Protein AF-0000000087385583 (afdb_homodimer)

Structure (mmCIF, N/CA/C/O backbone):
data_AF-0000000087385583-model_v1
#
loop_
_entity.id
_entity.type
_entity.pdbx_description
1 polymer 'Transmembrane protein 150C'
#
loop_
_atom_site.group_PDB
_atom_site.id
_atom_site.type_symbol
_atom_site.label_atom_id
_atom_site.label_alt_id
_atom_site.label_comp_id
_atom_site.label_asym_id
_atom_site.label_entity_id
_atom_site.label_seq_id
_atom_site.pdbx_PDB_ins_code
_atom_site.Cartn_x
_atom_site.Cartn_y
_atom_site.Cartn_z
_atom_site.occupancy
_atom_site.B_iso_or_equiv
_atom_site.auth_seq_id
_atom_site.auth_comp_id
_atom_site.auth_asym_id
_atom_site.auth_atom_id
_atom_site.pdbx_PDB_model_num
ATOM 1 N N . MET A 1 1 ? -32.469 47.656 -10.531 1 28.8 1 MET A N 1
ATOM 2 C CA . MET A 1 1 ? -31.266 46.938 -10.938 1 28.8 1 MET A CA 1
ATOM 3 C C . MET A 1 1 ? -30.984 45.781 -9.984 1 28.8 1 MET A C 1
ATOM 5 O O . MET A 1 1 ? -30.766 45.969 -8.797 1 28.8 1 MET A O 1
ATOM 9 N N . GLN A 1 2 ? -31.703 44.594 -10.211 1 29.95 2 GLN A N 1
ATOM 10 C CA . GLN A 1 2 ? -31.734 43.344 -9.477 1 29.95 2 GLN A CA 1
ATOM 11 C C . GLN A 1 2 ? -30.328 42.781 -9.32 1 29.95 2 GLN A C 1
ATOM 13 O O . GLN A 1 2 ? -29.625 42.562 -10.312 1 29.95 2 GLN A O 1
ATOM 18 N N . GLY A 1 3 ? -29.484 43.188 -8.352 1 31.98 3 GLY A N 1
ATOM 19 C CA . GLY A 1 3 ? -28.188 42.594 -8.039 1 31.98 3 GLY A CA 1
ATOM 20 C C . GLY A 1 3 ? -28.188 41.094 -8.156 1 31.98 3 GLY A C 1
ATOM 21 O O . GLY A 1 3 ? -29.062 40.406 -7.625 1 31.98 3 GLY A O 1
ATOM 22 N N . VAL A 1 4 ? -27.797 40.531 -9.312 1 36.69 4 VAL A N 1
ATOM 23 C CA . VAL A 1 4 ? -27.516 39.125 -9.523 1 36.69 4 VAL A CA 1
ATOM 24 C C . VAL A 1 4 ? -26.812 38.531 -8.305 1 36.69 4 VAL A C 1
ATOM 26 O O . VAL A 1 4 ? -25.75 39.031 -7.91 1 36.69 4 VAL A O 1
ATOM 29 N N . ARG A 1 5 ? -27.547 37.969 -7.387 1 36.22 5 ARG A N 1
ATOM 30 C CA . ARG A 1 5 ? -27.031 37.156 -6.309 1 36.22 5 ARG A CA 1
ATOM 31 C C . ARG A 1 5 ? -25.984 36.156 -6.828 1 36.22 5 ARG A C 1
ATOM 33 O O . ARG A 1 5 ? -26.297 35.312 -7.652 1 36.22 5 ARG A O 1
ATOM 40 N N . ARG A 1 6 ? -24.781 36.625 -7.246 1 36.97 6 ARG A N 1
ATOM 41 C CA . ARG A 1 6 ? -23.734 35.625 -7.422 1 36.97 6 ARG A CA 1
ATOM 42 C C . ARG A 1 6 ? -23.859 34.5 -6.398 1 36.97 6 ARG A C 1
ATOM 44 O O . ARG A 1 6 ? -23.812 34.75 -5.191 1 36.97 6 ARG A O 1
ATOM 51 N N . GLY A 1 7 ? -24.609 33.562 -6.664 1 36.03 7 GLY A N 1
ATOM 52 C CA . GLY A 1 7 ? -24.734 32.375 -5.863 1 36.03 7 GLY A CA 1
ATOM 53 C C . GLY A 1 7 ? -23.453 31.969 -5.168 1 36.03 7 GLY A C 1
ATOM 54 O O . GLY A 1 7 ? -22.359 32.125 -5.734 1 36.03 7 GLY A O 1
ATOM 55 N N . GLU A 1 8 ? -23.297 32.156 -3.924 1 40.06 8 GLU A N 1
ATOM 56 C CA . GLU A 1 8 ? -22.328 31.609 -2.984 1 40.06 8 GLU A CA 1
ATOM 57 C C . GLU A 1 8 ? -21.922 30.188 -3.398 1 40.06 8 GLU A C 1
ATOM 59 O O . GLU A 1 8 ? -22.688 29.25 -3.244 1 40.06 8 GLU A O 1
ATOM 64 N N . MET A 1 9 ? -21.5 29.797 -4.527 1 42.53 9 MET A N 1
ATOM 65 C CA . MET A 1 9 ? -21.016 28.453 -4.848 1 42.53 9 MET A CA 1
ATOM 66 C C . MET A 1 9 ? -20.078 27.938 -3.762 1 42.53 9 MET A C 1
ATOM 68 O O . MET A 1 9 ? -19.094 28.594 -3.428 1 42.53 9 MET A O 1
ATOM 72 N N . SER A 1 10 ? -20.531 27.375 -2.648 1 52.66 10 SER A N 1
ATOM 73 C CA . SER A 1 10 ? -19.812 26.641 -1.608 1 52.66 10 SER A CA 1
ATOM 74 C C . SER A 1 10 ? -18.562 25.953 -2.172 1 52.66 10 SER A C 1
ATOM 76 O O . SER A 1 10 ? -18.656 25.188 -3.133 1 52.66 10 SER A O 1
ATOM 78 N N . SER A 1 11 ? -17.469 26.5 -2.287 1 62.75 11 SER A N 1
ATOM 79 C CA . SER A 1 11 ? -16.188 26.016 -2.814 1 62.75 11 SER A CA 1
ATOM 80 C C . SER A 1 11 ? -15.875 24.625 -2.275 1 62.75 11 SER A C 1
ATOM 82 O O . SER A 1 11 ? -15.75 24.438 -1.062 1 62.75 11 SER A O 1
ATOM 84 N N . CYS A 1 12 ? -16.297 23.531 -2.902 1 75.12 12 CYS A N 1
ATOM 85 C CA . CYS A 1 12 ? -15.992 22.125 -2.65 1 75.12 12 CYS A CA 1
ATOM 86 C C . CYS A 1 12 ? -14.484 21.875 -2.629 1 75.12 12 CYS A C 1
ATOM 88 O O . CYS A 1 12 ? -13.789 22.203 -3.59 1 75.12 12 CYS A O 1
ATOM 90 N N . SER A 1 13 ? -14.047 21.453 -1.395 1 88.31 13 SER A N 1
ATOM 91 C CA . SER A 1 13 ? -12.648 21.078 -1.239 1 88.31 13 SER A CA 1
ATOM 92 C C . SER A 1 13 ? -12.266 19.969 -2.213 1 88.31 13 SER A C 1
ATOM 94 O O . SER A 1 13 ? -13.055 19.062 -2.465 1 88.31 13 SER A O 1
ATOM 96 N N . SER A 1 14 ? -11.117 20.047 -2.861 1 91.38 14 SER A N 1
ATOM 97 C CA . SER A 1 14 ? -10.602 18.984 -3.73 1 91.38 14 SER A CA 1
ATOM 98 C C . SER A 1 14 ? -10.438 17.672 -2.973 1 91.38 14 SER A C 1
ATOM 100 O O . SER A 1 14 ? -10.352 16.609 -3.584 1 91.38 14 SER A O 1
ATOM 102 N N . TRP A 1 15 ? -10.43 17.734 -1.657 1 94.56 15 TRP A N 1
ATOM 103 C CA . TRP A 1 15 ? -10.289 16.547 -0.823 1 94.56 15 TRP A CA 1
ATOM 104 C C . TRP A 1 15 ? -11.508 15.641 -0.944 1 94.56 15 TRP A C 1
ATOM 106 O O . TRP A 1 15 ? -11.461 14.469 -0.575 1 94.56 15 TRP A O 1
ATOM 116 N N . ALA A 1 16 ? -12.609 16.188 -1.47 1 96 16 ALA A N 1
ATOM 117 C CA . ALA A 1 16 ? -13.828 15.406 -1.672 1 96 16 ALA A CA 1
ATOM 118 C C . ALA A 1 16 ? -13.617 14.328 -2.727 1 96 16 ALA A C 1
ATOM 120 O O . ALA A 1 16 ? -14.359 13.336 -2.768 1 96 16 ALA A O 1
ATOM 121 N N . ALA A 1 17 ? -12.656 14.508 -3.574 1 97.75 17 ALA A N 1
ATOM 122 C CA . ALA A 1 17 ? -12.406 13.555 -4.656 1 97.75 17 ALA A CA 1
ATOM 123 C C . ALA A 1 17 ? -11.727 12.297 -4.133 1 97.75 17 ALA A C 1
ATOM 125 O O . ALA A 1 17 ? -11.82 11.234 -4.746 1 97.75 17 ALA A O 1
ATOM 126 N N . MET A 1 18 ? -11.047 12.367 -3.021 1 97.81 18 MET A N 1
ATOM 127 C CA . MET A 1 18 ? -10.211 11.281 -2.529 1 97.81 18 MET A CA 1
ATOM 128 C C . MET A 1 18 ? -11.039 10.023 -2.277 1 97.81 18 MET A C 1
ATOM 130 O O . MET A 1 18 ? -10.734 8.961 -2.811 1 97.81 18 MET A O 1
ATOM 134 N N . PRO A 1 19 ? -12.18 10.109 -1.492 1 98.56 19 PRO A N 1
ATOM 135 C CA . PRO A 1 19 ? -12.961 8.891 -1.262 1 98.56 19 PRO A CA 1
ATOM 136 C C . PRO A 1 19 ? -13.547 8.312 -2.547 1 98.56 19 PRO A C 1
ATOM 138 O O . PRO A 1 19 ? -13.609 7.094 -2.713 1 98.56 19 PRO A O 1
ATOM 141 N N . ILE A 1 20 ? -13.906 9.18 -3.461 1 98.62 20 ILE A N 1
ATOM 142 C CA . ILE A 1 20 ? -14.547 8.75 -4.703 1 98.62 20 ILE A CA 1
ATOM 143 C C . ILE A 1 20 ? -13.523 8.07 -5.605 1 98.62 20 ILE A C 1
ATOM 145 O O . ILE A 1 20 ? -13.773 6.992 -6.145 1 98.62 20 ILE A O 1
ATOM 149 N N . LEU A 1 21 ? -12.391 8.695 -5.75 1 98.62 21 LEU A N 1
ATOM 150 C CA . LEU A 1 21 ? -11.336 8.125 -6.586 1 98.62 21 LEU A CA 1
ATOM 151 C C . LEU A 1 21 ? -10.82 6.82 -6 1 98.62 21 LEU A C 1
ATOM 153 O O . LEU A 1 21 ? -10.578 5.859 -6.734 1 98.62 21 LEU A O 1
ATOM 157 N N . TYR A 1 22 ? -10.68 6.855 -4.715 1 98.75 22 TYR A N 1
ATOM 158 C CA . TYR A 1 22 ? -10.242 5.648 -4.02 1 98.75 22 TYR A CA 1
ATOM 159 C C . TYR A 1 22 ? -11.219 4.504 -4.246 1 98.75 22 TYR A C 1
ATOM 161 O O . TYR A 1 22 ? -10.844 3.443 -4.746 1 98.75 22 TYR A O 1
ATOM 169 N N . SER A 1 23 ? -12.484 4.688 -3.91 1 98.88 23 SER A N 1
ATOM 170 C CA . SER A 1 23 ? -13.5 3.652 -4.039 1 98.88 23 SER A CA 1
ATOM 171 C C . SER A 1 23 ? -13.703 3.256 -5.5 1 98.88 23 SER A C 1
ATOM 173 O O . SER A 1 23 ? -13.781 2.066 -5.82 1 98.88 23 SER A O 1
ATOM 175 N N . GLY A 1 24 ? -13.766 4.27 -6.363 1 98.75 24 GLY A N 1
ATOM 176 C CA . GLY A 1 24 ? -13.961 3.992 -7.777 1 98.75 24 GLY A CA 1
ATOM 177 C C . GLY A 1 24 ? -12.844 3.158 -8.383 1 98.75 24 GLY A C 1
ATOM 178 O O . GLY A 1 24 ? -13.102 2.252 -9.18 1 98.75 24 GLY A O 1
ATOM 179 N N . SER A 1 25 ? -11.609 3.455 -8.008 1 98.88 25 SER A N 1
ATOM 180 C CA . SER A 1 25 ? -10.469 2.727 -8.555 1 98.88 25 SER A CA 1
ATOM 181 C C . SER A 1 25 ? -10.469 1.274 -8.094 1 98.88 25 SER A C 1
ATOM 183 O O . SER A 1 25 ? -10.18 0.366 -8.875 1 98.88 25 SER A O 1
ATOM 185 N N . VAL A 1 26 ? -10.781 1.057 -6.832 1 98.88 26 VAL A N 1
ATOM 186 C CA . VAL A 1 26 ? -10.781 -0.301 -6.297 1 98.88 26 VAL A CA 1
ATOM 187 C C . VAL A 1 26 ? -11.891 -1.117 -6.945 1 98.88 26 VAL A C 1
ATOM 189 O O . VAL A 1 26 ? -11.664 -2.242 -7.398 1 98.88 26 VAL A O 1
ATOM 192 N N . VAL A 1 27 ? -13.086 -0.523 -7.062 1 98.88 27 VAL A N 1
ATOM 193 C CA . VAL A 1 27 ? -14.227 -1.207 -7.66 1 98.88 27 VAL A CA 1
ATOM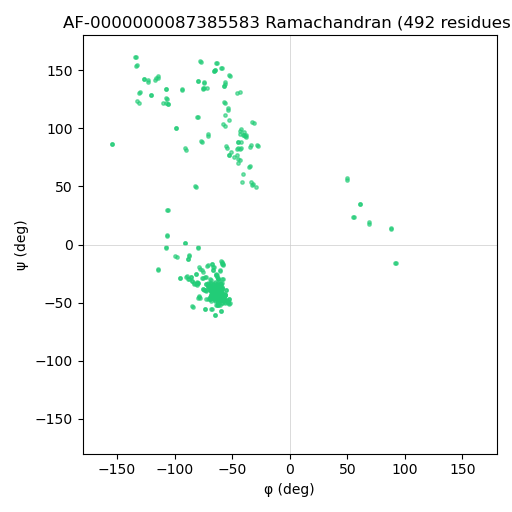 194 C C . VAL A 1 27 ? -13.93 -1.527 -9.125 1 98.88 27 VAL A C 1
ATOM 196 O O . VAL A 1 27 ? -14.156 -2.652 -9.578 1 98.88 27 VAL A O 1
ATOM 199 N N . THR A 1 28 ? -13.406 -0.573 -9.852 1 98.88 28 THR A N 1
ATOM 200 C CA . THR A 1 28 ? -13.047 -0.805 -11.25 1 98.88 28 THR A CA 1
ATOM 201 C C . THR A 1 28 ? -12 -1.911 -11.359 1 98.88 28 THR A C 1
ATOM 203 O O . THR A 1 28 ? -12.078 -2.766 -12.242 1 98.88 28 THR A O 1
ATOM 206 N N . GLY A 1 29 ? -11.047 -1.868 -10.484 1 98.88 29 GLY A N 1
ATOM 207 C CA . GLY A 1 29 ? -10.023 -2.902 -10.477 1 98.88 29 GLY A CA 1
ATOM 208 C C . GLY A 1 29 ? -10.578 -4.293 -10.227 1 98.88 29 GLY A C 1
ATOM 209 O O . GLY A 1 29 ? -10.164 -5.258 -10.859 1 98.88 29 GLY A O 1
ATOM 210 N N . LEU A 1 30 ? -11.508 -4.426 -9.297 1 98.81 30 LEU A N 1
ATOM 211 C CA . LEU A 1 30 ? -12.094 -5.723 -8.984 1 98.81 30 LEU A CA 1
ATOM 212 C C . LEU A 1 30 ? -12.867 -6.273 -10.18 1 98.81 30 LEU A C 1
ATOM 214 O O . LEU A 1 30 ? -12.797 -7.473 -10.469 1 98.81 30 LEU A O 1
ATOM 218 N N . TRP A 1 31 ? -13.539 -5.406 -10.859 1 98.69 31 TRP A N 1
ATOM 219 C CA . TRP A 1 31 ? -14.258 -5.855 -12.039 1 98.69 31 TRP A CA 1
ATOM 220 C C . TRP A 1 31 ? -13.289 -6.215 -13.164 1 98.69 31 TRP A C 1
ATOM 222 O O . TRP A 1 31 ? -13.547 -7.141 -13.938 1 98.69 31 TRP A O 1
ATOM 232 N N . LEU A 1 32 ? -12.195 -5.504 -13.297 1 98.75 32 LEU A N 1
ATOM 233 C CA . LEU A 1 32 ? -11.164 -5.887 -14.25 1 98.75 32 LEU A CA 1
ATOM 234 C C . LEU A 1 32 ? -10.656 -7.293 -13.969 1 98.75 32 LEU A C 1
ATOM 236 O O . LEU A 1 32 ? -10.445 -8.078 -14.891 1 98.75 32 LEU A O 1
ATOM 240 N N . VAL A 1 33 ? -10.422 -7.594 -12.727 1 98.69 33 VAL A N 1
ATOM 241 C CA . VAL A 1 33 ? -9.984 -8.93 -12.328 1 98.69 33 VAL A CA 1
ATOM 242 C C . VAL A 1 33 ? -11.016 -9.969 -12.766 1 98.69 33 VAL A C 1
ATOM 244 O O . VAL A 1 33 ? -10.656 -11.016 -13.305 1 98.69 33 VAL A O 1
ATOM 247 N N . TYR A 1 34 ? -12.297 -9.703 -12.547 1 98.25 34 TYR A N 1
ATOM 248 C CA . TYR A 1 34 ? -13.383 -10.594 -12.938 1 98.25 34 TYR A CA 1
ATOM 249 C C . TYR A 1 34 ? -13.352 -10.867 -14.438 1 98.25 34 TYR A C 1
ATOM 251 O O . TYR A 1 34 ? -13.367 -12.023 -14.859 1 98.25 34 TYR A O 1
ATOM 259 N N . PHE A 1 35 ? -13.234 -9.836 -15.234 1 98.12 35 PHE A N 1
ATOM 260 C CA . PHE A 1 35 ? -13.273 -9.992 -16.688 1 98.12 35 PHE A CA 1
ATOM 261 C C . PHE A 1 35 ? -12.031 -10.711 -17.188 1 98.12 35 PHE A C 1
ATOM 263 O O . PHE A 1 35 ? -12.102 -11.516 -18.125 1 98.12 35 PHE A O 1
ATOM 270 N N . MET A 1 36 ? -10.898 -10.43 -16.562 1 97.56 36 MET A N 1
ATOM 271 C CA . MET A 1 36 ? -9.68 -11.141 -16.938 1 97.56 36 MET A CA 1
ATOM 272 C C . MET A 1 36 ? -9.812 -12.633 -16.656 1 97.56 36 MET A C 1
ATOM 274 O O . MET A 1 36 ? -9.406 -13.461 -17.469 1 97.56 36 MET A O 1
ATOM 278 N N . ALA A 1 37 ? -10.375 -12.938 -15.539 1 97.06 37 ALA A N 1
ATOM 279 C CA . ALA A 1 37 ? -10.539 -14.336 -15.148 1 97.06 37 ALA A CA 1
ATOM 280 C C . ALA A 1 37 ? -11.516 -15.055 -16.078 1 97.06 37 ALA A C 1
ATOM 282 O O . ALA A 1 37 ? -11.344 -16.234 -16.391 1 97.06 37 ALA A O 1
ATOM 283 N N . ILE A 1 38 ? -12.539 -14.391 -16.578 1 95.81 38 ILE A N 1
ATOM 284 C CA . ILE A 1 38 ? -13.5 -14.961 -17.531 1 95.81 38 ILE A CA 1
ATOM 285 C C . ILE A 1 38 ? -12.82 -15.195 -18.875 1 95.81 38 ILE A C 1
ATOM 287 O O . ILE A 1 38 ? -12.992 -16.25 -19.484 1 95.81 38 ILE A O 1
ATOM 291 N N . ILE A 1 39 ? -12.07 -14.148 -19.344 1 95.94 39 ILE A N 1
ATOM 292 C CA . ILE A 1 39 ? -11.383 -14.242 -20.625 1 95.94 39 ILE A CA 1
ATOM 293 C C . ILE A 1 39 ? -10.406 -15.422 -20.609 1 95.94 39 ILE A C 1
ATOM 295 O O . ILE A 1 39 ? -10.289 -16.156 -21.594 1 95.94 39 ILE A O 1
ATOM 299 N N . ASP A 1 40 ? -9.805 -15.703 -19.406 1 94.69 40 ASP A N 1
ATOM 300 C CA . ASP A 1 40 ? -8.836 -16.781 -19.266 1 94.69 40 ASP A CA 1
ATOM 301 C C . ASP A 1 40 ? -9.531 -18.094 -18.875 1 94.69 40 ASP A C 1
ATOM 303 O O . ASP A 1 40 ? -8.867 -19.078 -18.562 1 94.69 40 ASP A O 1
ATOM 307 N N . GLU A 1 41 ? -10.906 -18.047 -18.75 1 93.25 41 GLU A N 1
ATOM 308 C CA . GLU A 1 41 ? -11.75 -19.203 -18.484 1 93.25 41 GLU A CA 1
ATOM 309 C C . GLU A 1 41 ? -11.391 -19.859 -17.141 1 93.25 41 GLU A C 1
ATOM 311 O O . GLU A 1 41 ? -11.367 -21.078 -17.031 1 93.25 41 GLU A O 1
ATOM 316 N N . GLN A 1 42 ? -11.016 -18.984 -16.234 1 92.75 42 GLN A N 1
ATOM 317 C CA . GLN A 1 42 ? -10.672 -19.484 -14.898 1 92.75 42 GLN A CA 1
ATOM 318 C C . GLN A 1 42 ? -11.914 -19.609 -14.023 1 92.75 42 GLN A C 1
ATOM 320 O O . GLN A 1 42 ? -11.945 -20.406 -13.086 1 92.75 42 GLN A O 1
ATOM 325 N N . ILE A 1 43 ? -12.883 -18.781 -14.328 1 95 43 ILE A N 1
ATOM 326 C CA . ILE A 1 43 ? -14.141 -18.812 -13.578 1 95 43 ILE A CA 1
ATOM 327 C C . ILE A 1 43 ? -15.32 -18.781 -14.547 1 95 43 ILE A C 1
ATOM 329 O O . ILE A 1 43 ? -15.164 -18.422 -15.711 1 95 43 ILE A O 1
ATOM 333 N N . ALA A 1 44 ? -16.5 -19.203 -14.031 1 93.19 44 ALA A N 1
ATOM 334 C CA . ALA A 1 44 ? -17.734 -19.109 -14.805 1 93.19 44 ALA A CA 1
ATOM 335 C C . ALA A 1 44 ? -18.297 -17.688 -14.773 1 93.19 44 ALA A C 1
ATOM 337 O O . ALA A 1 44 ? -18.203 -17 -13.758 1 93.19 44 ALA A O 1
ATOM 338 N N . PRO A 1 45 ? -18.812 -17.25 -15.898 1 92.06 45 PRO A N 1
ATOM 339 C CA . PRO A 1 45 ? -19.469 -15.953 -15.875 1 92.06 45 PRO A CA 1
ATOM 340 C C . PRO A 1 45 ? -20.703 -15.938 -14.969 1 92.06 45 PRO A C 1
ATOM 342 O O . PRO A 1 45 ? -21.312 -16.984 -14.734 1 92.06 45 PRO A O 1
ATOM 345 N N . PHE A 1 46 ? -21.016 -14.766 -14.539 1 89.5 46 PHE A N 1
ATOM 346 C CA . PHE A 1 46 ? -22.234 -14.609 -13.758 1 89.5 46 PHE A CA 1
ATOM 347 C C . PHE A 1 46 ? -23.438 -15.125 -14.531 1 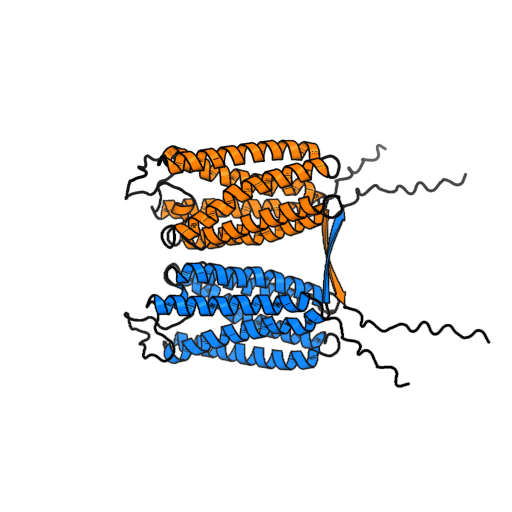89.5 46 PHE A C 1
ATOM 349 O O . PHE A 1 46 ? -23.547 -14.922 -15.742 1 89.5 46 PHE A O 1
ATOM 356 N N . GLY A 1 47 ? -24.391 -15.82 -13.914 1 82.12 47 GLY A N 1
ATOM 357 C CA . GLY A 1 47 ? -25.625 -16.266 -14.547 1 82.12 47 GLY A CA 1
ATOM 358 C C . GLY A 1 47 ? -25.5 -17.656 -15.156 1 82.12 47 GLY A C 1
ATOM 359 O O . GLY A 1 47 ? -26.516 -18.266 -15.531 1 82.12 47 GLY A O 1
ATOM 360 N N . SER A 1 48 ? -24.25 -18.094 -15.32 1 80.94 48 SER A N 1
ATOM 361 C CA . SER A 1 48 ? -24.062 -19.438 -15.867 1 80.94 48 SER A CA 1
ATOM 362 C C . SER A 1 48 ? -24.328 -20.5 -14.805 1 80.94 48 SER A C 1
ATOM 364 O O . SER A 1 48 ? -24.375 -20.203 -13.617 1 80.94 48 SER A O 1
ATOM 366 N N . THR A 1 49 ? -24.641 -21.688 -15.391 1 75 49 THR A N 1
ATOM 367 C CA . THR A 1 49 ? -24.828 -22.828 -14.5 1 75 49 THR A CA 1
ATOM 368 C C . THR A 1 49 ? -23.469 -23.406 -14.086 1 75 49 THR A C 1
ATOM 370 O O . THR A 1 49 ? -22.625 -23.672 -14.938 1 75 49 THR A O 1
ATOM 373 N N . TYR A 1 50 ? -23.156 -23.219 -12.906 1 73.94 50 TYR A N 1
ATOM 374 C CA . TYR A 1 50 ? -21.953 -23.844 -12.375 1 73.94 50 TYR A CA 1
ATOM 375 C C . TYR A 1 50 ? -22.266 -24.641 -11.109 1 73.94 50 TYR A C 1
ATOM 377 O O . TYR A 1 50 ? -23.25 -24.375 -10.43 1 73.94 50 TYR A O 1
ATOM 385 N N . SER A 1 51 ? -21.484 -25.797 -11.133 1 73.5 51 SER A N 1
ATOM 386 C CA . SER A 1 51 ? -21.547 -26.578 -9.898 1 73.5 51 SER A CA 1
ATOM 387 C C . SER A 1 51 ? -20.406 -26.203 -8.945 1 73.5 51 SER A C 1
ATOM 389 O O . SER A 1 51 ? -19.297 -25.953 -9.391 1 73.5 51 SER A O 1
ATOM 391 N N . CYS A 1 52 ? -20.75 -26.016 -7.727 1 72.19 52 CYS A N 1
ATOM 392 C CA . CYS A 1 52 ? -19.766 -25.656 -6.715 1 72.19 52 CYS A CA 1
ATOM 393 C C . CYS A 1 52 ? -18.672 -26.719 -6.617 1 72.19 52 CYS A C 1
ATOM 395 O O . CYS A 1 52 ? -17.578 -26.438 -6.117 1 72.19 52 CYS A O 1
ATOM 397 N N . GLN A 1 53 ? -19.031 -27.797 -7.199 1 66.75 53 GLN A N 1
ATOM 398 C CA . GLN A 1 53 ? -18.094 -28.922 -7.133 1 66.75 53 GLN A CA 1
ATOM 399 C C . GLN A 1 53 ? -17.422 -29.156 -8.484 1 66.75 53 GLN A C 1
ATOM 401 O O . GLN A 1 53 ? -16.484 -29.938 -8.586 1 66.75 53 GLN A O 1
ATOM 406 N N . SER A 1 54 ? -17.891 -28.312 -9.414 1 63.69 54 SER A N 1
ATOM 407 C CA . SER A 1 54 ? -17.391 -28.594 -10.758 1 63.69 54 SER A CA 1
ATOM 408 C C . SER A 1 54 ? -15.922 -28.219 -10.883 1 63.69 54 SER A C 1
ATOM 410 O O . SER A 1 54 ? -15.492 -27.203 -10.336 1 63.69 54 SER A O 1
ATOM 412 N N . GLU A 1 55 ? -15.188 -29.094 -11.477 1 62.94 55 GLU A N 1
ATOM 413 C CA . GLU A 1 55 ? -13.766 -28.891 -11.75 1 62.94 55 GLU A CA 1
ATOM 414 C C . GLU A 1 55 ? -13.555 -28 -12.969 1 62.94 55 GLU A C 1
ATOM 416 O O . GLU A 1 55 ? -12.516 -27.359 -13.094 1 62.94 55 GLU A O 1
ATOM 421 N N . SER A 1 56 ? -14.586 -27.875 -13.828 1 65.38 56 SER A N 1
ATOM 422 C CA . SER A 1 56 ? -14.375 -27.203 -15.109 1 65.38 56 SER A CA 1
ATOM 423 C C . SER A 1 56 ? -14.391 -25.688 -14.945 1 65.38 56 SER A C 1
ATOM 425 O O . SER A 1 56 ? -13.523 -25 -15.484 1 65.38 56 SER A O 1
ATOM 427 N N . PHE A 1 57 ? -15.312 -25.188 -14.242 1 78.75 57 PHE A N 1
ATOM 428 C CA . PHE A 1 57 ? -15.367 -23.75 -13.984 1 78.75 57 PHE A CA 1
ATOM 429 C C . PHE A 1 57 ? -15.594 -23.469 -12.508 1 78.75 57 PHE A C 1
ATOM 431 O O . PHE A 1 57 ? -16.516 -24.031 -11.898 1 78.75 57 PHE A O 1
ATOM 438 N N . GLN A 1 58 ? -14.727 -22.766 -12.039 1 89.25 58 GLN A N 1
ATOM 439 C CA . GLN A 1 58 ? -14.875 -22.375 -10.641 1 89.25 58 GLN A CA 1
ATOM 440 C C . GLN A 1 58 ? -15.945 -21.312 -10.469 1 89.25 58 GLN A C 1
ATOM 442 O O . GLN A 1 58 ? -16.172 -20.5 -11.367 1 89.25 58 GLN A O 1
ATOM 447 N N . PRO A 1 59 ? -16.719 -21.422 -9.438 1 93.44 59 PRO A N 1
ATOM 448 C CA . PRO A 1 59 ? -17.656 -20.328 -9.172 1 93.44 59 PRO A CA 1
ATOM 449 C C . PRO A 1 59 ? -16.969 -18.969 -9.125 1 93.44 59 PRO A C 1
ATOM 451 O O . PRO A 1 59 ? -15.844 -18.859 -8.648 1 93.44 59 PRO A O 1
ATOM 454 N N . PRO A 1 60 ? -17.625 -17.938 -9.57 1 95.81 60 PRO A N 1
ATOM 455 C CA . PRO A 1 60 ? -16.953 -16.641 -9.75 1 95.81 60 PRO A CA 1
ATOM 456 C C . PRO A 1 60 ? -16.859 -15.836 -8.453 1 95.81 60 PRO A C 1
ATOM 458 O O . PRO A 1 60 ? -17.188 -14.648 -8.43 1 95.81 60 PRO A O 1
ATOM 461 N N . TYR A 1 61 ? -16.375 -16.453 -7.391 1 96.75 61 TYR A N 1
ATOM 462 C CA . TYR A 1 61 ? -15.961 -15.719 -6.207 1 96.75 61 TYR A CA 1
ATOM 463 C C . TYR A 1 61 ? -14.859 -14.719 -6.543 1 96.75 61 TYR A C 1
ATOM 465 O O . TYR A 1 61 ? -14.078 -14.938 -7.469 1 96.75 61 TYR A O 1
ATOM 473 N N . ILE A 1 62 ? -14.812 -13.68 -5.801 1 97.94 62 ILE A N 1
ATOM 474 C CA . ILE A 1 62 ? -13.719 -12.727 -5.973 1 97.94 62 ILE A CA 1
ATOM 475 C C . ILE A 1 62 ? -12.383 -13.43 -5.77 1 97.94 62 ILE A C 1
ATOM 477 O O . ILE A 1 62 ? -11.438 -13.219 -6.527 1 97.94 62 ILE A O 1
ATOM 481 N N . SER A 1 63 ? -12.328 -14.297 -4.738 1 96.62 63 SER A N 1
ATOM 482 C CA . SER A 1 63 ? -11.117 -15.039 -4.43 1 96.62 63 SER A CA 1
ATOM 483 C C . SER A 1 63 ? -10.711 -15.945 -5.586 1 96.62 63 SER A C 1
ATOM 485 O O . SER A 1 63 ? -9.523 -16.125 -5.852 1 96.62 63 SER A O 1
ATOM 487 N N . MET A 1 64 ? -11.695 -16.531 -6.312 1 96.5 64 MET A N 1
ATOM 488 C CA . MET A 1 64 ? -11.406 -17.438 -7.434 1 96.5 64 MET A CA 1
ATOM 489 C C . MET A 1 64 ? -11.062 -16.641 -8.688 1 96.5 64 MET A C 1
ATOM 491 O O . MET A 1 64 ? -10.25 -17.078 -9.5 1 96.5 64 MET A O 1
ATOM 495 N N . ALA A 1 65 ? -11.68 -15.477 -8.805 1 97.38 65 ALA A N 1
ATOM 496 C CA . ALA A 1 65 ? -11.352 -14.609 -9.938 1 97.38 65 ALA A CA 1
ATOM 497 C C . ALA A 1 65 ? -9.875 -14.211 -9.914 1 97.38 65 ALA A C 1
ATOM 499 O O . ALA A 1 65 ? -9.25 -14.047 -10.961 1 97.38 65 ALA A O 1
ATOM 500 N N . GLY A 1 66 ? -9.336 -14.016 -8.742 1 97.62 66 GLY A N 1
ATOM 501 C CA . GLY A 1 66 ? -7.941 -13.617 -8.594 1 97.62 66 GLY A CA 1
ATOM 502 C C . GLY A 1 66 ? -7.047 -14.742 -8.102 1 97.62 66 GLY A C 1
ATOM 503 O O . GLY A 1 66 ? -6.055 -14.5 -7.414 1 97.62 66 GLY A O 1
ATOM 504 N N . ASN A 1 67 ? -7.379 -15.93 -8.422 1 96.75 67 ASN A N 1
ATOM 505 C CA . ASN A 1 67 ? -6.699 -17.094 -7.848 1 96.75 67 ASN A CA 1
ATOM 506 C C . ASN A 1 67 ? -5.426 -17.438 -8.617 1 96.75 67 ASN A C 1
ATOM 508 O O . ASN A 1 67 ? -4.461 -17.938 -8.039 1 96.75 67 ASN A O 1
ATOM 512 N N . TYR A 1 68 ? -5.387 -17.172 -9.945 1 95.69 68 TYR A N 1
ATOM 513 C CA . TYR A 1 68 ? -4.258 -17.531 -10.789 1 95.69 68 TYR A CA 1
ATOM 514 C C . TYR A 1 68 ? -3.855 -16.375 -11.688 1 95.69 68 TYR A C 1
ATOM 516 O O . TYR A 1 68 ? -4.688 -15.523 -12.031 1 95.69 68 TYR A O 1
ATOM 524 N N . PRO A 1 69 ? -2.625 -16.375 -12.055 1 95.94 69 PRO A N 1
ATOM 525 C CA . PRO A 1 69 ? -2.18 -15.32 -12.984 1 95.94 69 PRO A CA 1
ATOM 526 C C . PRO A 1 69 ? -2.836 -15.43 -14.359 1 95.94 69 PRO A C 1
ATOM 528 O O . PRO A 1 69 ? -3.205 -16.531 -14.781 1 95.94 69 PRO A O 1
ATOM 531 N N . PRO A 1 70 ? -2.994 -14.25 -14.938 1 96.06 70 PRO A N 1
ATOM 532 C CA . PRO A 1 70 ? -2.529 -12.906 -14.57 1 96.06 70 PRO A CA 1
ATOM 533 C C . PRO A 1 70 ? -3.51 -12.18 -13.656 1 96.06 70 PRO A C 1
ATOM 535 O O . PRO A 1 70 ? -3.17 -11.133 -13.086 1 96.06 70 PRO A O 1
ATOM 538 N N . ALA A 1 71 ? -4.73 -12.727 -13.539 1 98.06 71 ALA A N 1
ATOM 539 C CA . ALA A 1 71 ? -5.75 -12.047 -12.742 1 98.06 71 ALA A CA 1
ATOM 540 C C . ALA A 1 71 ? -5.293 -11.883 -11.297 1 98.06 71 ALA A C 1
ATOM 542 O O . ALA A 1 71 ? -5.609 -10.883 -10.648 1 98.06 71 ALA A O 1
ATOM 543 N N . SER A 1 72 ? -4.551 -12.844 -10.805 1 98.31 72 SER A N 1
ATOM 544 C CA . SER A 1 72 ? -4.09 -12.766 -9.422 1 98.31 72 SER A CA 1
ATOM 545 C C . SER A 1 72 ? -3.117 -11.602 -9.227 1 98.31 72 SER A C 1
ATOM 547 O O . SER A 1 72 ? -3.098 -10.969 -8.172 1 98.31 72 SER A O 1
ATOM 549 N N . CYS A 1 73 ? -2.266 -11.328 -10.234 1 98.38 73 CYS A N 1
ATOM 550 C CA . CYS A 1 73 ? -1.352 -10.188 -10.172 1 98.38 73 CYS A CA 1
ATOM 551 C C . CYS A 1 73 ? -2.119 -8.875 -10.07 1 98.38 73 CYS A C 1
ATOM 553 O O . CYS A 1 73 ? -1.767 -8.008 -9.266 1 98.38 73 CYS A O 1
ATOM 555 N N . ILE A 1 74 ? -3.133 -8.766 -10.852 1 98.44 74 ILE A N 1
ATOM 556 C CA . ILE A 1 74 ? -3.961 -7.562 -10.867 1 98.44 74 ILE A CA 1
ATOM 557 C C . ILE A 1 74 ? -4.73 -7.445 -9.555 1 98.44 74 ILE A C 1
ATOM 559 O O . ILE A 1 74 ? -4.844 -6.359 -8.984 1 98.44 74 ILE A O 1
ATOM 563 N N . LEU A 1 75 ? -5.301 -8.578 -9.102 1 98.81 75 LEU A N 1
ATOM 564 C CA . LEU A 1 75 ? -5.988 -8.539 -7.816 1 98.81 75 LEU A CA 1
ATOM 565 C C . LEU A 1 75 ? -5.047 -8.062 -6.715 1 98.81 75 LEU A C 1
ATOM 567 O O . LEU A 1 75 ? -5.445 -7.277 -5.848 1 98.81 75 LEU A O 1
ATOM 571 N N . GLY A 1 76 ? -3.801 -8.578 -6.707 1 98.69 76 GLY A N 1
ATOM 572 C CA . GLY A 1 76 ? -2.816 -8.086 -5.754 1 98.69 76 GLY A CA 1
ATOM 573 C C . GLY A 1 76 ? -2.641 -6.582 -5.797 1 98.69 76 GLY A C 1
ATOM 574 O O . GLY A 1 76 ? -2.674 -5.922 -4.758 1 98.69 76 GLY A O 1
ATOM 575 N N . GLN A 1 77 ? -2.475 -6.043 -7 1 98.75 77 GLN A N 1
ATOM 576 C CA . GLN A 1 77 ? -2.342 -4.598 -7.164 1 98.75 77 GLN A CA 1
ATOM 577 C C . GLN A 1 77 ? -3.555 -3.867 -6.598 1 98.75 77 GLN A C 1
ATOM 579 O O . GLN A 1 77 ? -3.408 -2.898 -5.848 1 98.75 77 GLN A O 1
ATOM 584 N N . VAL A 1 78 ? -4.719 -4.355 -6.934 1 98.81 78 VAL A N 1
ATOM 585 C CA . VAL A 1 78 ? -5.977 -3.688 -6.605 1 98.81 78 VAL A CA 1
ATOM 586 C C . VAL A 1 78 ? -6.219 -3.756 -5.098 1 98.81 78 VAL A C 1
ATOM 588 O O . VAL A 1 78 ? -6.578 -2.754 -4.477 1 98.81 78 VAL A O 1
ATOM 591 N N . MET A 1 79 ? -6.023 -4.898 -4.484 1 98.88 79 MET A N 1
ATOM 592 C CA . MET A 1 79 ? -6.324 -5.07 -3.064 1 98.88 79 MET A CA 1
ATOM 593 C C . MET A 1 79 ? -5.301 -4.344 -2.199 1 98.88 79 MET A C 1
ATOM 595 O O . MET A 1 79 ? -5.633 -3.861 -1.114 1 98.88 79 MET A O 1
ATOM 599 N N . ASN A 1 80 ? -4.059 -4.305 -2.66 1 98.94 80 ASN A N 1
ATOM 600 C CA . ASN A 1 80 ? -3.09 -3.498 -1.925 1 98.94 80 ASN A CA 1
ATOM 601 C C . ASN A 1 80 ? -3.393 -2.008 -2.047 1 98.94 80 ASN A C 1
ATOM 603 O O . ASN A 1 80 ? -3.184 -1.248 -1.099 1 98.94 80 ASN A O 1
ATOM 607 N N . LEU A 1 81 ? -3.861 -1.557 -3.24 1 98.75 81 LEU A N 1
ATOM 608 C CA . LEU A 1 81 ? -4.395 -0.202 -3.332 1 98.75 81 LEU A CA 1
ATOM 609 C C . LEU A 1 81 ? -5.539 0 -2.344 1 98.75 81 LEU A C 1
ATOM 611 O O . LEU A 1 81 ? -5.617 1.038 -1.682 1 98.75 81 LEU A O 1
ATOM 615 N N . ALA A 1 82 ? -6.426 -0.979 -2.277 1 98.88 82 ALA A N 1
ATOM 616 C CA . ALA A 1 82 ? -7.543 -0.91 -1.339 1 98.88 82 ALA A CA 1
ATOM 617 C C . ALA A 1 82 ? -7.047 -0.814 0.1 1 98.88 82 ALA A C 1
ATOM 619 O O . ALA A 1 82 ? -7.539 0 0.883 1 98.88 82 ALA A O 1
ATOM 620 N N . GLY A 1 83 ? -6.086 -1.675 0.464 1 98.88 83 GLY A N 1
ATOM 621 C CA . GLY A 1 83 ? -5.562 -1.675 1.819 1 98.88 83 GLY A CA 1
ATOM 622 C C . GLY A 1 83 ? -4.828 -0.395 2.176 1 98.88 83 GLY A C 1
ATOM 623 O O . GLY A 1 83 ? -5.246 0.337 3.074 1 98.88 83 GLY A O 1
ATOM 624 N N . TYR A 1 84 ? -3.777 -0.069 1.483 1 98.81 84 TYR A N 1
ATOM 625 C CA . TYR A 1 84 ? -2.938 1.073 1.827 1 98.81 84 TYR A CA 1
ATOM 626 C C . TYR A 1 84 ? -3.641 2.385 1.502 1 98.81 84 TYR A C 1
ATOM 628 O O . TYR A 1 84 ? -3.496 3.371 2.229 1 98.81 84 TYR A O 1
ATOM 636 N N . GLY A 1 85 ? -4.359 2.443 0.352 1 98.62 85 GLY A N 1
ATOM 637 C CA . GLY A 1 85 ? -5.188 3.607 0.082 1 98.62 85 GLY A CA 1
ATOM 638 C C . GLY A 1 85 ? -6.262 3.832 1.129 1 98.62 85 GLY A C 1
ATOM 639 O O . GLY A 1 85 ? -6.562 4.973 1.482 1 98.62 85 GLY A O 1
ATOM 640 N N . GLY A 1 86 ? -6.828 2.758 1.591 1 98.81 86 GLY A N 1
ATOM 641 C CA . GLY A 1 86 ? -7.797 2.848 2.674 1 98.81 86 GLY A CA 1
ATOM 642 C C . GLY A 1 86 ? -7.207 3.418 3.951 1 98.81 86 GLY A C 1
ATOM 643 O O . GLY A 1 86 ? -7.832 4.25 4.609 1 98.81 86 GLY A O 1
ATOM 644 N N . VAL A 1 87 ? -6.008 2.945 4.309 1 98.81 87 VAL A N 1
ATOM 645 C CA . VAL A 1 87 ? -5.359 3.459 5.512 1 98.81 87 VAL A CA 1
ATOM 646 C C . VAL A 1 87 ? -5.215 4.977 5.41 1 98.81 87 VAL A C 1
ATOM 648 O O . VAL A 1 87 ? -5.473 5.695 6.379 1 98.81 87 VAL A O 1
ATOM 651 N N . VAL A 1 88 ? -4.809 5.496 4.25 1 98.12 88 VAL A N 1
ATOM 652 C CA . VAL A 1 88 ? -4.676 6.938 4.051 1 98.12 88 VAL A CA 1
ATOM 653 C C . VAL A 1 88 ? -6.035 7.609 4.23 1 98.12 88 VAL A C 1
ATOM 655 O O . VAL A 1 88 ? -6.152 8.602 4.949 1 98.12 88 VAL A O 1
ATOM 658 N N . LEU A 1 89 ? -7.051 7.078 3.586 1 98.62 89 LEU A N 1
ATOM 659 C CA . LEU A 1 89 ? -8.398 7.621 3.691 1 98.62 89 LEU A CA 1
ATOM 660 C C . LEU A 1 89 ? -8.852 7.684 5.148 1 98.62 89 LEU A C 1
ATOM 662 O O . LEU A 1 89 ? -9.352 8.711 5.605 1 98.62 89 LEU A O 1
ATOM 666 N N . PHE A 1 90 ? -8.586 6.66 5.898 1 98.81 90 PHE A N 1
ATOM 667 C CA . PHE A 1 90 ? -9.117 6.566 7.25 1 98.81 90 PHE A CA 1
ATOM 668 C C . PHE A 1 90 ? -8.273 7.383 8.227 1 98.81 90 PHE A C 1
ATOM 670 O O . PHE A 1 90 ? -8.773 7.84 9.25 1 98.81 90 PHE A O 1
ATOM 677 N N . CYS A 1 91 ? -6.992 7.594 7.906 1 98 91 CYS A N 1
ATOM 678 C CA . CYS A 1 91 ? -6.207 8.547 8.68 1 98 91 CYS A CA 1
ATOM 679 C C . CYS A 1 91 ? -6.77 9.953 8.547 1 98 91 CYS A C 1
ATOM 681 O O . CYS A 1 91 ? -6.918 10.672 9.539 1 98 91 CYS A O 1
ATOM 683 N N . TYR A 1 92 ? -7.066 10.297 7.305 1 97.75 92 TYR A N 1
ATOM 684 C CA . TYR A 1 92 ? -7.645 11.625 7.102 1 97.75 92 TYR A CA 1
ATOM 685 C C . TYR A 1 92 ? -9 11.734 7.785 1 97.75 92 TYR A C 1
ATOM 687 O O . TYR A 1 92 ? -9.336 12.781 8.352 1 97.75 92 TYR A O 1
ATOM 695 N N . ARG A 1 93 ? -9.781 10.688 7.707 1 98.25 93 ARG A N 1
ATOM 696 C CA . ARG A 1 93 ? -11.055 10.672 8.422 1 98.25 93 ARG A CA 1
ATOM 697 C C . ARG A 1 93 ? -10.844 10.836 9.922 1 98.25 93 ARG A C 1
ATOM 699 O O . ARG A 1 93 ? -11.578 11.57 10.578 1 98.25 93 ARG A O 1
ATOM 706 N N . PHE A 1 94 ? -9.898 10.195 10.445 1 98.31 94 PHE A N 1
ATOM 707 C CA . PHE A 1 94 ? -9.555 10.305 11.859 1 98.31 94 PHE A CA 1
ATOM 708 C C . PHE A 1 94 ? -9.258 11.75 12.234 1 98.31 94 PHE A C 1
ATOM 710 O O . PHE A 1 94 ? -9.766 12.258 13.234 1 98.31 94 PHE A O 1
ATOM 717 N N . PHE A 1 95 ? -8.43 12.438 11.414 1 97.31 95 PHE A N 1
ATOM 718 C CA . PHE A 1 95 ? -8.047 13.82 11.688 1 97.31 95 PHE A CA 1
ATOM 719 C C . PHE A 1 95 ? -9.242 14.75 11.516 1 97.31 95 PHE A C 1
ATOM 721 O O . PHE A 1 95 ? -9.336 15.781 12.188 1 97.31 95 PHE A O 1
ATOM 728 N N . GLN A 1 96 ? -10.102 14.43 10.602 1 97 96 GLN A N 1
ATOM 729 C CA . GLN A 1 96 ? -11.312 15.219 10.406 1 97 96 GLN A CA 1
ATOM 730 C C . GLN A 1 96 ? -12.203 15.164 11.648 1 97 96 GLN A C 1
ATOM 732 O O . GLN A 1 96 ? -12.805 16.172 12.023 1 97 96 GLN A O 1
ATOM 737 N N . VAL A 1 97 ? -12.258 14.031 12.32 1 97.62 97 VAL A N 1
ATOM 738 C CA . VAL A 1 97 ? -13.18 13.758 13.422 1 97.62 97 VAL A CA 1
ATOM 739 C C . VAL A 1 97 ? -12.555 14.211 14.734 1 97.62 97 VAL A C 1
ATOM 741 O O . VAL A 1 97 ? -13.258 14.641 15.648 1 97.62 97 VAL A O 1
ATOM 744 N N . LYS A 1 98 ? -11.305 14.18 14.836 1 96.81 98 LYS A N 1
ATOM 745 C CA . LYS A 1 98 ? -10.555 14.375 16.078 1 96.81 98 LYS A CA 1
ATOM 746 C C . LYS A 1 98 ? -10.961 15.664 16.766 1 96.81 98 LYS A C 1
ATOM 748 O O . LYS A 1 98 ? -11.273 15.664 17.969 1 96.81 98 LYS A O 1
ATOM 753 N N . PRO A 1 99 ? -11.07 16.828 16.062 1 95 99 PRO A N 1
ATOM 754 C CA . PRO A 1 99 ? -11.43 18.062 16.766 1 95 99 PRO A CA 1
ATOM 755 C C . PRO A 1 99 ? -12.922 18.172 17.047 1 95 99 PRO A C 1
ATOM 757 O O . PRO A 1 99 ? -13.359 19.078 17.766 1 95 99 PRO A O 1
ATOM 760 N N . ARG A 1 100 ? -13.727 17.25 16.625 1 95 100 ARG A N 1
ATOM 761 C CA . ARG A 1 100 ? -15.18 17.406 16.672 1 95 100 ARG A CA 1
ATOM 762 C C . ARG A 1 100 ? -15.805 16.406 17.625 1 95 100 ARG A C 1
ATOM 764 O O . ARG A 1 100 ? -16.969 16.547 18.016 1 95 100 ARG A O 1
ATOM 771 N N . LEU A 1 101 ? -15.086 15.359 17.859 1 96.88 101 LEU A N 1
ATOM 772 C CA . LEU A 1 101 ? -15.625 14.289 18.688 1 96.88 101 LEU A CA 1
ATOM 773 C C . LEU A 1 101 ? -14.953 14.281 20.062 1 96.88 101 LEU A C 1
ATOM 775 O O . LEU A 1 101 ? -13.727 14.172 20.156 1 96.88 101 LEU A O 1
ATOM 779 N N . LYS A 1 102 ? -15.727 14.336 21.156 1 96.25 102 LYS A N 1
ATOM 780 C CA . LYS A 1 102 ? -15.219 14.359 22.531 1 96.25 102 LYS A CA 1
ATOM 781 C C . LYS A 1 102 ? -14.688 12.992 22.938 1 96.25 102 LYS A C 1
ATOM 783 O O . LYS A 1 102 ? -13.68 12.898 23.641 1 96.25 102 LYS A O 1
ATOM 788 N N . GLU A 1 103 ? -15.375 11.961 22.531 1 97.56 103 GLU A N 1
ATOM 789 C CA . GLU A 1 103 ? -14.977 10.594 22.875 1 97.56 103 GLU A CA 1
ATOM 790 C C . GLU A 1 103 ? -13.805 10.133 22.016 1 97.56 103 GLU A C 1
ATOM 792 O O . GLU A 1 103 ? -14.008 9.469 20.984 1 97.56 103 GLU A O 1
ATOM 797 N N . VAL A 1 104 ? -12.695 10.375 22.438 1 97.38 104 VAL A N 1
ATOM 798 C CA . VAL A 1 104 ? -11.477 10.055 21.703 1 97.38 104 VAL A CA 1
ATOM 799 C C . VAL A 1 104 ? -11.422 8.547 21.438 1 97.38 104 VAL A C 1
ATOM 801 O O . VAL A 1 104 ? -10.984 8.117 20.359 1 97.38 104 VAL A O 1
ATOM 804 N N . TRP A 1 105 ? -11.852 7.777 22.406 1 98.12 105 TRP A N 1
ATOM 805 C CA . TRP A 1 105 ? -11.773 6.328 22.281 1 98.12 105 TRP A CA 1
ATOM 806 C C . TRP A 1 105 ? -12.625 5.832 21.125 1 98.12 105 TRP A C 1
ATOM 808 O O . TRP A 1 105 ? -12.281 4.84 20.469 1 98.12 105 TRP A O 1
ATOM 818 N N . LEU A 1 106 ? -13.719 6.41 20.828 1 98.25 106 LEU A N 1
ATOM 819 C CA . LEU A 1 106 ? -14.578 6.031 19.719 1 98.25 106 LEU A CA 1
ATOM 820 C C . LEU A 1 106 ? -13.875 6.273 18.375 1 98.25 106 LEU A C 1
ATOM 822 O O . LEU A 1 106 ? -13.891 5.414 17.5 1 98.25 106 LEU A O 1
ATOM 826 N N . ASN A 1 107 ? -13.242 7.418 18.266 1 98.62 107 ASN A N 1
ATOM 827 C CA . ASN A 1 107 ? -12.492 7.758 17.062 1 98.62 107 ASN A CA 1
ATOM 828 C C . ASN A 1 107 ? -11.305 6.82 16.859 1 98.62 107 ASN A C 1
ATOM 830 O O . ASN A 1 107 ? -11.047 6.367 15.742 1 98.62 107 ASN A O 1
ATOM 834 N N . VAL A 1 108 ? -10.617 6.52 17.938 1 98.69 108 VAL A N 1
ATOM 835 C CA . VAL A 1 108 ? -9.469 5.621 17.891 1 98.69 108 VAL A CA 1
ATOM 836 C C . VAL A 1 108 ? -9.93 4.215 17.531 1 98.69 108 VAL A C 1
ATOM 838 O O . VAL A 1 108 ? -9.297 3.535 16.719 1 98.69 108 VAL A O 1
ATOM 841 N N . SER A 1 109 ? -11.023 3.748 18.078 1 98.81 109 SER A N 1
ATOM 842 C CA . SER A 1 109 ? -11.547 2.422 17.766 1 98.81 109 SER A CA 1
ATOM 843 C C . SER A 1 109 ? -11.914 2.305 16.297 1 98.81 109 SER A C 1
ATOM 845 O O . SER A 1 109 ? -11.68 1.271 15.672 1 98.81 109 SER A O 1
ATOM 847 N N . ALA A 1 110 ? -12.492 3.35 15.742 1 98.88 110 ALA A N 1
ATOM 848 C CA . ALA A 1 110 ? -12.852 3.338 14.328 1 98.88 110 ALA A CA 1
ATOM 849 C C . ALA A 1 110 ? -11.602 3.254 13.453 1 98.88 110 ALA A C 1
ATOM 851 O O . ALA A 1 110 ? -11.555 2.473 12.5 1 98.88 110 ALA A O 1
ATOM 852 N N . LEU A 1 111 ? -10.617 4.035 13.797 1 98.88 111 LEU A N 1
ATOM 853 C CA . LEU A 1 111 ? -9.375 3.99 13.039 1 98.88 111 LEU A CA 1
ATOM 854 C C . LEU A 1 111 ? -8.742 2.602 13.109 1 98.88 111 LEU A C 1
ATOM 856 O O . LEU A 1 111 ? -8.32 2.061 12.086 1 98.88 111 LEU A O 1
ATOM 860 N N . VAL A 1 112 ? -8.711 2.01 14.289 1 98.81 112 VAL A N 1
ATOM 861 C CA . VAL A 1 112 ? -8.102 0.698 14.477 1 98.81 112 VAL A CA 1
ATOM 862 C C . VAL A 1 112 ? -8.867 -0.349 13.672 1 98.81 112 VAL A C 1
ATOM 864 O O . VAL A 1 112 ? -8.266 -1.156 12.961 1 98.81 112 VAL A O 1
ATOM 867 N N . ALA A 1 113 ? -10.141 -0.335 13.766 1 98.88 113 ALA A N 1
ATOM 868 C CA . ALA A 1 113 ? -10.961 -1.279 13 1 98.88 113 ALA A CA 1
ATOM 869 C C . ALA A 1 113 ? -10.727 -1.12 11.5 1 98.88 113 ALA A C 1
ATOM 871 O O . ALA A 1 113 ? -10.602 -2.111 10.781 1 98.88 113 ALA A O 1
ATOM 872 N N . ASN A 1 114 ? -10.703 0.136 11.094 1 98.94 114 ASN A N 1
ATOM 873 C CA . ASN A 1 114 ? -10.477 0.392 9.672 1 98.94 114 ASN A CA 1
ATOM 874 C C . ASN A 1 114 ? -9.086 -0.062 9.242 1 98.94 114 ASN A C 1
ATOM 876 O O . ASN A 1 114 ? -8.914 -0.579 8.133 1 98.94 114 ASN A O 1
ATOM 880 N N . CYS A 1 115 ? -8.07 0.089 10.062 1 98.81 115 CYS A N 1
ATOM 881 C CA . CYS A 1 115 ? -6.727 -0.365 9.727 1 98.81 115 CYS A CA 1
ATOM 882 C C . CYS A 1 115 ? -6.664 -1.887 9.68 1 98.81 115 CYS A C 1
ATOM 884 O O . CYS A 1 115 ? -5.988 -2.453 8.812 1 98.81 115 CYS A O 1
ATOM 886 N N . ILE A 1 116 ? -7.32 -2.547 10.578 1 98.88 116 ILE A N 1
ATOM 887 C CA . ILE A 1 116 ? -7.367 -4.004 10.578 1 98.88 116 ILE A CA 1
ATOM 888 C C . ILE A 1 116 ? -8.047 -4.496 9.297 1 98.88 116 ILE A C 1
ATOM 890 O O . ILE A 1 116 ? -7.566 -5.434 8.656 1 98.88 116 ILE A O 1
ATOM 894 N N . ASN A 1 117 ? -9.148 -3.859 8.984 1 98.62 117 ASN A N 1
ATOM 895 C CA . ASN A 1 117 ? -9.852 -4.164 7.742 1 98.62 117 ASN A CA 1
ATOM 896 C C . ASN A 1 117 ? -8.945 -3.969 6.527 1 98.62 117 ASN A C 1
ATOM 898 O O . ASN A 1 117 ? -8.93 -4.805 5.621 1 98.62 117 ASN A O 1
ATOM 902 N N . CYS A 1 118 ? -8.227 -2.873 6.516 1 98.88 118 CYS A N 1
ATOM 903 C CA . CYS A 1 118 ? -7.293 -2.58 5.43 1 98.88 118 CYS A CA 1
ATOM 904 C C . CYS A 1 118 ? -6.18 -3.621 5.371 1 98.88 118 CYS A C 1
ATOM 906 O O . CYS A 1 118 ? -5.801 -4.066 4.285 1 98.88 118 CYS A O 1
ATOM 908 N N . PHE A 1 119 ? -5.711 -4.039 6.492 1 98.88 119 PHE A N 1
ATOM 909 C CA . PHE A 1 119 ? -4.699 -5.086 6.539 1 98.88 119 PHE A CA 1
ATOM 910 C C . PHE A 1 119 ? -5.242 -6.391 5.973 1 98.88 119 PHE A C 1
ATOM 912 O O . PHE A 1 119 ? -4.547 -7.098 5.238 1 98.88 119 PHE A O 1
ATOM 919 N N . GLY A 1 120 ? -6.418 -6.703 6.34 1 98.94 120 GLY A N 1
ATOM 920 C CA . GLY A 1 120 ? -7.07 -7.879 5.789 1 98.94 120 GLY A CA 1
ATOM 921 C C . GLY A 1 120 ? -7.137 -7.871 4.273 1 98.94 120 GLY A C 1
ATOM 922 O O . GLY A 1 120 ? -6.941 -8.906 3.631 1 98.94 120 GLY A O 1
ATOM 923 N N . MET A 1 121 ? -7.387 -6.727 3.668 1 98.88 121 MET A N 1
ATOM 924 C CA . MET A 1 121 ? -7.473 -6.617 2.215 1 98.88 121 MET A CA 1
ATOM 925 C C . MET A 1 121 ? -6.125 -6.91 1.566 1 98.88 121 MET A C 1
ATOM 927 O O . MET A 1 121 ? -6.062 -7.527 0.502 1 98.88 121 MET A O 1
ATOM 931 N N . THR A 1 122 ? -4.992 -6.484 2.229 1 98.88 122 THR A N 1
ATOM 932 C CA . THR A 1 122 ? -3.684 -6.797 1.665 1 98.88 122 THR A CA 1
ATOM 933 C C . THR A 1 122 ? -3.41 -8.297 1.731 1 98.88 122 THR A C 1
ATOM 935 O O . THR A 1 122 ? -2.824 -8.867 0.81 1 98.88 122 THR A O 1
ATOM 938 N N . LEU A 1 123 ? -3.82 -8.93 2.84 1 98.88 123 LEU A N 1
ATOM 939 C CA . LEU A 1 123 ? -3.643 -10.375 2.951 1 98.88 123 LEU A CA 1
ATOM 940 C C . LEU A 1 123 ? -4.426 -11.102 1.864 1 98.88 123 LEU A C 1
ATOM 942 O O . LEU A 1 123 ? -3.879 -11.961 1.167 1 98.88 123 LEU A O 1
ATOM 946 N N . ALA A 1 124 ? -5.703 -10.727 1.73 1 98.69 124 ALA A N 1
ATOM 947 C CA . ALA A 1 124 ? -6.562 -11.383 0.749 1 98.69 124 ALA A CA 1
ATOM 948 C C . ALA A 1 124 ? -6.043 -11.156 -0.669 1 98.69 124 ALA A C 1
ATOM 950 O O . ALA A 1 124 ? -6.23 -12.008 -1.544 1 98.69 124 ALA A O 1
ATOM 951 N N . GLY A 1 125 ? -5.383 -10.039 -0.914 1 98.56 125 GLY A N 1
ATOM 952 C CA . GLY A 1 125 ? -4.875 -9.719 -2.24 1 98.56 125 GLY A CA 1
ATOM 953 C C . GLY A 1 125 ? -3.561 -10.414 -2.557 1 98.56 125 GLY A C 1
ATOM 954 O O . GLY A 1 125 ? -3.301 -10.766 -3.707 1 98.56 125 GLY A O 1
ATOM 955 N N . ASN A 1 126 ? -2.725 -10.586 -1.549 1 98.62 126 ASN A N 1
ATOM 956 C CA . ASN A 1 126 ? -1.384 -11.109 -1.8 1 98.62 126 ASN A CA 1
ATOM 957 C C . ASN A 1 126 ? -1.319 -12.617 -1.6 1 98.62 126 ASN A C 1
ATOM 959 O O . ASN A 1 126 ? -0.466 -13.289 -2.182 1 98.62 126 ASN A O 1
ATOM 963 N N . PHE A 1 127 ? -2.143 -13.164 -0.743 1 98.62 127 PHE A N 1
ATOM 964 C CA . PHE A 1 127 ? -2.227 -14.609 -0.552 1 98.62 127 PHE A CA 1
ATOM 965 C C . PHE A 1 127 ? -3.406 -15.188 -1.324 1 98.62 127 PHE A C 1
ATOM 967 O O . PHE A 1 127 ? -4.551 -15.117 -0.869 1 98.62 127 PHE A O 1
ATOM 974 N N . GLN A 1 128 ? -3.139 -15.766 -2.467 1 97.75 128 GLN A N 1
ATOM 975 C CA . GLN A 1 128 ? -4.18 -16.406 -3.268 1 97.75 128 GLN A CA 1
ATOM 976 C C . GLN A 1 128 ? -4.773 -17.609 -2.545 1 97.75 128 GLN A C 1
ATOM 978 O O . GLN A 1 128 ? -4.082 -18.281 -1.775 1 97.75 128 GLN A O 1
ATOM 983 N N . TYR A 1 129 ? -5.988 -17.844 -2.832 1 96.19 129 TYR A N 1
ATOM 984 C CA . TYR A 1 129 ? -6.695 -18.938 -2.168 1 96.19 129 TYR A CA 1
ATOM 985 C C . TYR A 1 129 ? -6.012 -20.281 -2.43 1 96.19 129 TYR A C 1
ATOM 987 O O . TYR A 1 129 ? -5.828 -21.078 -1.511 1 96.19 129 TYR A O 1
ATOM 995 N N . ALA A 1 130 ? -5.59 -20.547 -3.633 1 94.94 130 ALA A N 1
ATOM 996 C CA . ALA A 1 130 ? -4.934 -21.797 -4 1 94.94 130 ALA A CA 1
ATOM 997 C C . ALA A 1 130 ? -3.592 -21.953 -3.289 1 94.94 130 ALA A C 1
ATOM 999 O O . ALA A 1 130 ? -3.176 -23.062 -2.961 1 94.94 130 ALA A O 1
ATOM 1000 N N . ALA A 1 131 ? -2.938 -20.844 -3.051 1 96.19 131 ALA A N 1
ATOM 1001 C CA . ALA A 1 131 ? -1.603 -20.859 -2.457 1 96.19 131 ALA A CA 1
ATOM 1002 C C . ALA A 1 131 ? -1.676 -21.078 -0.949 1 96.19 131 ALA A C 1
ATOM 1004 O O . ALA A 1 131 ? -0.932 -21.891 -0.394 1 96.19 131 ALA A O 1
ATOM 1005 N N . ASP A 1 132 ? -2.539 -20.406 -0.305 1 97.44 132 ASP A N 1
ATOM 1006 C CA . ASP A 1 132 ? -2.709 -20.5 1.143 1 97.44 132 ASP A CA 1
ATOM 1007 C C . ASP A 1 132 ? -4.133 -20.109 1.552 1 97.44 132 ASP A C 1
ATOM 1009 O O . ASP A 1 132 ? -4.387 -18.969 1.938 1 97.44 132 ASP A O 1
ATOM 1013 N N . PRO A 1 133 ? -5.047 -21.031 1.541 1 97.19 133 PRO A N 1
ATOM 1014 C CA . PRO A 1 133 ? -6.449 -20.719 1.842 1 97.19 133 PRO A CA 1
ATOM 1015 C C . PRO A 1 133 ? -6.641 -20.203 3.264 1 97.19 133 PRO A C 1
ATOM 1017 O O . PRO A 1 133 ? -7.543 -19.391 3.512 1 97.19 133 PRO A O 1
ATOM 1020 N N . THR A 1 134 ? -5.793 -20.578 4.195 1 97.81 134 THR A N 1
ATOM 1021 C CA . THR A 1 134 ? -5.938 -20.172 5.586 1 97.81 134 THR A CA 1
ATOM 1022 C C . THR A 1 134 ? -5.695 -18.672 5.73 1 97.81 134 THR A C 1
ATOM 1024 O O . THR A 1 134 ? -6.562 -17.938 6.207 1 97.81 134 THR A O 1
ATOM 1027 N N . ILE A 1 135 ? -4.527 -18.219 5.258 1 98.56 135 ILE A N 1
ATOM 1028 C CA . ILE A 1 135 ? -4.203 -16.797 5.383 1 98.56 135 ILE A CA 1
ATOM 1029 C C . ILE A 1 135 ? -5.16 -15.977 4.523 1 98.56 135 ILE A C 1
ATOM 1031 O O . ILE A 1 135 ? -5.602 -14.906 4.938 1 98.56 135 ILE A O 1
ATOM 1035 N N . HIS A 1 136 ? -5.484 -16.516 3.355 1 98.44 136 HIS A N 1
ATOM 1036 C CA . HIS A 1 136 ? -6.445 -15.828 2.498 1 98.44 136 HIS A CA 1
ATOM 1037 C C . HIS A 1 136 ? -7.77 -15.609 3.219 1 98.44 136 HIS A C 1
ATOM 1039 O O . HIS A 1 136 ? -8.297 -14.5 3.229 1 98.44 136 HIS A O 1
ATOM 1045 N N . ASN A 1 137 ? -8.297 -16.641 3.857 1 97.75 137 ASN A N 1
ATOM 1046 C CA . ASN A 1 137 ? -9.586 -16.562 4.535 1 97.75 137 ASN A CA 1
ATOM 1047 C C . ASN A 1 137 ? -9.523 -15.664 5.762 1 97.75 137 ASN A C 1
ATOM 1049 O O . ASN A 1 137 ? -10.492 -14.977 6.086 1 97.75 137 ASN A O 1
ATOM 1053 N N . ILE A 1 138 ? -8.453 -15.664 6.43 1 98.62 138 ILE A N 1
ATOM 1054 C CA . ILE A 1 138 ? -8.273 -14.727 7.531 1 98.62 138 ILE A CA 1
ATOM 1055 C C . ILE A 1 138 ? -8.352 -13.297 7.012 1 98.62 138 ILE A C 1
ATOM 1057 O O . ILE A 1 138 ? -9.039 -12.453 7.59 1 98.62 138 ILE A O 1
ATOM 1061 N N . GLY A 1 139 ? -7.645 -13.031 5.906 1 98.75 139 GLY A N 1
ATOM 1062 C CA . GLY A 1 139 ? -7.723 -11.719 5.285 1 98.75 139 GLY A CA 1
ATOM 1063 C C . GLY A 1 139 ? -9.133 -11.336 4.883 1 98.75 139 GLY A C 1
ATOM 1064 O O . GLY A 1 139 ? -9.57 -10.211 5.125 1 98.75 139 GLY A O 1
ATOM 1065 N N . ALA A 1 140 ? -9.82 -12.242 4.27 1 98.12 140 ALA A N 1
ATOM 1066 C CA . ALA A 1 140 ? -11.203 -12 3.857 1 98.12 140 ALA A CA 1
ATOM 1067 C C . ALA A 1 140 ? -12.094 -11.711 5.062 1 98.12 140 ALA A C 1
ATOM 1069 O O . ALA A 1 140 ? -12.906 -10.789 5.031 1 98.12 140 ALA A O 1
ATOM 1070 N N . TRP A 1 141 ? -11.898 -12.477 6.133 1 97.56 141 TRP A N 1
ATOM 1071 C CA . TRP A 1 141 ? -12.688 -12.289 7.344 1 97.56 141 TRP A CA 1
ATOM 1072 C C . TRP A 1 141 ? -12.43 -10.922 7.953 1 97.56 141 TRP A C 1
ATOM 1074 O O . TRP A 1 141 ? -13.367 -10.219 8.352 1 97.56 141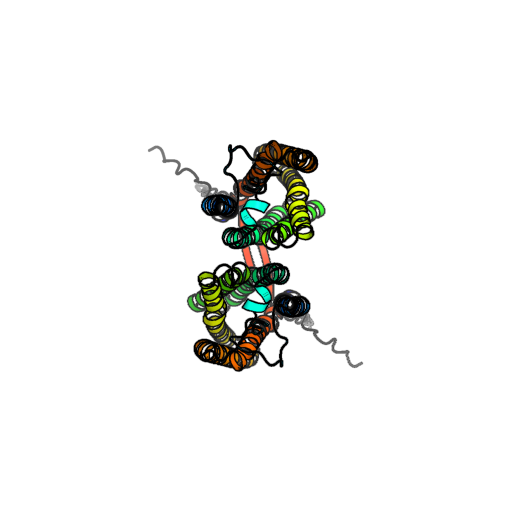 TRP A O 1
ATOM 1084 N N . LEU A 1 142 ? -11.188 -10.555 8.055 1 98.62 142 LEU A N 1
ATOM 1085 C CA . LEU A 1 142 ? -10.844 -9.234 8.586 1 98.62 142 LEU A CA 1
ATOM 1086 C C . LEU A 1 142 ? -11.453 -8.133 7.727 1 98.62 142 LEU A C 1
ATOM 1088 O O . LEU A 1 142 ? -11.953 -7.133 8.258 1 98.62 142 LEU A O 1
ATOM 1092 N N . SER A 1 143 ? -11.438 -8.305 6.438 1 98.44 143 SER A N 1
ATOM 1093 C CA . SER A 1 143 ? -11.961 -7.293 5.52 1 98.44 143 SER A CA 1
ATOM 1094 C C . SER A 1 143 ? -13.477 -7.176 5.637 1 98.44 143 SER A C 1
ATOM 1096 O O . SER A 1 143 ? -14.016 -6.066 5.676 1 98.44 143 SER A O 1
ATOM 1098 N N . PHE A 1 144 ? -14.148 -8.32 5.727 1 98.44 144 PHE A N 1
ATOM 1099 C CA . PHE A 1 144 ? -15.609 -8.32 5.664 1 98.44 144 PHE A CA 1
ATOM 1100 C C . PHE A 1 144 ? -16.203 -8.047 7.035 1 98.44 144 PHE A C 1
ATOM 1102 O O . PHE A 1 144 ? -17.031 -7.137 7.188 1 98.44 144 PHE A O 1
ATOM 1109 N N . VAL A 1 145 ? -15.797 -8.805 8.016 1 98.06 145 VAL A N 1
ATOM 1110 C CA . VAL A 1 145 ? -16.422 -8.734 9.336 1 98.06 145 VAL A CA 1
ATOM 1111 C C . VAL A 1 145 ? -15.984 -7.457 10.047 1 98.06 145 VAL A C 1
ATOM 1113 O O . VAL A 1 145 ? -16.812 -6.648 10.453 1 98.06 145 VAL A O 1
ATOM 1116 N N . VAL A 1 146 ? -14.688 -7.277 10.172 1 98.62 146 VAL A N 1
ATOM 1117 C CA . VAL A 1 146 ? -14.203 -6.07 10.836 1 98.62 146 VAL A CA 1
ATOM 1118 C C . VAL A 1 146 ? -14.594 -4.84 10.023 1 98.62 146 VAL A C 1
ATOM 1120 O O . VAL A 1 146 ? -14.922 -3.793 10.594 1 98.62 146 VAL A O 1
ATOM 1123 N N . GLY A 1 147 ? -14.57 -4.984 8.688 1 98.31 147 GLY A N 1
ATOM 1124 C CA . GLY A 1 147 ? -15.047 -3.908 7.832 1 98.31 147 GLY A CA 1
ATOM 1125 C C . GLY A 1 147 ? -16.484 -3.521 8.109 1 98.31 147 GLY A C 1
ATOM 1126 O O . GLY A 1 147 ? -16.812 -2.336 8.164 1 98.31 147 GLY A O 1
ATOM 1127 N N . SER A 1 148 ? -17.344 -4.508 8.281 1 98.5 148 SER A N 1
ATOM 1128 C CA . SER A 1 148 ? -18.75 -4.254 8.602 1 98.5 148 SER A CA 1
ATOM 1129 C C . SER A 1 148 ? -18.906 -3.533 9.938 1 98.5 148 SER A C 1
ATOM 1131 O O . SER A 1 148 ? -19.656 -2.568 10.047 1 98.5 148 SER A O 1
ATOM 1133 N N . VAL A 1 149 ? -18.141 -3.959 10.898 1 98.62 149 VAL A N 1
ATOM 1134 C CA . VAL A 1 149 ? -18.172 -3.322 12.211 1 98.62 149 VAL A CA 1
ATOM 1135 C C . VAL A 1 149 ? -17.688 -1.874 12.094 1 98.62 149 VAL A C 1
ATOM 1137 O O . VAL A 1 149 ? -18.281 -0.972 12.688 1 98.62 149 VAL A O 1
ATOM 1140 N N . ALA A 1 150 ? -16.641 -1.673 11.336 1 98.81 150 ALA A N 1
ATOM 1141 C CA . ALA A 1 150 ? -16.094 -0.331 11.141 1 98.81 150 ALA A CA 1
ATOM 1142 C C . ALA A 1 150 ? -17.125 0.592 10.5 1 98.81 150 ALA A C 1
ATOM 1144 O O . ALA A 1 150 ? -17.188 1.78 10.828 1 98.81 150 ALA A O 1
ATOM 1145 N N . CYS A 1 151 ? -17.922 0.066 9.578 1 98.81 151 CYS A N 1
ATOM 1146 C CA . CYS A 1 151 ? -18.969 0.869 8.953 1 98.81 151 CYS A CA 1
ATOM 1147 C C . CYS A 1 151 ? -19.984 1.354 9.984 1 98.81 151 CYS A C 1
ATOM 1149 O O . CYS A 1 151 ? -20.422 2.506 9.938 1 98.81 151 CYS A O 1
ATOM 1151 N N . TRP A 1 152 ? -20.328 0.511 10.93 1 98.88 152 TRP A N 1
ATOM 1152 C CA . TRP A 1 152 ? -21.266 0.906 11.984 1 98.88 152 TRP A CA 1
ATOM 1153 C C . TRP A 1 152 ? -20.641 1.973 12.883 1 98.88 152 TRP A C 1
ATOM 1155 O O . TRP A 1 152 ? -21.312 2.928 13.281 1 98.88 152 TRP A O 1
ATOM 1165 N N . LEU A 1 153 ? -19.375 1.797 13.242 1 98.75 153 LEU A N 1
ATOM 1166 C CA . LEU A 1 153 ? -18.688 2.797 14.047 1 98.75 153 LEU A CA 1
ATOM 1167 C C . LEU A 1 153 ? -18.672 4.148 13.344 1 98.75 153 LEU A C 1
ATOM 1169 O O . LEU A 1 153 ? -19 5.172 13.945 1 98.75 153 LEU A O 1
ATOM 1173 N N . GLU A 1 154 ? -18.344 4.113 12.109 1 98.81 154 GLU A N 1
ATOM 1174 C CA . GLU A 1 154 ? -18.281 5.348 11.336 1 98.81 154 GLU A CA 1
ATOM 1175 C C . GLU A 1 154 ? -19.672 5.984 11.211 1 98.81 154 GLU A C 1
ATOM 1177 O O . GLU A 1 154 ? -19.781 7.211 11.203 1 98.81 154 GLU A O 1
ATOM 1182 N N . THR A 1 155 ? -20.672 5.156 11.031 1 98.69 155 THR A N 1
ATOM 1183 C CA . THR A 1 155 ? -22.047 5.648 10.984 1 98.69 155 THR A CA 1
ATOM 1184 C C . THR A 1 155 ? -22.406 6.375 12.273 1 98.69 155 THR A C 1
ATOM 1186 O O . THR A 1 155 ? -22.922 7.492 12.242 1 98.69 155 THR A O 1
ATOM 1189 N N . TRP A 1 156 ? -22.078 5.762 13.383 1 98.31 156 TRP A N 1
ATOM 1190 C CA . TRP A 1 156 ? -22.375 6.355 14.688 1 98.31 156 TRP A CA 1
ATOM 1191 C C . TRP A 1 156 ? -21.625 7.676 14.859 1 98.31 156 TRP A C 1
ATOM 1193 O O . TRP A 1 156 ? -22.203 8.664 15.312 1 98.31 156 TRP A O 1
ATOM 1203 N N . ILE A 1 157 ? -20.406 7.719 14.5 1 98.5 157 ILE A N 1
ATOM 1204 C CA . ILE A 1 157 ? -19.578 8.914 14.617 1 98.5 157 ILE A CA 1
ATOM 1205 C C . ILE A 1 157 ? -20.156 10.023 13.742 1 98.5 157 ILE A C 1
ATOM 1207 O O . ILE A 1 157 ? -20.234 11.18 14.172 1 98.5 157 ILE A O 1
ATOM 1211 N N . THR A 1 158 ? -20.562 9.688 12.578 1 97.94 158 THR A N 1
ATOM 1212 C CA . THR A 1 158 ? -21.125 10.648 11.641 1 97.94 158 THR A CA 1
ATOM 1213 C C . THR A 1 158 ? -22.359 11.32 12.234 1 97.94 158 THR A C 1
ATOM 1215 O O . THR A 1 158 ? -22.516 12.539 12.156 1 97.94 158 THR A O 1
ATOM 1218 N N . ILE A 1 159 ? -23.219 10.539 12.789 1 97 159 ILE A N 1
ATOM 1219 C CA . ILE A 1 159 ? -24.453 11.062 13.375 1 97 159 ILE A CA 1
ATOM 1220 C C . ILE A 1 159 ? -24.109 11.938 14.586 1 97 159 ILE A C 1
ATOM 1222 O O . ILE A 1 159 ? -24.703 13.008 14.773 1 97 159 ILE A O 1
ATOM 1226 N N . LYS A 1 160 ? -23.188 11.539 15.352 1 96.38 160 LYS A N 1
ATOM 1227 C CA . LYS A 1 160 ? -22.812 12.227 16.594 1 96.38 160 LYS A CA 1
ATOM 1228 C C . LYS A 1 160 ? -22.203 13.594 16.281 1 96.38 160 LYS A C 1
ATOM 1230 O O . LYS A 1 160 ? -22.531 14.586 16.938 1 96.38 160 LYS A O 1
ATOM 1235 N N . ILE A 1 161 ? -21.297 13.633 15.32 1 95.06 161 ILE A N 1
ATOM 1236 C CA . ILE A 1 161 ? -20.578 14.883 15.086 1 95.06 161 ILE A CA 1
ATOM 1237 C C . ILE A 1 161 ? -21.422 15.797 14.203 1 95.06 161 ILE A C 1
ATOM 1239 O O . ILE A 1 161 ? -21.312 17.031 14.297 1 95.06 161 ILE A O 1
ATOM 1243 N N . ASP A 1 162 ? -22.188 15.258 13.305 1 93.94 162 ASP A N 1
ATOM 1244 C CA . ASP A 1 162 ? -23.156 15.969 12.469 1 93.94 162 ASP A CA 1
ATOM 1245 C C . ASP A 1 162 ? -22.516 17.188 11.82 1 93.94 162 ASP A C 1
ATOM 1247 O O . ASP A 1 162 ? -23.031 18.312 11.961 1 93.94 162 ASP A O 1
ATOM 1251 N N . ILE A 1 163 ? -21.516 16.969 11.133 1 88.75 163 ILE A N 1
ATOM 1252 C CA . ILE A 1 163 ? -20.766 18.047 10.5 1 88.75 163 ILE A CA 1
ATOM 1253 C C . ILE A 1 163 ? -21.703 18.844 9.594 1 88.75 163 ILE A C 1
ATOM 1255 O O . ILE A 1 163 ? -22.359 18.281 8.711 1 88.75 163 ILE A O 1
ATOM 1259 N N . LYS A 1 164 ? -21.859 20.234 9.812 1 89.5 164 LYS A N 1
ATOM 1260 C CA . LYS A 1 164 ? -22.641 21.188 9.039 1 89.5 164 LYS A CA 1
ATOM 1261 C C . LYS A 1 164 ? -24.094 20.75 8.914 1 89.5 164 LYS A C 1
ATOM 1263 O O . LYS A 1 164 ? -24.719 20.938 7.867 1 89.5 164 LYS A O 1
ATOM 1268 N N . ASN A 1 165 ? -24.484 19.938 9.859 1 88.75 165 ASN A N 1
ATOM 1269 C CA . ASN A 1 165 ? -25.859 19.453 9.953 1 88.75 165 ASN A CA 1
ATOM 1270 C C . ASN A 1 165 ? -26.203 18.5 8.812 1 88.75 165 ASN A C 1
ATOM 1272 O O . ASN A 1 165 ? -27.359 18.438 8.375 1 88.75 165 ASN A O 1
ATOM 1276 N N . GLU A 1 166 ? -25.25 18 8.195 1 89.69 166 GLU A N 1
ATOM 1277 C CA . GLU A 1 166 ? -25.453 17 7.133 1 89.69 166 GLU A CA 1
ATOM 1278 C C . GLU A 1 166 ? -25.25 15.586 7.66 1 89.69 166 GLU A C 1
ATOM 1280 O O . GLU A 1 166 ? -25.578 14.617 6.984 1 89.69 166 GLU A O 1
ATOM 1285 N N . GLY A 1 167 ? -24.734 15.539 8.836 1 91.12 167 GLY A N 1
ATOM 1286 C CA . GLY A 1 167 ? -24.375 14.258 9.414 1 91.12 167 GLY A CA 1
ATOM 1287 C C . GLY A 1 167 ? -25.562 13.336 9.625 1 91.12 167 GLY A C 1
ATOM 1288 O O . GLY A 1 167 ? -25.453 12.125 9.438 1 91.12 167 GLY A O 1
ATOM 1289 N N . MET A 1 168 ? -26.641 13.922 10.016 1 92.94 168 MET A N 1
ATOM 1290 C CA . MET A 1 168 ? -27.828 13.109 10.25 1 92.94 168 MET A CA 1
ATOM 1291 C C . MET A 1 168 ? -28.328 12.492 8.953 1 92.94 168 MET A C 1
ATOM 1293 O O . MET A 1 168 ? -28.641 11.305 8.898 1 92.94 168 MET A O 1
ATOM 1297 N N . LYS A 1 169 ? -28.422 13.266 7.961 1 95.5 169 LYS A N 1
ATOM 1298 C CA . LYS A 1 169 ? -28.922 12.773 6.68 1 95.5 169 LYS A CA 1
ATOM 1299 C C . LYS A 1 169 ? -28 11.695 6.105 1 95.5 169 LYS A C 1
ATOM 1301 O O . LYS A 1 169 ? -28.469 10.609 5.754 1 95.5 169 LYS A O 1
ATOM 1306 N N . ILE A 1 170 ? -26.734 12.047 6.047 1 97.19 170 ILE A N 1
ATOM 1307 C CA . ILE A 1 170 ? -25.812 11.07 5.484 1 97.19 170 ILE A CA 1
ATOM 1308 C C . ILE A 1 170 ? -25.672 9.883 6.438 1 97.19 170 ILE A C 1
ATOM 1310 O O . ILE A 1 170 ? -25.438 8.758 6.004 1 97.19 170 ILE A O 1
ATOM 1314 N N . GLY A 1 171 ? -25.828 10.141 7.715 1 97.56 171 GLY A N 1
ATOM 1315 C CA . GLY A 1 171 ? -25.797 9.07 8.695 1 97.56 171 GLY A CA 1
ATOM 1316 C C . GLY A 1 171 ? -26.875 8.023 8.477 1 97.56 171 GLY A C 1
ATOM 1317 O O . GLY A 1 171 ? -26.625 6.828 8.664 1 97.56 171 GLY A O 1
ATOM 1318 N N . ILE A 1 172 ? -28.078 8.484 8.156 1 97.38 172 ILE A N 1
ATOM 1319 C CA . ILE A 1 172 ? -29.172 7.57 7.879 1 97.38 172 ILE A CA 1
ATOM 1320 C C . ILE A 1 172 ? -28.828 6.695 6.676 1 97.38 172 ILE A C 1
ATOM 1322 O O . ILE A 1 172 ? -29.047 5.48 6.703 1 97.38 172 ILE A O 1
ATOM 1326 N N . ILE A 1 173 ? -28.328 7.316 5.633 1 98.19 173 ILE A N 1
ATOM 1327 C CA . ILE A 1 173 ? -27.922 6.582 4.438 1 98.19 173 ILE A CA 1
ATOM 1328 C C . ILE A 1 173 ? -26.859 5.555 4.809 1 98.19 173 ILE A C 1
ATOM 1330 O O . ILE A 1 173 ? -26.922 4.398 4.395 1 98.19 173 ILE A O 1
ATOM 1334 N N . ARG A 1 174 ? -25.906 5.93 5.664 1 98.62 174 ARG A N 1
ATOM 1335 C CA . ARG A 1 174 ? -24.828 5.047 6.074 1 98.62 174 ARG A CA 1
ATOM 1336 C C . ARG A 1 174 ? -25.328 3.941 6.996 1 98.62 174 ARG A C 1
ATOM 1338 O O . ARG A 1 174 ? -24.812 2.824 6.98 1 98.62 174 ARG A O 1
ATOM 1345 N N . ALA A 1 175 ? -26.328 4.301 7.785 1 98.56 175 ALA A N 1
ATOM 1346 C CA . ALA A 1 175 ? -26.938 3.262 8.609 1 98.56 175 ALA A CA 1
ATOM 1347 C C . ALA A 1 175 ? -27.578 2.189 7.742 1 98.56 175 ALA A C 1
ATOM 1349 O O . ALA A 1 175 ? -27.438 0.994 8.008 1 98.56 175 ALA A O 1
ATOM 1350 N N . LEU A 1 176 ? -28.312 2.637 6.762 1 98.56 176 LEU A N 1
ATOM 1351 C CA . LEU A 1 176 ? -28.922 1.697 5.832 1 98.56 176 LEU A CA 1
ATOM 1352 C C . LEU A 1 176 ? -27.859 0.866 5.121 1 98.56 176 LEU A C 1
ATOM 1354 O O . LEU A 1 176 ? -27.984 -0.357 5.02 1 98.56 176 LEU A O 1
ATOM 1358 N N . LEU A 1 177 ? -26.828 1.532 4.637 1 98.81 177 LEU A N 1
ATOM 1359 C CA . LEU A 1 177 ? -25.734 0.833 3.967 1 98.81 177 LEU A CA 1
ATOM 1360 C C . LEU A 1 177 ? -25.078 -0.179 4.902 1 98.81 177 LEU A C 1
ATOM 1362 O O . LEU A 1 177 ? -24.828 -1.319 4.508 1 98.81 177 LEU A O 1
ATOM 1366 N N . SER A 1 178 ? -24.828 0.263 6.137 1 98.88 178 SER A N 1
ATOM 1367 C CA . SER A 1 178 ? -24.219 -0.637 7.113 1 98.88 178 SER A CA 1
ATOM 1368 C C . SER A 1 178 ? -25.109 -1.85 7.375 1 98.88 178 SER A C 1
ATOM 1370 O O . SER A 1 178 ? -24.609 -2.969 7.512 1 98.88 178 SER A O 1
ATOM 1372 N N . GLY A 1 179 ? -26.406 -1.639 7.461 1 98.81 179 GLY A N 1
ATOM 1373 C CA . GLY A 1 179 ? -27.328 -2.75 7.609 1 98.81 179 GLY A CA 1
ATOM 1374 C C . GLY A 1 179 ? -27.281 -3.725 6.445 1 98.81 179 GLY A C 1
ATOM 1375 O O . GLY A 1 179 ? -27.25 -4.941 6.648 1 98.81 179 GLY A O 1
ATOM 1376 N N . VAL A 1 180 ? -27.297 -3.189 5.262 1 98.88 180 VAL A N 1
ATOM 1377 C CA . VAL A 1 180 ? -27.25 -4.023 4.062 1 98.88 180 VAL A CA 1
ATOM 1378 C C . VAL A 1 180 ? -25.922 -4.781 4.023 1 98.88 180 VAL A C 1
ATOM 1380 O O . VAL A 1 180 ? -25.891 -5.977 3.727 1 98.88 180 VAL A O 1
ATOM 1383 N N . ILE A 1 181 ? -24.844 -4.098 4.328 1 98.88 181 ILE A N 1
ATOM 1384 C CA . ILE A 1 181 ? -23.516 -4.715 4.359 1 98.88 181 ILE A CA 1
ATOM 1385 C C . ILE A 1 181 ? -23.516 -5.871 5.359 1 98.88 181 ILE A C 1
ATOM 1387 O O . ILE A 1 181 ? -23.062 -6.973 5.043 1 98.88 181 ILE A O 1
ATOM 1391 N N . THR A 1 182 ? -24.031 -5.637 6.535 1 98.81 182 THR A N 1
ATOM 1392 C CA . THR A 1 182 ? -24.062 -6.664 7.57 1 98.81 182 THR A CA 1
ATOM 1393 C C . THR A 1 182 ? -24.906 -7.852 7.117 1 98.81 182 THR A C 1
ATOM 1395 O O . THR A 1 182 ? -24.516 -9.008 7.297 1 98.81 182 THR A O 1
ATOM 1398 N N . THR A 1 183 ? -26.047 -7.582 6.535 1 98.81 183 THR A N 1
ATOM 1399 C CA . THR A 1 183 ? -26.938 -8.641 6.062 1 98.81 183 THR A CA 1
ATOM 1400 C C . THR A 1 183 ? -26.25 -9.469 4.973 1 98.81 183 THR A C 1
ATOM 1402 O O . THR A 1 183 ? -26.281 -10.695 5.016 1 98.81 183 THR A O 1
ATOM 1405 N N . CYS A 1 184 ? -25.641 -8.797 3.994 1 98.75 184 CYS A N 1
ATOM 1406 C CA . CYS A 1 184 ? -24.906 -9.5 2.947 1 98.75 184 CYS A CA 1
ATOM 1407 C C . CYS A 1 184 ? -23.797 -10.344 3.541 1 98.75 184 CYS A C 1
ATOM 1409 O O . CYS A 1 184 ? -23.594 -11.484 3.131 1 98.75 184 CYS A O 1
ATOM 1411 N N . MET A 1 185 ? -23.094 -9.781 4.504 1 98.56 185 MET A N 1
ATOM 1412 C CA . MET A 1 185 ? -21.969 -10.477 5.133 1 98.56 185 MET A CA 1
ATOM 1413 C C . MET A 1 185 ? -22.438 -11.742 5.84 1 98.56 185 MET A C 1
ATOM 1415 O O . MET A 1 185 ? -21.859 -12.812 5.66 1 98.56 185 MET A O 1
ATOM 1419 N N . VAL A 1 186 ? -23.484 -11.664 6.641 1 98.44 186 VAL A N 1
ATOM 1420 C CA . VAL A 1 186 ? -24 -12.805 7.391 1 98.44 186 VAL A CA 1
ATOM 1421 C C . VAL A 1 186 ? -24.531 -13.852 6.426 1 98.44 186 VAL A C 1
ATOM 1423 O O . VAL A 1 186 ? -24.203 -15.039 6.539 1 98.44 186 VAL A O 1
ATOM 1426 N N . LEU A 1 187 ? -25.344 -13.453 5.453 1 98.56 187 LEU A N 1
ATOM 1427 C CA . LEU A 1 187 ? -25.922 -14.391 4.492 1 98.56 187 LEU A CA 1
ATOM 1428 C C . LEU A 1 187 ? -24.828 -15.055 3.662 1 98.56 187 LEU A C 1
ATOM 1430 O O . LEU A 1 187 ? -24.875 -16.266 3.42 1 98.56 187 LEU A O 1
ATOM 1434 N N . PHE A 1 188 ? -23.891 -14.281 3.186 1 98.19 188 PHE A N 1
ATOM 1435 C CA . PHE A 1 188 ? -22.766 -14.844 2.449 1 98.19 188 PHE A CA 1
ATOM 1436 C C . PHE A 1 188 ? -22.078 -15.938 3.26 1 98.19 188 PHE A C 1
ATOM 1438 O O . PHE A 1 188 ? -21.859 -17.047 2.764 1 98.19 188 PHE A O 1
ATOM 1445 N N . THR A 1 189 ? -21.734 -15.602 4.578 1 97.12 189 THR A N 1
ATOM 1446 C CA . THR A 1 189 ? -20.984 -16.516 5.43 1 97.12 189 THR A CA 1
ATOM 1447 C C . THR A 1 189 ? -21.766 -17.812 5.66 1 97.12 189 THR A C 1
ATOM 1449 O O . THR A 1 189 ? -21.203 -18.906 5.574 1 97.12 189 THR A O 1
ATOM 1452 N N . VAL A 1 190 ? -23 -17.75 5.91 1 97.75 190 VAL A N 1
ATOM 1453 C CA . VAL A 1 190 ? -23.844 -18.906 6.207 1 97.75 190 VAL A CA 1
ATOM 1454 C C . VAL A 1 190 ? -24 -19.766 4.949 1 97.75 190 VAL A C 1
ATOM 1456 O O . VAL A 1 190 ? -23.812 -20.969 4.988 1 97.75 190 VAL A O 1
ATOM 1459 N N . LEU A 1 191 ? -24.328 -19.125 3.82 1 97.12 191 LEU A N 1
ATOM 1460 C CA . LEU A 1 191 ? -24.594 -19.859 2.584 1 97.12 191 LEU A CA 1
ATOM 1461 C C . LEU A 1 191 ? -23.312 -20.484 2.043 1 97.12 191 LEU A C 1
ATOM 1463 O O . LEU A 1 191 ? -23.328 -21.594 1.513 1 97.12 191 LEU A O 1
ATOM 1467 N N . ASP A 1 192 ? -22.219 -19.75 2.143 1 94.88 192 ASP A N 1
ATOM 1468 C CA . ASP A 1 192 ? -20.938 -20.312 1.739 1 94.88 192 ASP A CA 1
ATOM 1469 C C . ASP A 1 192 ? -20.578 -21.531 2.586 1 94.88 192 ASP A C 1
ATOM 1471 O O . ASP A 1 192 ? -20.125 -22.547 2.059 1 94.88 192 ASP A O 1
ATOM 1475 N N . ALA A 1 193 ? -20.812 -21.453 3.908 1 94.38 193 ALA A N 1
ATOM 1476 C CA . ALA A 1 193 ? -20.547 -22.562 4.82 1 94.38 193 ALA A CA 1
ATOM 1477 C C . ALA A 1 193 ? -21.422 -23.766 4.5 1 94.38 193 ALA A C 1
ATOM 1479 O O . ALA A 1 193 ? -21.016 -24.906 4.711 1 94.38 193 ALA A O 1
ATOM 1480 N N . GLN A 1 194 ? -22.547 -23.594 3.916 1 95.38 194 GLN A N 1
ATOM 1481 C CA . GLN A 1 194 ? -23.484 -24.656 3.557 1 95.38 194 GLN A CA 1
ATOM 1482 C C . GLN A 1 194 ? -23.156 -25.219 2.176 1 95.38 194 GLN A C 1
ATOM 1484 O O . GLN A 1 194 ? -23.797 -26.172 1.727 1 95.38 194 GLN A O 1
ATOM 1489 N N . GLY A 1 195 ? -22.281 -24.594 1.461 1 92.06 195 GLY A N 1
ATOM 1490 C CA . GLY A 1 195 ? -21.859 -25.078 0.152 1 92.06 195 GLY A CA 1
ATOM 1491 C C . GLY A 1 195 ? -22.75 -24.578 -0.972 1 92.06 195 GLY A C 1
ATOM 1492 O O . GLY A 1 195 ? -22.719 -25.109 -2.08 1 92.06 195 GLY A O 1
ATOM 1493 N N . ASP A 1 196 ? -23.562 -23.578 -0.66 1 93.31 196 ASP A N 1
ATOM 1494 C CA . ASP A 1 196 ? -24.422 -22.969 -1.68 1 93.31 196 ASP A CA 1
ATOM 1495 C C . ASP A 1 196 ? -23.719 -21.812 -2.367 1 93.31 196 ASP A C 1
ATOM 1497 O O . ASP A 1 196 ? -24.047 -20.641 -2.125 1 93.31 196 ASP A O 1
ATOM 1501 N N . CYS A 1 197 ? -22.891 -22.109 -3.318 1 92.5 197 CYS A N 1
ATOM 1502 C CA . CYS A 1 197 ? -22.094 -21.094 -3.99 1 92.5 197 CYS A CA 1
ATOM 1503 C C . CYS A 1 197 ? -22.953 -20.25 -4.918 1 92.5 197 CYS A C 1
ATOM 1505 O O . CYS A 1 197 ? -22.656 -19.078 -5.152 1 92.5 197 CYS A O 1
ATOM 1507 N N . THR A 1 198 ? -24.031 -20.828 -5.438 1 91.81 198 THR A N 1
ATOM 1508 C CA . THR A 1 198 ? -24.891 -20.094 -6.363 1 91.81 198 THR A CA 1
ATOM 1509 C C . THR A 1 198 ? -25.5 -18.875 -5.688 1 91.81 198 THR A C 1
ATOM 1511 O O . THR A 1 198 ? -25.594 -17.812 -6.301 1 91.81 198 THR A O 1
ATOM 1514 N N . SER A 1 199 ? -25.844 -19.062 -4.426 1 94.56 199 SER A N 1
ATOM 1515 C CA . SER A 1 199 ? -26.453 -17.953 -3.693 1 94.56 199 SER A CA 1
ATOM 1516 C C . SER A 1 199 ? -25.391 -17.109 -3 1 94.56 199 SER A C 1
ATOM 1518 O O . SER A 1 199 ? -25.562 -15.898 -2.814 1 94.56 199 SER A O 1
ATOM 1520 N N . ALA A 1 200 ? -24.281 -17.641 -2.639 1 96.81 200 ALA A N 1
ATOM 1521 C CA . ALA A 1 200 ? -23.234 -16.969 -1.858 1 96.81 200 ALA A CA 1
ATOM 1522 C C . ALA A 1 200 ? -22.453 -15.977 -2.717 1 96.81 200 ALA A C 1
ATOM 1524 O O . ALA A 1 200 ? -22.125 -14.875 -2.262 1 96.81 200 ALA A O 1
ATOM 1525 N N . VAL A 1 201 ? -22.172 -16.281 -3.947 1 97.06 201 VAL A N 1
ATOM 1526 C CA . VAL A 1 201 ? -21.281 -15.508 -4.812 1 97.06 201 VAL A CA 1
ATOM 1527 C C . VAL A 1 201 ? -21.859 -14.109 -5.023 1 97.06 201 VAL A C 1
ATOM 1529 O O . VAL A 1 201 ? -21.172 -13.109 -4.805 1 97.06 201 VAL A O 1
ATOM 1532 N N . PRO A 1 202 ? -23.156 -13.984 -5.434 1 97.44 202 PRO A N 1
ATOM 1533 C CA . PRO A 1 202 ? -23.688 -12.633 -5.609 1 97.44 202 PRO A CA 1
ATOM 1534 C C . PRO A 1 202 ? -23.656 -11.82 -4.316 1 97.44 202 PRO A C 1
ATOM 1536 O O . PRO A 1 202 ? -23.484 -10.602 -4.352 1 97.44 202 PRO A O 1
ATOM 1539 N N . LEU A 1 203 ? -23.844 -12.469 -3.207 1 98.25 203 LEU A N 1
ATOM 1540 C CA . LEU A 1 203 ? -23.828 -11.781 -1.92 1 98.25 203 LEU A CA 1
ATOM 1541 C C . LEU A 1 203 ? -22.422 -11.266 -1.6 1 98.25 203 LEU A C 1
ATOM 1543 O O . LEU A 1 203 ? -22.266 -10.18 -1.038 1 98.25 203 LEU A O 1
ATOM 1547 N N . GLU A 1 204 ? -21.422 -12.031 -1.914 1 98.38 204 GLU A N 1
ATOM 1548 C CA . GLU A 1 204 ? -20.047 -11.586 -1.726 1 98.38 204 GLU A CA 1
ATOM 1549 C C . GLU A 1 204 ? -19.766 -10.312 -2.521 1 98.38 204 GLU A C 1
ATOM 1551 O O . GLU A 1 204 ? -19.219 -9.344 -1.986 1 98.38 204 GLU A O 1
ATOM 1556 N N . TRP A 1 205 ? -20.094 -10.32 -3.762 1 98.56 205 TRP A N 1
ATOM 1557 C CA . TRP A 1 205 ? -19.875 -9.172 -4.629 1 98.56 205 TRP A CA 1
ATOM 1558 C C . TRP A 1 205 ? -20.688 -7.965 -4.152 1 98.56 205 TRP A C 1
ATOM 1560 O O . TRP A 1 205 ? -20.172 -6.844 -4.105 1 98.56 205 TRP A O 1
ATOM 1570 N N . ALA A 1 206 ? -21.906 -8.227 -3.834 1 98.69 206 ALA A N 1
ATOM 1571 C CA . ALA A 1 206 ? -22.734 -7.141 -3.311 1 98.69 206 ALA A CA 1
ATOM 1572 C C . ALA A 1 206 ? -22.109 -6.543 -2.051 1 98.69 206 ALA A C 1
ATOM 1574 O O . ALA A 1 206 ? -22.062 -5.32 -1.9 1 98.69 206 ALA A O 1
ATOM 1575 N N . LEU A 1 207 ? -21.688 -7.383 -1.149 1 98.75 207 LEU A N 1
ATOM 1576 C CA . LEU A 1 207 ? -21.047 -6.969 0.092 1 98.75 207 LEU A CA 1
ATOM 1577 C C . LEU A 1 207 ? -19.891 -6.012 -0.188 1 98.75 207 LEU A C 1
ATOM 1579 O O . LEU A 1 207 ? -19.844 -4.914 0.367 1 98.75 207 LEU A O 1
ATOM 1583 N N . VAL A 1 208 ? -19.016 -6.398 -1.084 1 98.81 208 VAL A N 1
ATOM 1584 C CA . VAL A 1 208 ? -17.812 -5.625 -1.391 1 98.81 208 VAL A CA 1
ATOM 1585 C C . VAL A 1 208 ? -18.203 -4.32 -2.086 1 98.81 208 VAL A C 1
ATOM 1587 O O . VAL A 1 208 ? -17.672 -3.256 -1.764 1 98.81 208 VAL A O 1
ATOM 1590 N N . MET A 1 209 ? -19.188 -4.312 -2.988 1 98.81 209 MET A N 1
ATOM 1591 C CA . MET A 1 209 ? -19.641 -3.098 -3.66 1 98.81 209 MET A CA 1
ATOM 1592 C C . MET A 1 209 ? -20.219 -2.109 -2.66 1 98.81 209 MET A C 1
ATOM 1594 O O . MET A 1 209 ? -19.938 -0.912 -2.723 1 98.81 209 MET A O 1
ATOM 1598 N N . PHE A 1 210 ? -20.984 -2.631 -1.769 1 98.88 210 PHE A N 1
ATOM 1599 C CA . PHE A 1 210 ? -21.625 -1.741 -0.805 1 98.88 210 PHE A CA 1
ATOM 1600 C C . PHE A 1 210 ? -20.594 -1.175 0.17 1 98.88 210 PHE A C 1
ATOM 1602 O O . PHE A 1 210 ? -20.719 -0.033 0.618 1 98.88 210 PHE A O 1
ATOM 1609 N N . ILE A 1 211 ? -19.609 -1.978 0.548 1 98.88 211 ILE A N 1
ATOM 1610 C CA . ILE A 1 211 ? -18.547 -1.47 1.411 1 98.88 211 ILE A CA 1
ATOM 1611 C C . ILE A 1 211 ? -17.859 -0.289 0.735 1 98.88 211 ILE A C 1
ATOM 1613 O O . ILE A 1 211 ? -17.656 0.762 1.351 1 98.88 211 ILE A O 1
ATOM 1617 N N . PHE A 1 212 ? -17.5 -0.434 -0.508 1 98.88 212 PHE A N 1
ATOM 1618 C CA . PHE A 1 212 ? -16.766 0.633 -1.177 1 98.88 212 PHE A CA 1
ATOM 1619 C C . PHE A 1 212 ? -17.688 1.79 -1.531 1 98.88 212 PHE A C 1
ATOM 1621 O O . PHE A 1 212 ? -17.266 2.939 -1.606 1 98.88 212 PHE A O 1
ATOM 1628 N N . LEU A 1 213 ? -19.016 1.488 -1.761 1 98.81 213 LEU A N 1
ATOM 1629 C CA . LEU A 1 213 ? -19.984 2.578 -1.849 1 98.81 213 LEU A CA 1
ATOM 1630 C C . LEU A 1 213 ? -20 3.395 -0.56 1 98.81 213 LEU A C 1
ATOM 1632 O O . LEU A 1 213 ? -20 4.629 -0.601 1 98.81 213 LEU A O 1
ATOM 1636 N N . PHE A 1 214 ? -19.984 2.697 0.562 1 98.88 214 PHE A N 1
ATOM 1637 C CA . PHE A 1 214 ? -19.906 3.346 1.866 1 98.88 214 PHE A CA 1
ATOM 1638 C C . PHE A 1 214 ? -18.688 4.25 1.958 1 98.88 214 PHE A C 1
ATOM 1640 O O . PHE A 1 214 ? -18.797 5.41 2.365 1 98.88 214 PHE A O 1
ATOM 1647 N N . TYR A 1 215 ? -17.516 3.738 1.6 1 98.88 215 TYR A N 1
ATOM 1648 C CA . TYR A 1 215 ? -16.281 4.516 1.667 1 98.88 215 TYR A CA 1
ATOM 1649 C C . TYR A 1 215 ? -16.375 5.766 0.797 1 98.88 215 TYR A C 1
ATOM 1651 O O . TYR A 1 215 ? -15.875 6.828 1.17 1 98.88 215 TYR A O 1
ATOM 1659 N N . GLY A 1 216 ? -17.031 5.633 -0.343 1 98.62 216 GLY A N 1
ATOM 1660 C CA . GLY A 1 216 ? -17.188 6.77 -1.237 1 98.62 216 GLY A CA 1
ATOM 1661 C C . GLY A 1 216 ? -18 7.895 -0.634 1 98.62 216 GLY A C 1
ATOM 1662 O O . GLY A 1 216 ? -17.828 9.062 -0.985 1 98.62 216 GLY A O 1
ATOM 1663 N N . THR A 1 217 ? -18.859 7.621 0.279 1 98.31 217 THR A N 1
ATOM 1664 C CA . THR A 1 217 ? -19.766 8.617 0.85 1 98.31 217 THR A CA 1
ATOM 1665 C C . THR A 1 217 ? -19 9.594 1.738 1 98.31 217 THR A C 1
ATOM 1667 O O . THR A 1 217 ? -19.5 10.664 2.082 1 98.31 217 THR A O 1
ATOM 1670 N N . PHE A 1 218 ? -17.766 9.227 2.174 1 98.25 218 PHE A N 1
ATOM 1671 C CA . PHE A 1 218 ? -16.984 10.141 2.994 1 98.25 218 PHE A CA 1
ATOM 1672 C C . PHE A 1 218 ? -16.734 11.453 2.256 1 98.25 218 PHE A C 1
ATOM 1674 O O . PHE A 1 218 ? -16.344 12.453 2.865 1 98.25 218 PHE A O 1
ATOM 1681 N N . ALA A 1 219 ? -16.969 11.398 0.915 1 97.5 219 ALA A N 1
ATOM 1682 C CA . ALA A 1 219 ? -16.781 12.594 0.099 1 97.5 219 ALA A CA 1
ATOM 1683 C C . ALA A 1 219 ? -17.672 13.734 0.598 1 97.5 219 ALA A C 1
ATOM 1685 O O . ALA A 1 219 ? -17.297 14.906 0.517 1 97.5 219 ALA A O 1
ATOM 1686 N N . VAL A 1 220 ? -18.766 13.414 1.146 1 96.44 220 VAL A N 1
ATOM 1687 C CA . VAL A 1 220 ? -19.734 14.414 1.6 1 96.44 220 VAL A CA 1
ATOM 1688 C C . VAL A 1 220 ? -19.094 15.281 2.691 1 96.44 220 VAL A C 1
ATOM 1690 O O . VAL A 1 220 ? -19.172 16.516 2.641 1 96.44 220 VAL A O 1
ATOM 1693 N N . GLU A 1 221 ? -18.469 14.656 3.639 1 95.62 221 GLU A N 1
ATOM 1694 C CA . GLU A 1 221 ? -17.859 15.422 4.723 1 95.62 221 GLU A CA 1
ATOM 1695 C C . GLU A 1 221 ? -16.516 16.016 4.285 1 95.62 221 GLU A C 1
ATOM 1697 O O . GLU A 1 221 ? -16.125 17.078 4.75 1 95.62 221 GLU A O 1
ATOM 1702 N N . PHE A 1 222 ? -15.828 15.281 3.43 1 96 222 PHE A N 1
ATOM 1703 C CA . PHE A 1 222 ? -14.516 15.742 2.988 1 96 222 PHE A CA 1
ATOM 1704 C C . PHE A 1 222 ? -14.641 17.016 2.158 1 96 222 PHE A C 1
ATOM 1706 O O . PHE A 1 222 ? -13.672 17.766 2.012 1 96 222 PHE A O 1
ATOM 1713 N N . ARG A 1 223 ? -15.797 17.297 1.636 1 94.12 223 ARG A N 1
ATOM 1714 C CA . ARG A 1 223 ? -16.047 18.531 0.893 1 94.12 223 ARG A CA 1
ATOM 1715 C C . ARG A 1 223 ? -15.828 19.766 1.77 1 94.12 223 ARG A C 1
ATOM 1717 O O . ARG A 1 223 ? -15.578 20.859 1.262 1 94.12 223 ARG A O 1
ATOM 1724 N N . HIS A 1 224 ? -15.914 19.562 3.049 1 91.88 224 HIS A N 1
ATOM 1725 C CA . HIS A 1 224 ? -15.875 20.688 3.973 1 91.88 224 HIS A CA 1
ATOM 1726 C C . HIS A 1 224 ? -14.539 20.75 4.715 1 91.88 224 HIS A C 1
ATOM 1728 O O . HIS A 1 224 ? -14.391 21.516 5.672 1 91.88 224 HIS A O 1
ATOM 1734 N N . SER A 1 225 ? -13.688 19.922 4.27 1 92.38 225 SER A N 1
ATOM 1735 C CA . SER A 1 225 ? -12.453 19.797 5.035 1 92.38 225 SER A CA 1
ATOM 1736 C C . SER A 1 225 ? -11.227 20.078 4.164 1 92.38 225 SER A C 1
ATOM 1738 O O . SER A 1 225 ? -11.203 19.719 2.986 1 92.38 225 SER A O 1
ATOM 1740 N N . ARG A 1 226 ? -10.297 20.75 4.711 1 93.5 226 ARG A N 1
ATOM 1741 C CA . ARG A 1 226 ? -8.969 20.938 4.137 1 93.5 226 ARG A CA 1
ATOM 1742 C C . ARG A 1 226 ? -7.891 20.391 5.062 1 93.5 226 ARG A C 1
ATOM 1744 O O . ARG A 1 226 ? -7.867 20.703 6.254 1 93.5 226 ARG A O 1
ATOM 1751 N N . PHE A 1 227 ? -7.059 19.578 4.477 1 93.5 227 PHE A N 1
ATOM 1752 C CA . PHE A 1 227 ? -5.988 18.984 5.262 1 93.5 227 PHE A CA 1
ATOM 1753 C C . PHE A 1 227 ? -4.645 19.609 4.906 1 93.5 227 PHE A C 1
ATOM 1755 O O . PHE A 1 227 ? -4.336 19.812 3.73 1 93.5 227 PHE A O 1
ATOM 1762 N N . GLU A 1 228 ? -3.904 19.938 5.91 1 92.5 228 GLU A N 1
ATOM 1763 C CA . GLU A 1 228 ? -2.572 20.516 5.734 1 92.5 228 GLU A CA 1
ATOM 1764 C C . GLU A 1 228 ? -1.543 19.781 6.598 1 92.5 228 GLU A C 1
ATOM 1766 O O . GLU A 1 228 ? -1.814 19.453 7.754 1 92.5 228 GLU A O 1
ATOM 1771 N N . THR A 1 229 ? -0.477 19.438 5.953 1 92.56 229 THR A N 1
ATOM 1772 C CA . THR A 1 229 ? 0.65 18.844 6.664 1 92.56 229 THR A CA 1
ATOM 1773 C C . THR A 1 229 ? 1.792 19.844 6.797 1 92.56 229 THR A C 1
ATOM 1775 O O . THR A 1 229 ? 2.264 20.391 5.801 1 92.56 229 THR A O 1
ATOM 1778 N N . THR A 1 230 ? 2.15 20.109 7.969 1 92.25 230 THR A N 1
ATOM 1779 C CA . THR A 1 230 ? 3.242 21.047 8.234 1 92.25 230 THR A CA 1
ATOM 1780 C C . THR A 1 230 ? 4.395 20.344 8.938 1 92.25 230 THR A C 1
ATOM 1782 O O . THR A 1 230 ? 4.188 19.359 9.648 1 92.25 230 THR A O 1
ATOM 1785 N N . CYS A 1 231 ? 5.566 20.734 8.547 1 92.94 231 CYS A N 1
ATOM 1786 C CA . CYS A 1 231 ? 6.777 20.266 9.203 1 92.94 231 CYS A CA 1
ATOM 1787 C C . CYS A 1 231 ? 7.414 21.375 10.039 1 92.94 231 CYS A C 1
ATOM 1789 O O . CYS A 1 231 ? 7.645 22.469 9.547 1 92.94 231 CYS A O 1
ATOM 1791 N N . THR A 1 232 ? 7.59 21.125 11.375 1 90.75 232 THR A N 1
ATOM 1792 C CA . THR A 1 232 ? 8.25 22.062 12.266 1 90.75 232 THR A CA 1
ATOM 1793 C C . THR A 1 232 ? 9.555 21.484 12.797 1 90.75 232 THR A C 1
ATOM 1795 O O . THR A 1 232 ? 9.703 20.266 12.922 1 90.75 232 THR A O 1
ATOM 1798 N N . ASP A 1 233 ? 10.578 22.391 12.953 1 88.06 233 ASP A N 1
ATOM 1799 C CA . ASP A 1 233 ? 11.852 21.953 13.516 1 88.06 233 ASP A CA 1
ATOM 1800 C C . ASP A 1 233 ? 11.75 21.75 15.023 1 88.06 233 ASP A C 1
ATOM 1802 O O . ASP A 1 233 ? 11.07 22.5 15.719 1 88.06 233 ASP A O 1
ATOM 1806 N N . THR A 1 234 ? 12.234 20.734 15.469 1 79.88 234 THR A N 1
ATOM 1807 C CA . THR A 1 234 ? 12.281 20.547 16.922 1 79.88 234 THR A CA 1
ATOM 1808 C C . THR A 1 234 ? 13.297 21.484 17.562 1 79.88 234 THR A C 1
ATOM 1810 O O . THR A 1 234 ? 14.414 21.641 17.062 1 79.88 234 THR A O 1
ATOM 1813 N N . CYS A 1 235 ? 12.922 22.734 18.109 1 61.44 235 CYS A N 1
ATOM 1814 C CA . CYS A 1 235 ? 13.766 23.734 18.75 1 61.44 235 CYS A CA 1
ATOM 1815 C C . CYS A 1 235 ? 14.719 23.078 19.75 1 61.44 235 CYS A C 1
ATOM 1817 O O . CYS A 1 235 ? 14.336 22.141 20.453 1 61.44 235 CYS A O 1
ATOM 1819 N N . PRO A 1 236 ? 15.984 23.469 19.594 1 55.12 236 PRO A N 1
ATOM 1820 C CA . PRO A 1 236 ? 16.812 23.094 20.734 1 55.12 236 PRO A CA 1
ATOM 1821 C C . PRO A 1 236 ? 16.281 23.625 22.062 1 55.12 236 PRO A C 1
ATOM 1823 O O . PRO A 1 236 ? 15.703 24.703 22.109 1 55.12 236 PRO A O 1
ATOM 1826 N N . SER A 1 237 ? 15.68 22.875 22.797 1 45.16 237 SER A N 1
ATOM 1827 C CA . SER A 1 237 ? 15.344 23.375 24.125 1 45.16 237 SER A CA 1
ATOM 1828 C C . SER A 1 237 ? 16.406 24.344 24.641 1 45.16 237 SER A C 1
ATOM 1830 O O . SER A 1 237 ? 17.5 23.922 25.016 1 45.16 237 SER A O 1
ATOM 1832 N N . THR A 1 238 ? 16.844 25.375 23.969 1 43.47 238 THR A N 1
ATOM 1833 C CA . THR A 1 238 ? 17.609 26.312 24.75 1 43.47 238 THR A CA 1
ATOM 1834 C C . THR A 1 238 ? 16.844 26.75 26 1 43.47 238 THR A C 1
ATOM 1836 O O . THR A 1 238 ? 15.711 27.234 25.891 1 43.47 238 THR A O 1
ATOM 1839 N N . LYS A 1 239 ? 17.156 26.344 27.266 1 44.66 239 LYS A N 1
ATOM 1840 C CA . LYS A 1 239 ? 16.766 26.984 28.531 1 44.66 239 LYS A CA 1
ATOM 1841 C C . LYS A 1 239 ? 16.922 28.5 28.453 1 44.66 239 LYS A C 1
ATOM 1843 O O . LYS A 1 239 ? 18.016 29.016 28.281 1 44.66 239 LYS A O 1
ATOM 1848 N N . VAL A 1 240 ? 16 29.172 27.922 1 43.28 240 VAL A N 1
ATOM 1849 C CA . VAL A 1 240 ? 15.953 30.594 28.25 1 43.28 240 VAL A CA 1
ATOM 1850 C C . 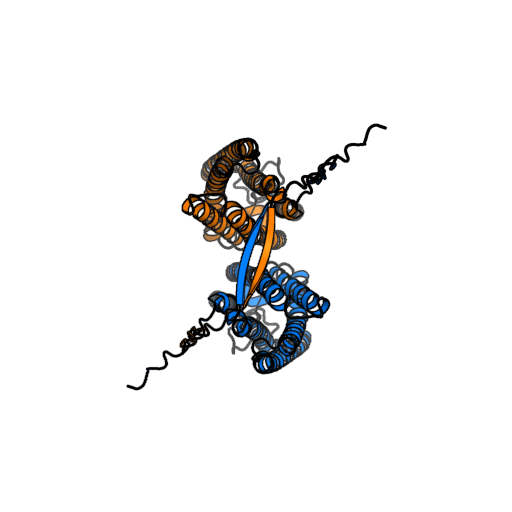VAL A 1 240 ? 16.141 30.781 29.75 1 43.28 240 VAL A C 1
ATOM 1852 O O . VAL A 1 240 ? 15.273 30.391 30.547 1 43.28 240 VAL A O 1
ATOM 1855 N N . THR A 1 241 ? 17.328 30.609 30.312 1 37.97 241 THR A N 1
ATOM 1856 C CA . THR A 1 241 ? 17.562 31.25 31.594 1 37.97 241 THR A CA 1
ATOM 1857 C C . THR A 1 241 ? 17.141 32.719 31.562 1 37.97 241 THR A C 1
ATOM 1859 O O . THR A 1 241 ? 17.719 33.531 30.828 1 37.97 241 THR A O 1
ATOM 1862 N N . SER A 1 242 ? 15.805 33 31.594 1 35.84 242 SER A N 1
ATOM 1863 C CA . SER A 1 242 ? 15.32 34.312 31.906 1 35.84 242 SER A CA 1
ATOM 1864 C C . SER A 1 242 ? 16.219 35 32.938 1 35.84 242 SER A C 1
ATOM 1866 O O . SER A 1 242 ? 16.281 34.594 34.094 1 35.84 242 SER A O 1
ATOM 1868 N N . CYS A 1 243 ? 17.453 35.312 32.531 1 34.28 243 CYS A N 1
ATOM 1869 C CA . CYS A 1 243 ? 18.266 36.156 33.406 1 34.28 243 CYS A CA 1
ATOM 1870 C C . CYS A 1 243 ? 17.516 37.406 33.781 1 34.28 243 CYS A C 1
ATOM 1872 O O . CYS A 1 243 ? 17.219 38.25 32.938 1 34.28 243 CYS A O 1
ATOM 1874 N N . ARG A 1 244 ? 16.531 37.312 34.75 1 38.28 244 ARG A N 1
ATOM 1875 C CA . ARG A 1 244 ? 15.992 38.469 35.469 1 38.28 244 ARG A CA 1
ATOM 1876 C C . ARG A 1 244 ? 17.109 39.438 35.812 1 38.28 244 ARG A C 1
ATOM 1878 O O . ARG A 1 244 ? 18.078 39.062 36.5 1 38.28 244 ARG A O 1
ATOM 1885 N N . PRO A 1 245 ? 17.281 40.469 34.969 1 39.94 245 PRO A N 1
ATOM 1886 C CA . PRO A 1 245 ? 18.203 41.5 35.406 1 39.94 245 PRO A CA 1
ATOM 1887 C C . PRO A 1 245 ? 18.016 41.875 36.875 1 39.94 245 PRO A C 1
ATOM 1889 O O . PRO A 1 245 ? 16.891 41.938 37.375 1 39.94 245 PRO A O 1
ATOM 1892 N N . SER A 1 246 ? 18.859 41.281 37.75 1 34.47 246 SER A N 1
ATOM 1893 C CA . SER A 1 246 ? 18.875 41.75 39.125 1 34.47 246 SER A CA 1
ATOM 1894 C C . SER A 1 246 ? 18.828 43.281 39.219 1 34.47 246 SER A C 1
ATOM 1896 O O . SER A 1 246 ? 19.656 43.938 38.594 1 34.47 246 SER A O 1
ATOM 1898 N N . GLN A 1 247 ? 17.641 43.844 39.25 1 32.41 247 GLN A N 1
ATOM 1899 C CA . GLN A 1 247 ? 17.438 45.25 39.656 1 32.41 247 GLN A CA 1
ATOM 1900 C C . GLN A 1 247 ? 18.312 45.594 40.844 1 32.41 247 GLN A C 1
ATOM 1902 O O . GLN A 1 247 ? 18.094 45.094 41.969 1 32.41 247 GLN A O 1
ATOM 1907 N N . GLN A 1 248 ? 19.672 45.531 40.812 1 27.28 248 GLN A N 1
ATOM 1908 C CA . GLN A 1 248 ? 20.266 46.438 41.781 1 27.28 248 GLN A CA 1
ATOM 1909 C C . GLN A 1 248 ? 20.094 47.906 41.312 1 27.28 248 GLN A C 1
ATOM 1911 O O . GLN A 1 248 ? 20.25 48.188 40.125 1 27.28 248 GLN A O 1
ATOM 1916 N N . MET B 1 1 ? 29.75 23.625 44.688 1 29.27 1 MET B N 1
ATOM 1917 C CA . MET B 1 1 ? 28.609 22.812 44.281 1 29.27 1 MET B CA 1
ATOM 1918 C C . MET B 1 1 ? 28.406 22.859 42.781 1 29.27 1 MET B C 1
ATOM 1920 O O . MET B 1 1 ? 28.141 23.922 42.219 1 29.27 1 MET B O 1
ATOM 1924 N N . GLN B 1 2 ? 29.219 22.047 42.031 1 30.59 2 GLN B N 1
ATOM 1925 C CA . GLN B 1 2 ? 29.328 21.906 40.594 1 30.59 2 GLN B CA 1
ATOM 1926 C C . GLN B 1 2 ? 27.969 21.562 39.969 1 30.59 2 GLN B C 1
ATOM 1928 O O . GLN B 1 2 ? 27.328 20.594 40.375 1 30.59 2 GLN B O 1
ATOM 1933 N N . GLY B 1 3 ? 27.094 22.516 39.656 1 32 3 GLY B N 1
ATOM 1934 C CA . GLY B 1 3 ? 25.844 22.312 38.938 1 32 3 GLY B CA 1
ATOM 1935 C C . GLY B 1 3 ? 25.953 21.297 37.812 1 32 3 GLY B C 1
ATOM 1936 O O . GLY B 1 3 ? 26.844 21.391 36.969 1 32 3 GLY B O 1
ATOM 1937 N N . VAL B 1 4 ? 25.656 20.031 38.062 1 37.09 4 VAL B N 1
ATOM 1938 C CA . VAL B 1 4 ? 25.516 18.984 37.062 1 37.09 4 VAL B CA 1
ATOM 1939 C C . VAL B 1 4 ? 24.781 19.547 35.844 1 37.09 4 VAL B C 1
ATOM 1941 O O . VAL B 1 4 ? 23.672 20.062 35.969 1 37.09 4 VAL B O 1
ATOM 1944 N N . ARG B 1 5 ? 25.516 20 34.875 1 36.69 5 ARG B N 1
ATOM 1945 C CA . ARG B 1 5 ? 25 20.297 33.531 1 36.69 5 ARG B CA 1
ATOM 1946 C C . ARG B 1 5 ? 24.078 19.203 33.062 1 36.69 5 ARG B C 1
ATOM 1948 O O . ARG B 1 5 ? 24.484 18.047 32.906 1 36.69 5 ARG B O 1
ATOM 1955 N N . ARG B 1 6 ? 22.859 19.078 33.594 1 37.41 6 ARG B N 1
ATOM 1956 C CA . ARG B 1 6 ? 21.891 18.25 32.875 1 37.41 6 ARG B CA 1
ATOM 1957 C C . ARG B 1 6 ? 22.078 18.359 31.375 1 37.41 6 ARG B C 1
ATOM 1959 O O . ARG B 1 6 ? 21.984 19.469 30.828 1 37.41 6 ARG B O 1
ATOM 1966 N N . GLY B 1 7 ? 22.938 17.641 30.859 1 36.28 7 GLY B N 1
ATOM 1967 C CA . GLY B 1 7 ? 23.125 17.547 29.422 1 36.28 7 GLY B CA 1
ATOM 1968 C C . GLY B 1 7 ? 21.844 17.734 28.641 1 36.28 7 GLY B C 1
ATOM 1969 O O . GLY B 1 7 ? 20.781 17.297 29.062 1 36.28 7 GLY B O 1
ATOM 1970 N N . GLU B 1 8 ? 21.625 18.828 28.031 1 40.03 8 GLU B N 1
ATOM 1971 C CA . GLU B 1 8 ? 20.672 19.141 26.969 1 40.03 8 GLU B CA 1
ATOM 1972 C C . GLU B 1 8 ? 20.375 17.922 26.094 1 40.03 8 GLU B C 1
ATOM 1974 O O . GLU B 1 8 ? 21.219 17.531 25.281 1 40.03 8 GLU B O 1
ATOM 1979 N N . MET B 1 9 ? 20.047 16.75 26.484 1 42.34 9 MET B N 1
ATOM 1980 C CA . MET B 1 9 ? 19.672 15.633 25.609 1 42.34 9 MET B CA 1
ATOM 1981 C C . MET B 1 9 ? 18.75 16.094 24.484 1 42.34 9 MET B C 1
ATOM 1983 O O . MET B 1 9 ? 17.703 16.688 24.75 1 42.34 9 MET B O 1
ATOM 1987 N N . SER B 1 10 ? 19.219 16.641 23.359 1 52.47 10 SER B N 1
ATOM 1988 C CA . SER B 1 10 ? 18.516 16.938 22.125 1 52.47 10 SER B CA 1
ATOM 1989 C C . SER B 1 10 ? 17.328 16 21.906 1 52.47 10 SER B C 1
ATOM 1991 O O . SER B 1 10 ? 17.5 14.773 21.922 1 52.47 10 SER B O 1
ATOM 1993 N N . SER B 1 11 ? 16.203 16.172 22.375 1 62.41 11 SER B N 1
ATOM 1994 C CA . SER B 1 11 ? 14.984 15.383 22.297 1 62.41 11 SER B CA 1
ATOM 1995 C C . SER B 1 11 ? 14.734 14.906 20.859 1 62.41 11 SER B C 1
ATOM 1997 O O . SER B 1 11 ? 14.578 15.719 19.953 1 62.41 11 SER B O 1
ATOM 1999 N N . CYS B 1 12 ? 15.258 13.758 20.422 1 74.31 12 CYS B N 1
ATOM 2000 C CA . CYS B 1 12 ? 15.039 13.062 19.156 1 74.31 12 CYS B CA 1
ATOM 2001 C C . CYS B 1 12 ? 13.555 12.828 18.906 1 74.31 12 CYS B C 1
ATOM 2003 O O . CYS B 1 12 ? 12.859 12.258 19.75 1 74.31 12 CYS B O 1
ATOM 2005 N N . SER B 1 13 ? 13.102 13.477 17.781 1 88 13 SER B N 1
ATOM 2006 C CA . SER B 1 13 ? 11.727 13.273 17.344 1 88 13 SER B CA 1
ATOM 2007 C C . SER B 1 13 ? 11.445 11.789 17.109 1 88 13 SER B C 1
ATOM 2009 O O . SER B 1 13 ? 12.297 11.062 16.594 1 88 13 SER B O 1
ATOM 2011 N N . SER B 1 14 ? 10.328 11.266 17.547 1 91.31 14 SER B N 1
ATOM 2012 C CA . SER B 1 14 ? 9.898 9.898 17.281 1 91.31 14 SER B CA 1
ATOM 2013 C C . SER B 1 14 ? 9.797 9.641 15.781 1 91.31 14 SER B C 1
ATOM 2015 O O . SER B 1 14 ? 9.797 8.484 15.344 1 91.31 14 SER B O 1
ATOM 2017 N N . TRP B 1 15 ? 9.75 10.688 14.977 1 94.5 15 TRP B N 1
ATOM 2018 C CA . TRP B 1 15 ? 9.664 10.562 13.531 1 94.5 15 TRP B CA 1
ATOM 2019 C C . TRP B 1 15 ? 10.945 9.969 12.953 1 94.5 15 TRP B C 1
ATOM 2021 O O . TRP B 1 15 ? 10.961 9.508 11.805 1 94.5 15 TRP B O 1
ATOM 2031 N N . ALA B 1 16 ? 12.023 9.977 13.727 1 95.94 16 ALA B N 1
ATOM 2032 C CA . ALA B 1 16 ? 13.297 9.406 13.297 1 95.94 16 ALA B CA 1
ATOM 2033 C C . ALA B 1 16 ? 13.188 7.895 13.133 1 95.94 16 ALA B C 1
ATOM 2035 O O . ALA B 1 16 ? 13.992 7.281 12.422 1 95.94 16 ALA B O 1
ATOM 2036 N N . ALA B 1 17 ? 12.227 7.297 13.789 1 97.75 17 ALA B N 1
ATOM 2037 C CA . ALA B 1 17 ? 12.078 5.844 13.734 1 97.75 17 ALA B CA 1
ATOM 2038 C C . ALA B 1 17 ? 11.453 5.402 12.414 1 97.75 17 ALA B C 1
ATOM 2040 O O . ALA B 1 17 ? 11.633 4.258 11.992 1 97.75 17 ALA B O 1
ATOM 2041 N N . MET B 1 18 ? 10.766 6.262 11.742 1 97.75 18 MET B N 1
ATOM 2042 C CA . MET B 1 18 ? 9.977 5.895 10.562 1 97.75 18 MET B CA 1
ATOM 2043 C C . MET B 1 18 ? 10.875 5.344 9.461 1 97.75 18 MET B C 1
ATOM 2045 O O . MET B 1 18 ? 10.656 4.234 8.969 1 97.75 18 MET B O 1
ATOM 2049 N N . PRO B 1 19 ? 11.969 6.07 9.062 1 98.5 19 PRO B N 1
ATOM 2050 C CA . PRO B 1 19 ? 12.812 5.52 8 1 98.5 19 PRO B CA 1
ATOM 2051 C C . PRO B 1 19 ? 13.477 4.203 8.398 1 98.5 19 PRO B C 1
ATOM 2053 O O . PRO B 1 19 ? 13.609 3.301 7.566 1 98.5 19 PRO B O 1
ATOM 2056 N N . ILE B 1 20 ? 13.828 4.066 9.648 1 98.62 20 ILE B N 1
ATOM 2057 C CA . ILE B 1 20 ? 14.523 2.881 10.141 1 98.62 20 ILE B CA 1
ATOM 2058 C C . ILE B 1 20 ? 13.562 1.693 10.164 1 98.62 20 ILE B C 1
ATOM 2060 O O . ILE B 1 20 ? 13.898 0.606 9.688 1 98.62 20 ILE B O 1
ATOM 2064 N N . LEU B 1 21 ? 12.391 1.909 10.695 1 98.62 21 LEU B N 1
ATOM 2065 C CA . LEU B 1 21 ? 11.398 0.841 10.766 1 98.62 21 LEU B CA 1
ATOM 2066 C C . LEU B 1 21 ? 10.945 0.426 9.367 1 98.62 21 LEU B C 1
ATOM 2068 O O . LEU B 1 21 ? 10.781 -0.764 9.094 1 98.62 21 LEU B O 1
ATOM 2072 N N . TYR B 1 22 ? 10.766 1.423 8.57 1 98.75 22 TYR B N 1
ATOM 2073 C CA . TYR B 1 22 ? 10.383 1.164 7.188 1 98.75 22 TYR B CA 1
ATOM 2074 C C . TYR B 1 22 ? 11.438 0.322 6.48 1 98.75 22 TYR B C 1
ATOM 2076 O O . TYR B 1 22 ? 11.141 -0.763 5.977 1 98.75 22 TYR B O 1
ATOM 2084 N N . SER B 1 23 ? 12.68 0.779 6.445 1 98.88 23 SER B N 1
ATOM 2085 C CA . SER B 1 23 ? 13.758 0.084 5.758 1 98.88 23 SER B CA 1
ATOM 2086 C C . SER B 1 23 ? 14.031 -1.278 6.387 1 98.88 23 SER B C 1
ATOM 2088 O O . SER B 1 23 ? 14.188 -2.275 5.68 1 98.88 23 SER B O 1
ATOM 2090 N N . GLY B 1 24 ? 14.055 -1.301 7.727 1 98.75 24 GLY B N 1
ATOM 2091 C CA . GLY B 1 24 ? 14.312 -2.553 8.422 1 98.75 24 GLY B CA 1
ATOM 2092 C C . GLY B 1 24 ? 13.273 -3.617 8.133 1 98.75 24 GLY B C 1
ATOM 2093 O O . GLY B 1 24 ? 13.609 -4.789 7.949 1 98.75 24 GLY B O 1
ATOM 2094 N N . SER B 1 25 ? 12.008 -3.215 8.086 1 98.88 25 SER B N 1
ATOM 2095 C CA . SER B 1 25 ? 10.93 -4.168 7.844 1 98.88 25 SER B CA 1
ATOM 2096 C C . SER B 1 25 ? 11 -4.734 6.43 1 98.88 25 SER B C 1
ATOM 2098 O O . SER B 1 25 ? 10.789 -5.934 6.223 1 98.88 25 SER B O 1
ATOM 2100 N N . VAL B 1 26 ? 11.289 -3.887 5.469 1 98.88 26 VAL B N 1
ATOM 2101 C CA . VAL B 1 26 ? 11.352 -4.34 4.082 1 98.88 26 VAL B CA 1
ATOM 2102 C C . VAL B 1 26 ? 12.531 -5.289 3.9 1 98.88 26 VAL B C 1
ATOM 2104 O O . VAL B 1 26 ? 12.383 -6.367 3.32 1 98.88 26 VAL B O 1
ATOM 2107 N N . VAL B 1 27 ? 13.695 -4.926 4.465 1 98.88 27 VAL B N 1
ATOM 2108 C CA . VAL B 1 27 ? 14.898 -5.75 4.352 1 98.88 27 VAL B CA 1
ATOM 2109 C C . VAL B 1 27 ? 14.664 -7.098 5.031 1 98.88 27 VAL B C 1
ATOM 2111 O O . VAL B 1 27 ? 14.969 -8.148 4.461 1 98.88 27 VAL B O 1
ATOM 2114 N N . THR B 1 28 ? 14.102 -7.086 6.215 1 98.88 28 THR B N 1
ATOM 2115 C CA . THR B 1 28 ? 13.797 -8.328 6.918 1 98.88 28 THR B CA 1
ATOM 2116 C C . THR B 1 28 ? 12.82 -9.18 6.105 1 98.88 28 THR B C 1
ATOM 2118 O O . THR B 1 28 ? 12.984 -10.398 6.016 1 98.88 28 THR B O 1
ATOM 2121 N N . GLY B 1 29 ? 11.836 -8.539 5.551 1 98.88 29 GLY B N 1
ATOM 2122 C CA . GLY B 1 29 ? 10.883 -9.258 4.719 1 98.88 29 GLY B CA 1
ATOM 2123 C C . GLY B 1 29 ? 11.516 -9.914 3.51 1 98.88 29 GLY B C 1
ATOM 2124 O O . GLY B 1 29 ? 11.172 -11.047 3.158 1 98.88 29 GLY B O 1
ATOM 2125 N N . LEU B 1 30 ? 12.422 -9.234 2.846 1 98.81 30 LEU B N 1
ATOM 2126 C CA . LEU B 1 30 ? 13.078 -9.781 1.666 1 98.81 30 LEU B CA 1
ATOM 2127 C C . LEU B 1 30 ? 13.914 -11 2.027 1 98.81 30 LEU B C 1
ATOM 2129 O O . LEU B 1 30 ? 13.93 -11.992 1.288 1 98.81 30 LEU B O 1
ATOM 2133 N N . TRP B 1 31 ? 14.547 -10.93 3.148 1 98.69 31 TRP B N 1
ATOM 2134 C CA . TRP B 1 31 ? 15.336 -12.078 3.578 1 98.69 31 TRP B CA 1
ATOM 2135 C C . TRP B 1 31 ? 14.422 -13.234 3.99 1 98.69 31 TRP B C 1
ATOM 2137 O O . TRP B 1 31 ? 14.758 -14.398 3.783 1 98.69 31 TRP B O 1
ATOM 2147 N N . LEU B 1 32 ? 13.297 -12.953 4.578 1 98.75 32 LEU B N 1
ATOM 2148 C CA . LEU B 1 32 ? 12.312 -13.992 4.867 1 98.75 32 LEU B CA 1
ATOM 2149 C C . LEU B 1 32 ? 11.883 -14.703 3.586 1 98.75 32 LEU B C 1
ATOM 2151 O O . LEU B 1 32 ? 11.742 -15.93 3.564 1 98.75 32 LEU B O 1
ATOM 2155 N N . VAL B 1 33 ? 11.633 -13.953 2.561 1 98.69 33 VAL B N 1
ATOM 2156 C CA . VAL B 1 33 ? 11.266 -14.516 1.266 1 98.69 33 VAL B CA 1
ATOM 2157 C C . VAL B 1 33 ? 12.367 -15.453 0.775 1 98.69 33 VAL B C 1
ATOM 2159 O O . VAL B 1 33 ? 12.094 -16.562 0.303 1 98.69 33 VAL B O 1
ATOM 2162 N N . TYR B 1 34 ? 13.633 -15.031 0.881 1 98.25 34 TYR B N 1
ATOM 2163 C CA . TYR B 1 34 ? 14.781 -15.828 0.481 1 98.25 34 TYR B CA 1
ATOM 2164 C C . TYR B 1 34 ? 14.805 -17.156 1.223 1 98.25 34 TYR B C 1
ATOM 2166 O O . TYR B 1 34 ? 14.906 -18.219 0.604 1 98.25 34 TYR B O 1
ATOM 2174 N N . PHE B 1 35 ? 14.648 -17.125 2.52 1 98.12 35 PHE B N 1
ATOM 2175 C CA . PHE B 1 35 ? 14.75 -18.344 3.322 1 98.12 35 PHE B CA 1
ATOM 2176 C C . PHE B 1 35 ? 13.562 -19.266 3.057 1 98.12 35 PHE B C 1
ATOM 2178 O O . PHE B 1 35 ? 13.711 -20.484 3.039 1 98.12 35 PHE B O 1
ATOM 2185 N N . MET B 1 36 ? 12.398 -18.672 2.842 1 97.5 36 MET B N 1
ATOM 2186 C CA . MET B 1 36 ? 11.234 -19.5 2.498 1 97.5 36 MET B CA 1
ATOM 2187 C C . MET B 1 36 ? 11.453 -20.219 1.172 1 97.5 36 MET B C 1
ATOM 2189 O O . MET B 1 36 ? 11.117 -21.391 1.039 1 97.5 36 MET B O 1
ATOM 2193 N N . ALA B 1 37 ? 12 -19.516 0.238 1 97 37 ALA B N 1
ATOM 2194 C CA . ALA B 1 37 ? 12.242 -20.094 -1.081 1 97 37 ALA B CA 1
ATOM 2195 C C . ALA B 1 37 ? 13.289 -21.203 -1.007 1 97 37 ALA B C 1
ATOM 2197 O O . ALA B 1 37 ? 13.203 -22.188 -1.736 1 97 37 ALA B O 1
ATOM 2198 N N . ILE B 1 38 ? 14.289 -21.109 -0.148 1 95.75 38 ILE B N 1
ATOM 2199 C CA . ILE B 1 38 ? 15.312 -22.125 0.044 1 95.75 38 ILE B CA 1
ATOM 2200 C C . ILE B 1 38 ? 14.695 -23.359 0.706 1 95.75 38 ILE B C 1
ATOM 2202 O O . ILE B 1 38 ? 14.945 -24.484 0.285 1 95.75 38 ILE B O 1
ATOM 2206 N N . ILE B 1 39 ? 13.883 -23.109 1.783 1 95.94 39 ILE B N 1
ATOM 2207 C CA . ILE B 1 39 ? 13.25 -24.203 2.508 1 95.94 39 ILE B CA 1
ATOM 2208 C C . ILE B 1 39 ? 12.352 -24.984 1.562 1 95.94 39 ILE B C 1
ATOM 2210 O O . ILE B 1 39 ? 12.305 -26.219 1.622 1 95.94 39 ILE B O 1
ATOM 2214 N N . ASP B 1 40 ? 11.734 -24.297 0.563 1 94.56 40 ASP B N 1
ATOM 2215 C CA . ASP B 1 40 ? 10.828 -24.938 -0.389 1 94.56 40 ASP B CA 1
ATOM 2216 C C . ASP B 1 40 ? 11.586 -25.422 -1.622 1 94.56 40 ASP B C 1
ATOM 2218 O O . ASP B 1 40 ? 10.977 -25.859 -2.602 1 94.56 40 ASP B O 1
ATOM 2222 N N . GLU B 1 41 ? 12.953 -25.203 -1.623 1 93.25 41 GLU B N 1
ATOM 2223 C CA . GLU B 1 41 ? 13.852 -25.672 -2.666 1 93.25 41 GLU B CA 1
ATOM 2224 C C . GLU B 1 41 ? 13.492 -25.078 -4.023 1 93.25 41 GLU B C 1
ATOM 2226 O O . GLU B 1 41 ? 13.539 -25.781 -5.043 1 93.25 41 GLU B O 1
ATOM 2231 N N . GLN B 1 42 ? 13.031 -23.844 -3.947 1 92.75 42 GLN B N 1
ATOM 2232 C CA . GLN B 1 42 ? 12.68 -23.156 -5.184 1 92.75 42 GLN B CA 1
ATOM 2233 C C . GLN B 1 42 ? 13.906 -22.484 -5.805 1 92.75 42 GLN B C 1
ATOM 2235 O O . GLN B 1 42 ? 13.953 -22.281 -7.02 1 92.75 42 GLN B O 1
ATOM 2240 N N . ILE B 1 43 ? 14.828 -22.141 -4.949 1 94.88 43 ILE B N 1
ATOM 2241 C CA . ILE B 1 43 ? 16.062 -21.516 -5.426 1 94.88 43 ILE B CA 1
ATOM 2242 C C . ILE B 1 43 ? 17.266 -22.172 -4.742 1 94.88 43 ILE B C 1
ATOM 2244 O O . ILE B 1 43 ? 17.109 -22.844 -3.725 1 94.88 43 ILE B O 1
ATOM 2248 N N . ALA B 1 44 ? 18.453 -21.969 -5.363 1 93.19 44 ALA B N 1
ATOM 2249 C CA . ALA B 1 44 ? 19.703 -22.438 -4.766 1 93.19 44 ALA B CA 1
ATOM 2250 C C . ALA B 1 44 ? 20.172 -21.469 -3.682 1 93.19 44 ALA B C 1
ATOM 2252 O O . ALA B 1 44 ? 20.016 -20.25 -3.805 1 93.19 44 ALA B O 1
ATOM 2253 N N . PRO B 1 45 ? 20.688 -22.016 -2.615 1 92 45 PRO B N 1
ATOM 2254 C CA . PRO B 1 45 ? 21.266 -21.125 -1.611 1 92 45 PRO B CA 1
ATOM 2255 C C . PRO B 1 45 ? 22.469 -20.359 -2.143 1 92 45 PRO B C 1
ATOM 2257 O O . PRO B 1 45 ? 23.141 -20.797 -3.084 1 92 45 PRO B O 1
ATOM 2260 N N . PHE B 1 46 ? 22.688 -19.266 -1.504 1 89.56 46 PHE B N 1
ATOM 2261 C CA . PHE B 1 46 ? 23.875 -18.484 -1.847 1 89.56 46 PHE B CA 1
ATOM 2262 C C . PHE B 1 46 ? 25.141 -19.328 -1.715 1 89.56 46 PHE B C 1
ATOM 2264 O O . PHE B 1 46 ? 25.266 -20.125 -0.782 1 89.56 46 PHE B O 1
ATOM 2271 N N . GLY B 1 47 ? 26.094 -19.25 -2.625 1 82.12 47 GLY B N 1
ATOM 2272 C CA . GLY B 1 47 ? 27.375 -19.938 -2.529 1 82.12 47 GLY B CA 1
ATOM 2273 C C . GLY B 1 47 ? 27.359 -21.297 -3.207 1 82.12 47 GLY B C 1
ATOM 2274 O O . GLY B 1 47 ? 28.406 -21.922 -3.4 1 82.12 47 GLY B O 1
ATOM 2275 N N . SER B 1 48 ? 26.141 -21.781 -3.48 1 80.94 48 SER B N 1
ATOM 2276 C CA . SER B 1 48 ? 26.062 -23.062 -4.164 1 80.94 48 SER B CA 1
ATOM 2277 C C . SER B 1 48 ? 26.344 -22.922 -5.652 1 80.94 48 SER B C 1
ATOM 2279 O O . SER B 1 48 ? 26.359 -21.812 -6.184 1 80.94 48 SER B O 1
ATOM 2281 N N . THR B 1 49 ? 26.734 -24.094 -6.18 1 75.19 49 THR B N 1
ATOM 2282 C CA . THR B 1 49 ? 26.969 -24.125 -7.621 1 75.19 49 THR B CA 1
ATOM 2283 C C . THR B 1 49 ? 25.641 -24.266 -8.375 1 75.19 49 THR B C 1
ATOM 2285 O O . THR B 1 49 ? 24.828 -25.141 -8.055 1 75.19 49 THR B O 1
ATOM 2288 N N . TYR B 1 50 ? 25.281 -23.25 -9 1 74 50 TYR B N 1
ATOM 2289 C CA . TYR B 1 50 ? 24.109 -23.312 -9.852 1 74 50 TYR B CA 1
ATOM 2290 C C . TYR B 1 50 ? 24.422 -22.828 -11.266 1 74 50 TYR B C 1
ATOM 2292 O O . TYR B 1 50 ? 25.391 -22.078 -11.469 1 74 50 TYR B O 1
ATOM 2300 N N . SER B 1 51 ? 23.719 -23.625 -12.164 1 73.62 51 SER B N 1
ATOM 2301 C CA . SER B 1 51 ? 23.797 -23.172 -13.547 1 73.62 51 SER B CA 1
ATOM 2302 C C . SER B 1 51 ? 22.625 -22.266 -13.906 1 73.62 51 SER B C 1
ATOM 2304 O O . SER B 1 51 ? 21.5 -22.516 -13.461 1 73.62 51 SER B O 1
ATOM 2306 N N . CYS B 1 52 ? 22.922 -21.188 -14.523 1 72.19 52 CYS B N 1
ATOM 2307 C CA . CYS B 1 52 ? 21.891 -20.234 -14.914 1 72.19 52 CYS B CA 1
ATOM 2308 C C . CYS B 1 52 ? 20.875 -20.875 -15.844 1 72.19 52 CYS B C 1
ATOM 2310 O O . CYS B 1 52 ? 19.75 -20.391 -15.992 1 72.19 52 CYS B O 1
ATOM 2312 N N . GLN B 1 53 ? 21.312 -22 -16.297 1 66.69 53 GLN B N 1
ATOM 2313 C CA . GLN B 1 53 ? 20.453 -22.703 -17.25 1 66.69 53 GLN B CA 1
ATOM 2314 C C . GLN B 1 53 ? 19.812 -23.922 -16.609 1 66.69 53 GLN B C 1
ATOM 2316 O O . GLN B 1 53 ? 18.906 -24.547 -17.188 1 66.69 53 GLN B O 1
ATOM 2321 N N . SER B 1 54 ? 20.234 -24.109 -15.344 1 63.5 54 SER B N 1
ATOM 2322 C CA . SER B 1 54 ? 19.766 -25.344 -14.742 1 63.5 54 SER B CA 1
ATOM 2323 C C . SER B 1 54 ? 18.281 -25.266 -14.367 1 63.5 54 SER B C 1
ATOM 2325 O O . SER B 1 54 ? 17.812 -24.219 -13.922 1 63.5 54 SER B O 1
ATOM 2327 N N . GLU B 1 55 ? 17.594 -26.297 -14.695 1 62.72 55 GLU B N 1
ATOM 2328 C CA . GLU B 1 55 ? 16.172 -26.438 -14.375 1 62.72 55 GLU B CA 1
ATOM 2329 C C . GLU B 1 55 ? 15.969 -26.828 -12.914 1 62.72 55 GLU B C 1
ATOM 2331 O O . GLU B 1 55 ? 14.914 -26.562 -12.336 1 62.72 55 GLU B O 1
ATOM 2336 N N . SER B 1 56 ? 17 -27.391 -12.273 1 64.81 56 SER B N 1
ATOM 2337 C CA . SER B 1 56 ? 16.812 -27.969 -10.953 1 64.81 56 SER B CA 1
ATOM 2338 C C . SER B 1 56 ? 16.766 -26.891 -9.875 1 64.81 56 SER B C 1
ATOM 2340 O O . SER B 1 56 ? 15.898 -26.922 -9 1 64.81 56 SER B O 1
ATOM 2342 N N . PHE B 1 57 ? 17.656 -25.984 -9.914 1 78.12 57 PHE B N 1
ATOM 2343 C CA . PHE B 1 57 ? 17.641 -24.875 -8.961 1 78.12 57 PHE B CA 1
ATOM 2344 C C . PHE B 1 57 ? 17.797 -23.531 -9.664 1 78.12 57 PHE B C 1
ATOM 2346 O O . PHE B 1 57 ? 18.719 -23.359 -10.453 1 78.12 57 PHE B O 1
ATOM 2353 N N . GLN B 1 58 ? 16.859 -22.781 -9.445 1 89.19 58 GLN B N 1
ATOM 2354 C CA . GLN B 1 58 ? 16.922 -21.453 -10.031 1 89.19 58 GLN B CA 1
ATOM 2355 C C . GLN B 1 58 ? 17.922 -20.578 -9.281 1 89.19 58 GLN B C 1
ATOM 2357 O O . GLN B 1 58 ? 18.125 -20.734 -8.07 1 89.19 58 GLN B O 1
ATOM 2362 N N . PRO B 1 59 ? 18.688 -19.812 -10.008 1 93.38 59 PRO B N 1
ATOM 2363 C CA . PRO B 1 59 ? 19.547 -18.859 -9.305 1 93.38 59 PRO B CA 1
ATOM 2364 C C . PRO B 1 59 ? 18.781 -18 -8.305 1 93.38 59 PRO B C 1
ATOM 2366 O O . PRO B 1 59 ? 17.625 -17.641 -8.555 1 93.38 59 PRO B O 1
ATOM 2369 N N . PRO B 1 60 ? 19.359 -17.656 -7.199 1 95.81 60 PRO B N 1
ATOM 2370 C CA . PRO B 1 60 ? 18.625 -17.016 -6.105 1 95.81 60 PRO B CA 1
ATOM 2371 C C . PRO B 1 60 ? 18.438 -15.516 -6.316 1 95.81 60 PRO B C 1
ATOM 2373 O O . PRO B 1 60 ? 18.703 -14.719 -5.41 1 95.81 60 PRO B O 1
ATOM 2376 N N . TYR B 1 61 ? 17.969 -15.117 -7.496 1 96.75 61 TYR B N 1
ATOM 2377 C CA . TYR B 1 61 ? 17.484 -13.766 -7.695 1 96.75 61 TYR B CA 1
ATOM 2378 C C . TYR B 1 61 ? 16.328 -13.453 -6.742 1 96.75 61 TYR B C 1
ATOM 2380 O O . TYR B 1 61 ? 15.586 -14.352 -6.344 1 96.75 61 TYR B O 1
ATOM 2388 N N . ILE B 1 62 ? 16.188 -12.227 -6.414 1 97.94 62 ILE B N 1
ATOM 2389 C CA . ILE B 1 62 ? 15.055 -11.82 -5.605 1 97.94 62 ILE B CA 1
ATOM 2390 C C . ILE B 1 62 ? 13.75 -12.195 -6.316 1 97.94 62 ILE B C 1
ATOM 2392 O O . ILE B 1 62 ? 12.82 -12.695 -5.691 1 97.94 62 ILE B O 1
ATOM 2396 N N . SER B 1 63 ? 13.727 -11.945 -7.641 1 96.62 63 SER B N 1
ATOM 2397 C CA . SER B 1 63 ? 12.547 -12.258 -8.445 1 96.62 63 SER B CA 1
ATOM 2398 C C . SER B 1 63 ? 12.234 -13.75 -8.422 1 96.62 63 SER B C 1
ATOM 2400 O O . SER B 1 63 ? 11.07 -14.148 -8.43 1 96.62 63 SER B O 1
ATOM 2402 N N . MET B 1 64 ? 13.273 -14.625 -8.383 1 96.44 64 MET B N 1
ATOM 2403 C CA . MET B 1 64 ? 13.078 -16.078 -8.359 1 96.44 64 MET B CA 1
ATOM 2404 C C . MET B 1 64 ? 12.719 -16.547 -6.961 1 96.44 64 MET B C 1
ATOM 2406 O O . MET B 1 64 ? 11.961 -17.516 -6.805 1 96.44 64 MET B O 1
ATOM 2410 N N . ALA B 1 65 ? 13.266 -15.867 -5.969 1 97.38 65 ALA B N 1
ATOM 2411 C CA . ALA B 1 65 ? 12.914 -16.219 -4.59 1 97.38 65 ALA B CA 1
ATOM 2412 C C . ALA B 1 65 ? 11.422 -16.031 -4.34 1 97.38 65 ALA B C 1
ATOM 2414 O O . ALA B 1 65 ? 10.82 -16.781 -3.564 1 97.38 65 ALA B O 1
ATOM 2415 N N . GLY B 1 66 ? 10.828 -15.047 -4.949 1 97.62 66 GLY B N 1
ATOM 2416 C CA . GLY B 1 66 ? 9.414 -14.773 -4.777 1 97.62 66 GLY B CA 1
ATOM 2417 C C . GLY B 1 66 ? 8.578 -15.164 -5.984 1 97.62 66 GLY B C 1
ATOM 2418 O O . GLY B 1 66 ? 7.559 -14.531 -6.27 1 97.62 66 GLY B O 1
ATOM 2419 N N . ASN B 1 67 ? 8.992 -16.141 -6.688 1 96.75 67 ASN B N 1
ATOM 2420 C CA . ASN B 1 67 ? 8.375 -16.469 -7.969 1 96.75 67 ASN B CA 1
ATOM 2421 C C . ASN B 1 67 ? 7.145 -17.359 -7.781 1 96.75 67 ASN B C 1
ATOM 2423 O O . ASN B 1 67 ? 6.203 -17.297 -8.57 1 96.75 67 ASN B O 1
ATOM 2427 N N . TYR B 1 68 ? 7.129 -18.219 -6.75 1 95.62 68 TYR B N 1
ATOM 2428 C CA . TYR B 1 68 ? 6.043 -19.172 -6.52 1 95.62 68 TYR B CA 1
ATOM 2429 C C . TYR B 1 68 ? 5.598 -19.141 -5.062 1 95.62 68 TYR B C 1
ATOM 2431 O O . TYR B 1 68 ? 6.387 -18.828 -4.172 1 95.62 68 TYR B O 1
ATOM 2439 N N . PRO B 1 69 ? 4.375 -19.516 -4.859 1 95.94 69 PRO B N 1
ATOM 2440 C CA . PRO B 1 69 ? 3.898 -19.594 -3.479 1 95.94 69 PRO B CA 1
ATOM 2441 C C . PRO B 1 69 ? 4.605 -20.672 -2.668 1 95.94 69 PRO B C 1
ATOM 2443 O O . PRO B 1 69 ? 5.062 -21.672 -3.23 1 95.94 69 PRO B O 1
ATOM 2446 N N . PRO B 1 70 ? 4.699 -20.359 -1.374 1 96.06 70 PRO B N 1
ATOM 2447 C CA . PRO B 1 70 ? 4.141 -19.25 -0.593 1 96.06 70 PRO B CA 1
ATOM 2448 C C . PRO B 1 70 ? 5.047 -18.016 -0.584 1 96.06 70 PRO B C 1
ATOM 2450 O O . PRO B 1 70 ? 4.625 -16.938 -0.154 1 96.06 70 PRO B O 1
ATOM 2453 N N . ALA B 1 71 ? 6.297 -18.188 -1.037 1 98.06 71 ALA B N 1
ATOM 2454 C CA . ALA B 1 71 ? 7.246 -17.078 -0.995 1 98.06 71 ALA B CA 1
ATOM 2455 C C . ALA B 1 71 ? 6.738 -15.898 -1.807 1 98.06 71 ALA B C 1
ATOM 2457 O O . ALA B 1 71 ? 6.977 -14.742 -1.445 1 98.06 71 ALA B O 1
ATOM 2458 N N . SER B 1 72 ? 6.039 -16.172 -2.879 1 98.25 72 SER B N 1
ATOM 2459 C CA . SER B 1 72 ? 5.531 -15.086 -3.715 1 98.25 72 SER B CA 1
ATOM 2460 C C . SER B 1 72 ? 4.488 -14.266 -2.975 1 98.25 72 SER B C 1
ATOM 2462 O O . SER B 1 72 ? 4.398 -13.047 -3.166 1 98.25 72 SER B O 1
ATOM 2464 N N . CYS B 1 73 ? 3.652 -14.914 -2.139 1 98.31 73 CYS B N 1
ATOM 2465 C CA . CYS B 1 73 ? 2.67 -14.195 -1.333 1 98.31 73 CYS B CA 1
ATOM 2466 C C . CYS B 1 73 ? 3.352 -13.234 -0.365 1 98.31 73 CYS B C 1
ATOM 2468 O O . CYS B 1 73 ? 2.924 -12.094 -0.214 1 98.31 73 CYS B O 1
ATOM 2470 N N . ILE B 1 74 ? 4.383 -13.711 0.242 1 98.44 74 ILE B N 1
ATOM 2471 C CA . ILE B 1 74 ? 5.133 -12.914 1.2 1 98.44 74 ILE B CA 1
ATOM 2472 C C . ILE B 1 74 ? 5.855 -11.781 0.472 1 98.44 74 ILE B C 1
ATOM 2474 O O . ILE B 1 74 ? 5.887 -10.641 0.952 1 98.44 74 ILE B O 1
ATOM 2478 N N . LEU B 1 75 ? 6.484 -12.109 -0.663 1 98.81 75 LEU B N 1
ATOM 2479 C CA . LEU B 1 75 ? 7.129 -11.055 -1.437 1 98.81 75 LEU B CA 1
ATOM 2480 C C . LEU B 1 75 ? 6.129 -9.961 -1.801 1 98.81 75 LEU B C 1
ATOM 2482 O O . LEU B 1 75 ? 6.453 -8.773 -1.733 1 98.81 75 LEU B O 1
ATOM 2486 N N . GLY B 1 76 ? 4.91 -10.359 -2.236 1 98.75 76 GLY B N 1
ATOM 2487 C CA . GLY B 1 76 ? 3.871 -9.375 -2.498 1 98.75 76 GLY B CA 1
ATOM 2488 C C . GLY B 1 76 ? 3.604 -8.461 -1.318 1 98.75 76 GLY B C 1
ATOM 2489 O O . GLY B 1 76 ? 3.566 -7.242 -1.47 1 98.75 76 GLY B O 1
ATOM 2490 N N . GLN B 1 77 ? 3.449 -9.055 -0.135 1 98.75 77 GLN B N 1
ATOM 2491 C CA . GLN B 1 77 ? 3.232 -8.273 1.077 1 98.75 77 GLN B CA 1
ATOM 2492 C C . GLN B 1 77 ? 4.383 -7.297 1.315 1 98.75 77 GLN B C 1
ATOM 2494 O O . GLN B 1 77 ? 4.152 -6.117 1.582 1 98.75 77 GLN B O 1
ATOM 2499 N N . VAL B 1 78 ? 5.582 -7.793 1.188 1 98.81 78 VAL B N 1
ATOM 2500 C CA . VAL B 1 78 ? 6.785 -7.039 1.529 1 98.81 78 VAL B CA 1
ATOM 2501 C C . VAL B 1 78 ? 6.988 -5.91 0.524 1 98.81 78 VAL B C 1
ATOM 2503 O O . VAL B 1 78 ? 7.266 -4.77 0.909 1 98.81 78 VAL B O 1
ATOM 2506 N N . MET B 1 79 ? 6.848 -6.168 -0.756 1 98.88 79 MET B N 1
ATOM 2507 C CA . MET B 1 79 ? 7.117 -5.168 -1.785 1 98.88 79 MET B CA 1
ATOM 2508 C C . MET B 1 79 ? 6.027 -4.102 -1.804 1 98.88 79 MET B C 1
ATOM 2510 O O . MET B 1 79 ? 6.293 -2.939 -2.115 1 98.88 79 MET B O 1
ATOM 2514 N N . ASN B 1 80 ? 4.793 -4.508 -1.516 1 98.94 80 ASN B N 1
ATOM 2515 C CA . ASN B 1 80 ? 3.754 -3.49 -1.394 1 98.94 80 ASN B CA 1
ATOM 2516 C C . ASN B 1 80 ? 3.967 -2.619 -0.158 1 98.94 80 ASN B C 1
ATOM 2518 O O . ASN B 1 80 ? 3.684 -1.421 -0.183 1 98.94 80 ASN B O 1
ATOM 2522 N N . LEU B 1 81 ? 4.445 -3.227 0.962 1 98.75 81 LEU B N 1
ATOM 2523 C CA . LEU B 1 81 ? 4.895 -2.404 2.08 1 98.75 81 LEU B CA 1
ATOM 2524 C C . LEU B 1 81 ? 5.992 -1.444 1.643 1 98.75 81 LEU B C 1
ATOM 2526 O O . LEU B 1 81 ? 5.988 -0.272 2.023 1 98.75 81 LEU B O 1
ATOM 2530 N N . ALA B 1 82 ? 6.934 -1.96 0.873 1 98.88 82 ALA B N 1
ATOM 2531 C CA . ALA B 1 82 ? 8.016 -1.122 0.361 1 98.88 82 ALA B CA 1
ATOM 2532 C C . ALA B 1 82 ? 7.473 0.015 -0.497 1 98.88 82 ALA B C 1
ATOM 2534 O O . ALA B 1 82 ? 7.887 1.167 -0.351 1 98.88 82 ALA B O 1
ATOM 2535 N N . GLY B 1 83 ? 6.562 -0.307 -1.416 1 98.88 83 GLY B N 1
ATOM 2536 C CA . GLY B 1 83 ? 6 0.705 -2.297 1 98.88 83 GLY B CA 1
ATOM 2537 C C . GLY B 1 83 ? 5.18 1.746 -1.561 1 98.88 83 GLY B C 1
ATOM 2538 O O . GLY B 1 83 ? 5.52 2.93 -1.565 1 98.88 83 GLY B O 1
ATOM 2539 N N . TYR B 1 84 ? 4.133 1.355 -0.901 1 98.81 84 TYR B N 1
ATOM 2540 C CA . TYR B 1 84 ? 3.213 2.293 -0.265 1 98.81 84 TYR B CA 1
ATOM 2541 C C . TYR B 1 84 ? 3.844 2.922 0.972 1 98.81 84 TYR B C 1
ATOM 2543 O O . TYR B 1 84 ? 3.617 4.098 1.263 1 98.81 84 TYR B O 1
ATOM 2551 N N . GLY B 1 85 ? 4.598 2.115 1.765 1 98.62 85 GLY B N 1
ATOM 2552 C CA . GLY B 1 85 ? 5.359 2.697 2.857 1 98.62 85 GLY B CA 1
ATOM 2553 C C . GLY B 1 85 ? 6.387 3.713 2.395 1 98.62 85 GLY B C 1
ATOM 2554 O O . GLY B 1 85 ? 6.609 4.727 3.057 1 98.62 85 GLY B O 1
ATOM 2555 N N . GLY B 1 86 ? 7.004 3.426 1.294 1 98.81 86 GLY B N 1
ATOM 2556 C CA . GLY B 1 86 ? 7.93 4.375 0.7 1 98.81 86 GLY B CA 1
ATOM 2557 C C . GLY B 1 86 ? 7.273 5.684 0.307 1 98.81 86 GLY B C 1
ATOM 2558 O O . GLY B 1 86 ? 7.828 6.762 0.546 1 98.81 86 GLY B O 1
ATOM 2559 N N . VAL B 1 87 ? 6.09 5.582 -0.323 1 98.81 87 VAL B N 1
ATOM 2560 C CA . VAL B 1 87 ? 5.379 6.797 -0.71 1 98.81 87 VAL B CA 1
ATOM 2561 C C . VAL B 1 87 ? 5.145 7.672 0.518 1 98.81 87 VAL B C 1
ATOM 2563 O O . VAL B 1 87 ? 5.328 8.891 0.462 1 98.81 87 VAL B O 1
ATOM 2566 N N . VAL B 1 88 ? 4.738 7.09 1.647 1 98.12 88 VAL B N 1
ATOM 2567 C CA . VAL B 1 88 ? 4.527 7.844 2.877 1 98.12 88 VAL B CA 1
ATOM 2568 C C . VAL B 1 88 ? 5.836 8.492 3.318 1 98.12 88 VAL B C 1
ATOM 2570 O O . VAL B 1 88 ? 5.875 9.688 3.625 1 98.12 88 VAL B O 1
ATOM 2573 N N . LEU B 1 89 ? 6.898 7.723 3.344 1 98.62 89 LEU B N 1
ATOM 2574 C CA . LEU B 1 89 ? 8.211 8.234 3.732 1 98.62 89 LEU B CA 1
ATOM 2575 C C . LEU B 1 89 ? 8.609 9.422 2.863 1 98.62 89 LEU B C 1
ATOM 2577 O O . LEU B 1 89 ? 9.039 10.453 3.379 1 98.62 89 LEU B O 1
ATOM 2581 N N . PHE B 1 90 ? 8.391 9.328 1.594 1 98.81 90 PHE B N 1
ATOM 2582 C CA . PHE B 1 90 ? 8.891 10.344 0.673 1 98.81 90 PHE B CA 1
ATOM 2583 C C . PHE B 1 90 ? 7.965 11.555 0.653 1 98.81 90 PHE B C 1
ATOM 2585 O O . PHE B 1 90 ? 8.406 12.672 0.368 1 98.81 90 PHE B O 1
ATOM 2592 N N . CYS B 1 91 ? 6.688 11.375 0.982 1 98.06 91 CYS B N 1
ATOM 2593 C CA . CYS B 1 91 ? 5.82 12.523 1.197 1 98.06 91 CYS B CA 1
ATOM 2594 C C . CYS B 1 91 ? 6.301 13.352 2.385 1 98.06 91 CYS B C 1
ATOM 2596 O O . CYS B 1 91 ? 6.375 14.578 2.303 1 98.06 91 CYS B O 1
ATOM 2598 N N . TYR B 1 92 ? 6.609 12.641 3.445 1 97.75 92 TYR B N 1
ATOM 2599 C CA . TYR B 1 92 ? 7.109 13.359 4.613 1 97.75 92 TYR B CA 1
ATOM 2600 C C . TYR B 1 92 ? 8.438 14.039 4.301 1 97.75 92 TYR B C 1
ATOM 2602 O O . TYR B 1 92 ? 8.688 15.164 4.754 1 97.75 92 TYR B O 1
ATOM 2610 N N . ARG B 1 93 ? 9.281 13.352 3.564 1 98.25 93 ARG B N 1
ATOM 2611 C CA . ARG B 1 93 ? 10.523 13.977 3.137 1 98.25 93 ARG B CA 1
ATOM 2612 C C . ARG B 1 93 ? 10.258 15.219 2.299 1 98.25 93 ARG B C 1
ATOM 2614 O O . ARG B 1 93 ? 10.93 16.234 2.465 1 98.25 93 ARG B O 1
ATOM 2621 N N . PHE B 1 94 ? 9.352 15.164 1.439 1 98.31 94 PHE B N 1
ATOM 2622 C CA . PHE B 1 94 ? 8.961 16.297 0.613 1 98.31 94 PHE B CA 1
ATOM 2623 C C . PHE B 1 94 ? 8.562 17.484 1.48 1 98.31 94 PHE B C 1
ATOM 2625 O O . PHE B 1 94 ? 9 18.609 1.244 1 98.31 94 PHE B O 1
ATOM 2632 N N . PHE B 1 95 ? 7.711 17.234 2.504 1 97.25 95 PHE B N 1
ATOM 2633 C CA . PHE B 1 95 ? 7.242 18.297 3.377 1 97.25 95 PHE B CA 1
ATOM 2634 C C . PHE B 1 95 ? 8.375 18.828 4.242 1 97.25 95 PHE B C 1
ATOM 2636 O O . PHE B 1 95 ? 8.391 20.016 4.602 1 97.25 95 PHE B O 1
ATOM 2643 N N . GLN B 1 96 ? 9.281 17.984 4.605 1 97 96 GLN B N 1
ATOM 2644 C CA . GLN B 1 96 ? 10.445 18.422 5.367 1 97 96 GLN B CA 1
ATOM 2645 C C . GLN B 1 96 ? 11.305 19.391 4.566 1 97 96 GLN B C 1
ATOM 2647 O O . GLN B 1 96 ? 11.82 20.359 5.113 1 97 96 GLN B O 1
ATOM 2652 N N . VAL B 1 97 ? 11.414 19.188 3.268 1 97.62 97 VAL B N 1
ATOM 2653 C CA . VAL B 1 97 ? 12.312 19.922 2.387 1 97.62 97 VAL B CA 1
ATOM 2654 C C . VAL B 1 97 ? 11.625 21.188 1.875 1 97.62 97 VAL B C 1
ATOM 2656 O O . VAL B 1 97 ? 12.273 22.203 1.644 1 97.62 97 VAL B O 1
ATOM 2659 N N . LYS B 1 98 ? 10.375 21.156 1.761 1 96.81 98 LYS B N 1
ATOM 2660 C CA . LYS B 1 98 ? 9.57 22.188 1.095 1 96.81 98 LYS B CA 1
ATOM 2661 C C . LYS B 1 98 ? 9.883 23.562 1.651 1 96.81 98 LYS B C 1
ATOM 2663 O O . LYS B 1 98 ? 10.156 24.5 0.893 1 96.81 98 LYS B O 1
ATOM 2668 N N . PRO B 1 99 ? 9.938 23.766 2.994 1 95 99 PRO B N 1
ATOM 2669 C CA . PRO B 1 99 ? 10.195 25.125 3.504 1 95 99 PRO B CA 1
ATOM 2670 C C . PRO B 1 99 ? 11.68 25.5 3.445 1 95 99 PRO B C 1
ATOM 2672 O O . PRO B 1 99 ? 12.031 26.656 3.688 1 95 99 PRO B O 1
ATOM 2675 N N . ARG B 1 100 ? 12.547 24.641 3.035 1 94.94 100 ARG B N 1
ATOM 2676 C CA . ARG B 1 100 ? 13.984 24.875 3.166 1 94.94 100 ARG B CA 1
ATOM 2677 C C . ARG B 1 100 ? 14.641 25 1.797 1 94.94 100 ARG B C 1
ATOM 2679 O O . ARG B 1 100 ? 15.773 25.484 1.691 1 94.94 100 ARG B O 1
ATOM 2686 N N . LEU B 1 101 ? 13.969 24.469 0.837 1 96.81 101 LEU B N 1
ATOM 2687 C CA . LEU B 1 101 ? 14.555 24.469 -0.501 1 96.81 101 LEU B CA 1
ATOM 2688 C C . LEU B 1 101 ? 13.844 25.469 -1.404 1 96.81 101 LEU B C 1
ATOM 2690 O O . LEU B 1 101 ? 12.625 25.391 -1.583 1 96.81 101 LEU B O 1
ATOM 2694 N N . LYS B 1 102 ? 14.602 26.391 -2.043 1 96.19 102 LYS B N 1
ATOM 2695 C CA . LYS B 1 102 ? 14.047 27.438 -2.912 1 96.19 102 LYS B CA 1
ATOM 2696 C C . LYS B 1 102 ? 13.594 26.844 -4.246 1 96.19 102 LYS B C 1
ATOM 2698 O O . LYS B 1 102 ? 12.57 27.25 -4.793 1 96.19 102 LYS B O 1
ATOM 2703 N N . GLU B 1 103 ? 14.336 25.938 -4.766 1 97.5 103 GLU B N 1
ATOM 2704 C CA . GLU B 1 103 ? 14.016 25.297 -6.043 1 97.5 103 GLU B CA 1
ATOM 2705 C C . GLU B 1 103 ? 12.906 24.266 -5.883 1 97.5 103 GLU B C 1
ATOM 2707 O O . GLU B 1 103 ? 13.18 23.078 -5.727 1 97.5 103 GLU B O 1
ATOM 2712 N N . VAL B 1 104 ? 11.766 24.672 -5.996 1 97.31 104 VAL B N 1
ATOM 2713 C CA . VAL B 1 104 ? 10.594 23.828 -5.809 1 97.31 104 VAL B CA 1
ATOM 2714 C C . VAL B 1 104 ? 10.641 22.656 -6.793 1 97.31 104 VAL B C 1
ATOM 2716 O O . VAL B 1 104 ? 10.266 21.531 -6.449 1 97.31 104 VAL B O 1
ATOM 2719 N N . TRP B 1 105 ? 11.109 22.938 -8 1 98.12 105 TRP B N 1
ATOM 2720 C CA . TRP B 1 105 ? 11.117 21.922 -9.039 1 98.12 105 TRP B CA 1
ATOM 2721 C C . TRP B 1 105 ? 12.031 20.766 -8.648 1 98.12 105 TRP B C 1
ATOM 2723 O O . TRP B 1 105 ? 11.773 19.609 -9.0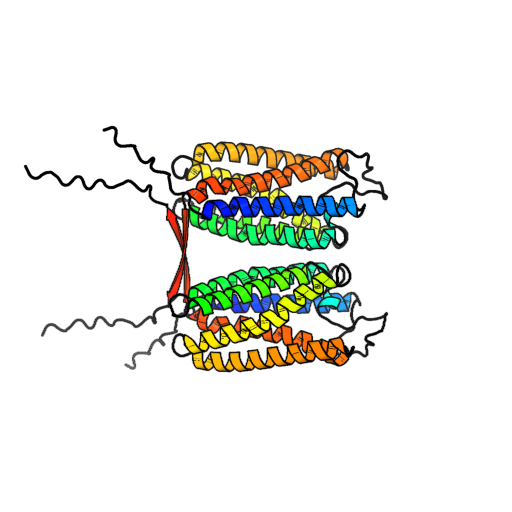08 1 98.12 105 TRP B O 1
ATOM 2733 N N . LEU B 1 106 ? 13.094 20.969 -7.984 1 98.25 106 LEU B N 1
ATOM 2734 C CA . LEU B 1 106 ? 14 19.922 -7.535 1 98.25 106 LEU B CA 1
ATOM 2735 C C . LEU B 1 106 ? 13.32 19.016 -6.52 1 98.25 106 LEU B C 1
ATOM 2737 O O . LEU B 1 106 ? 13.422 17.781 -6.617 1 98.25 106 LEU B O 1
ATOM 2741 N N . ASN B 1 107 ? 12.633 19.609 -5.578 1 98.62 107 ASN B N 1
ATOM 2742 C CA . ASN B 1 107 ? 11.898 18.844 -4.57 1 98.62 107 ASN B CA 1
ATOM 2743 C C . ASN B 1 107 ? 10.773 18.031 -5.199 1 98.62 107 ASN B C 1
ATOM 2745 O O . ASN B 1 107 ? 10.57 16.875 -4.844 1 98.62 107 ASN B O 1
ATOM 2749 N N . VAL B 1 108 ? 10.078 18.625 -6.141 1 98.69 108 VAL B N 1
ATOM 2750 C CA . VAL B 1 108 ? 8.984 17.953 -6.832 1 98.69 108 VAL B CA 1
ATOM 2751 C C . VAL B 1 108 ? 9.547 16.797 -7.672 1 98.69 108 VAL B C 1
ATOM 2753 O O . VAL B 1 108 ? 8.977 15.703 -7.695 1 98.69 108 VAL B O 1
ATOM 2756 N N . SER B 1 109 ? 10.641 17 -8.359 1 98.81 109 SER B N 1
ATOM 2757 C CA . SER B 1 109 ? 11.258 15.953 -9.164 1 98.81 109 SER B CA 1
ATOM 2758 C C . SER B 1 109 ? 11.672 14.766 -8.305 1 98.81 109 SER B C 1
ATOM 2760 O O . SER B 1 109 ? 11.523 13.609 -8.703 1 98.81 109 SER B O 1
ATOM 2762 N N . ALA B 1 110 ? 12.203 15.039 -7.129 1 98.88 110 ALA B N 1
ATOM 2763 C CA . ALA B 1 110 ? 12.602 13.961 -6.223 1 98.88 110 ALA B CA 1
ATOM 2764 C C . ALA B 1 110 ? 11.383 13.156 -5.766 1 98.88 110 ALA B C 1
ATOM 2766 O O . ALA B 1 110 ? 11.414 11.93 -5.758 1 98.88 110 ALA B O 1
ATOM 2767 N N . LEU B 1 111 ? 10.352 13.859 -5.414 1 98.88 111 LEU B N 1
ATOM 2768 C CA . LEU B 1 111 ? 9.125 13.172 -5 1 98.88 111 LEU B CA 1
ATOM 2769 C C . LEU B 1 111 ? 8.586 12.305 -6.129 1 98.88 111 LEU B C 1
ATOM 2771 O O . LEU B 1 111 ? 8.227 11.148 -5.906 1 98.88 111 LEU B O 1
ATOM 2775 N N . VAL B 1 112 ? 8.555 12.836 -7.332 1 98.81 112 VAL B N 1
ATOM 2776 C CA . VAL B 1 112 ? 8.023 12.109 -8.484 1 98.81 112 VAL B CA 1
ATOM 2777 C C . VAL B 1 112 ? 8.875 10.875 -8.75 1 98.81 112 VAL B C 1
ATOM 2779 O O . VAL B 1 112 ? 8.344 9.773 -8.938 1 98.81 112 VAL B O 1
ATOM 2782 N N . ALA B 1 113 ? 10.148 11.031 -8.758 1 98.88 113 ALA B N 1
ATOM 2783 C CA . ALA B 1 113 ? 11.039 9.898 -8.977 1 98.88 113 ALA B CA 1
ATOM 2784 C C . ALA B 1 113 ? 10.844 8.828 -7.906 1 98.88 113 ALA B C 1
ATOM 2786 O O . ALA B 1 113 ? 10.797 7.637 -8.211 1 98.88 113 ALA B O 1
ATOM 2787 N N . ASN B 1 114 ? 10.75 9.312 -6.68 1 98.94 114 ASN B N 1
ATOM 2788 C CA . ASN B 1 114 ? 10.547 8.367 -5.582 1 98.94 114 ASN B CA 1
ATOM 2789 C C . ASN B 1 114 ? 9.203 7.656 -5.695 1 98.94 114 ASN B C 1
ATOM 2791 O O . ASN B 1 114 ? 9.094 6.469 -5.391 1 98.94 114 ASN B O 1
ATOM 2795 N N . CYS B 1 115 ? 8.156 8.328 -6.133 1 98.81 115 CYS B N 1
ATOM 2796 C CA . CYS B 1 115 ? 6.855 7.699 -6.312 1 98.81 115 CYS B CA 1
ATOM 2797 C C . CYS B 1 115 ? 6.887 6.688 -7.449 1 98.81 115 CYS B C 1
ATOM 2799 O O . CYS B 1 115 ? 6.273 5.621 -7.355 1 98.81 115 CYS B O 1
ATOM 2801 N N . ILE B 1 116 ? 7.562 7 -8.516 1 98.88 116 ILE B N 1
ATOM 2802 C CA . ILE B 1 116 ? 7.699 6.074 -9.633 1 98.88 116 ILE B CA 1
ATOM 2803 C C . ILE B 1 116 ? 8.438 4.82 -9.172 1 98.88 116 ILE B C 1
ATOM 2805 O O . ILE B 1 116 ? 8.039 3.699 -9.5 1 98.88 116 ILE B O 1
ATOM 2809 N N . ASN B 1 117 ? 9.523 5.051 -8.453 1 98.62 117 ASN B N 1
ATOM 2810 C CA . ASN B 1 117 ? 10.273 3.943 -7.871 1 98.62 117 ASN B CA 1
ATOM 2811 C C . ASN B 1 117 ? 9.391 3.078 -6.973 1 98.62 117 ASN B C 1
ATOM 2813 O O . ASN B 1 117 ? 9.453 1.85 -7.035 1 98.62 117 ASN B O 1
ATOM 2817 N N . CYS B 1 118 ? 8.594 3.719 -6.145 1 98.88 118 CYS B N 1
ATOM 2818 C CA . CYS B 1 118 ? 7.68 3.014 -5.258 1 98.88 118 CYS B CA 1
ATOM 2819 C C . CYS B 1 118 ? 6.641 2.236 -6.055 1 98.88 118 CYS B C 1
ATOM 2821 O O . CYS B 1 118 ? 6.32 1.094 -5.719 1 98.88 118 CYS B O 1
ATOM 2823 N N . PHE B 1 119 ? 6.164 2.805 -7.105 1 98.88 119 PHE B N 1
ATOM 2824 C CA . PHE B 1 119 ? 5.219 2.111 -7.973 1 98.88 119 PHE B CA 1
ATOM 2825 C C . PHE B 1 119 ? 5.863 0.878 -8.594 1 98.88 119 PHE B C 1
ATOM 2827 O O . PHE B 1 119 ? 5.23 -0.176 -8.695 1 98.88 119 PHE B O 1
ATOM 2834 N N . GLY B 1 120 ? 7.043 1.038 -9.039 1 98.94 120 GLY B N 1
ATOM 2835 C CA . GLY B 1 120 ? 7.781 -0.095 -9.57 1 98.94 120 GLY B CA 1
ATOM 2836 C C . GLY B 1 120 ? 7.891 -1.25 -8.594 1 98.94 120 GLY B C 1
ATOM 2837 O O . GLY B 1 120 ? 7.781 -2.414 -8.992 1 98.94 120 GLY B O 1
ATOM 2838 N N . MET B 1 121 ? 8.086 -0.978 -7.324 1 98.88 121 MET B N 1
ATOM 2839 C CA . MET B 1 121 ? 8.203 -2.021 -6.309 1 98.88 121 MET B CA 1
ATOM 2840 C C . MET B 1 121 ? 6.895 -2.789 -6.16 1 98.88 121 MET B C 1
ATOM 2842 O O . MET B 1 121 ? 6.902 -4.004 -5.965 1 98.88 121 MET B O 1
ATOM 2846 N N . THR B 1 122 ? 5.715 -2.082 -6.289 1 98.88 122 THR B N 1
ATOM 2847 C CA . THR B 1 122 ? 4.445 -2.797 -6.211 1 98.88 122 THR B CA 1
ATOM 2848 C C . THR B 1 122 ? 4.27 -3.715 -7.414 1 98.88 122 THR B C 1
ATOM 2850 O O . THR B 1 122 ? 3.75 -4.828 -7.285 1 98.88 122 THR B O 1
ATOM 2853 N N . LEU B 1 123 ? 4.691 -3.238 -8.594 1 98.88 123 LEU B N 1
ATOM 2854 C CA . LEU B 1 123 ? 4.602 -4.078 -9.781 1 98.88 123 LEU B CA 1
ATOM 2855 C C . LEU B 1 123 ? 5.461 -5.332 -9.625 1 98.88 123 LEU B C 1
ATOM 2857 O O . LEU B 1 123 ? 4.988 -6.445 -9.859 1 98.88 123 LEU B O 1
ATOM 2861 N N . ALA B 1 124 ? 6.711 -5.109 -9.211 1 98.69 124 ALA B N 1
ATOM 2862 C CA . ALA B 1 124 ? 7.637 -6.23 -9.062 1 98.69 124 ALA B CA 1
ATOM 2863 C C . ALA B 1 124 ? 7.145 -7.211 -8.008 1 98.69 124 ALA B C 1
ATOM 2865 O O . ALA B 1 124 ? 7.406 -8.414 -8.102 1 98.69 124 ALA B O 1
ATOM 2866 N N . GLY B 1 125 ? 6.418 -6.73 -7.008 1 98.56 125 GLY B N 1
ATOM 2867 C CA . GLY B 1 125 ? 5.93 -7.582 -5.934 1 98.56 125 GLY B CA 1
ATOM 2868 C C . GLY B 1 125 ? 4.672 -8.344 -6.301 1 98.56 125 GLY B C 1
ATOM 2869 O O . GLY B 1 125 ? 4.473 -9.477 -5.848 1 98.56 125 GLY B O 1
ATOM 2870 N N . ASN B 1 126 ? 3.822 -7.734 -7.098 1 98.62 126 ASN B N 1
ATOM 2871 C CA . ASN B 1 126 ? 2.525 -8.344 -7.375 1 98.62 126 ASN B CA 1
ATOM 2872 C C . ASN B 1 126 ? 2.551 -9.148 -8.672 1 98.6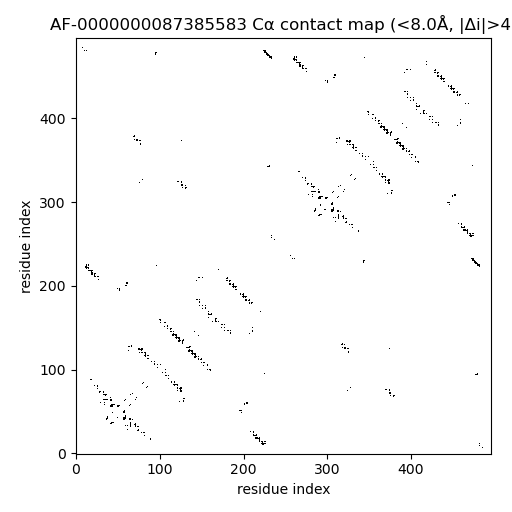2 126 ASN B C 1
ATOM 2874 O O . ASN B 1 126 ? 1.764 -10.086 -8.844 1 98.62 126 ASN B O 1
ATOM 2878 N N . PHE B 1 127 ? 3.371 -8.781 -9.609 1 98.62 127 PHE B N 1
ATOM 2879 C CA . PHE B 1 127 ? 3.543 -9.547 -10.844 1 98.62 127 PHE B CA 1
ATOM 2880 C C . PHE B 1 127 ? 4.777 -10.438 -10.758 1 98.62 127 PHE B C 1
ATOM 2882 O O . PHE B 1 127 ? 5.898 -9.969 -10.969 1 98.62 127 PHE B O 1
ATOM 2889 N N . GLN B 1 128 ? 4.582 -11.703 -10.477 1 97.75 128 GLN B N 1
ATOM 2890 C CA . GLN B 1 128 ? 5.684 -12.656 -10.422 1 97.75 128 GLN B CA 1
ATOM 2891 C C . GLN B 1 128 ? 6.328 -12.836 -11.789 1 97.75 128 GLN B C 1
ATOM 2893 O O . GLN B 1 128 ? 5.66 -12.711 -12.82 1 97.75 128 GLN B O 1
ATOM 2898 N N . TYR B 1 129 ? 7.566 -13.133 -11.766 1 96.19 129 TYR B N 1
ATOM 2899 C CA . TYR B 1 129 ? 8.32 -13.273 -13 1 96.19 129 TYR B CA 1
ATOM 2900 C C . TYR B 1 129 ? 7.727 -14.367 -13.883 1 96.19 129 TYR B C 1
ATOM 2902 O O . TYR B 1 129 ? 7.57 -14.188 -15.094 1 96.19 129 TYR B O 1
ATOM 2910 N N . ALA B 1 130 ? 7.352 -15.492 -13.336 1 94.94 130 ALA B N 1
ATOM 2911 C CA . ALA B 1 130 ? 6.781 -16.609 -14.078 1 94.94 130 ALA B CA 1
ATOM 2912 C C . ALA B 1 130 ? 5.434 -16.234 -14.688 1 94.94 130 ALA B C 1
ATOM 2914 O O . ALA B 1 130 ? 5.074 -16.734 -15.766 1 94.94 130 ALA B O 1
ATOM 2915 N N . ALA B 1 131 ? 4.707 -15.398 -14.016 1 96.19 131 ALA B N 1
ATOM 2916 C CA . ALA B 1 131 ? 3.359 -15.039 -14.453 1 96.19 131 ALA B CA 1
ATOM 2917 C C . ALA B 1 131 ? 3.406 -14.008 -15.578 1 96.19 131 ALA B C 1
ATOM 2919 O O . ALA B 1 131 ? 2.699 -14.148 -16.578 1 96.19 131 ALA B O 1
ATOM 2920 N N . ASP B 1 132 ? 4.207 -13.031 -15.445 1 97.44 132 ASP B N 1
ATOM 2921 C CA . ASP B 1 132 ? 4.344 -11.969 -16.438 1 97.44 132 ASP B CA 1
ATOM 2922 C C . ASP B 1 132 ? 5.727 -11.32 -16.359 1 97.44 132 ASP B C 1
ATOM 2924 O O . ASP B 1 132 ? 5.898 -10.281 -15.719 1 97.44 132 ASP B O 1
ATOM 2928 N N . PRO B 1 133 ? 6.695 -11.859 -17.031 1 97.19 133 PRO B N 1
ATOM 2929 C CA . PRO B 1 133 ? 8.062 -11.344 -16.953 1 97.19 133 PRO B CA 1
ATOM 2930 C C . PRO B 1 133 ? 8.188 -9.906 -17.453 1 97.19 133 PRO B C 1
ATOM 2932 O O . PRO B 1 133 ? 9.031 -9.148 -16.969 1 97.19 133 PRO B O 1
ATOM 2935 N N . THR B 1 134 ? 7.336 -9.484 -18.375 1 97.88 134 THR B N 1
ATOM 2936 C CA . THR B 1 134 ? 7.414 -8.141 -18.938 1 97.88 134 THR B CA 1
ATOM 2937 C C . THR B 1 134 ? 7.078 -7.09 -17.875 1 97.88 134 THR B C 1
ATOM 2939 O O . THR B 1 134 ? 7.887 -6.203 -17.594 1 97.88 134 THR B O 1
ATOM 2942 N N . ILE B 1 135 ? 5.895 -7.238 -17.266 1 98.56 135 ILE B N 1
ATOM 2943 C CA . ILE B 1 135 ? 5.48 -6.262 -16.266 1 98.56 135 ILE B CA 1
ATOM 2944 C C . ILE B 1 135 ? 6.406 -6.336 -15.062 1 98.56 135 ILE B C 1
ATOM 2946 O O . ILE B 1 135 ? 6.77 -5.309 -14.484 1 98.56 135 ILE B O 1
ATOM 2950 N N . HIS B 1 136 ? 6.801 -7.559 -14.711 1 98.44 136 HIS B N 1
ATOM 2951 C CA . HIS B 1 136 ? 7.742 -7.727 -13.609 1 98.44 136 HIS B CA 1
ATOM 2952 C C . HIS B 1 136 ? 9.031 -6.953 -13.859 1 98.44 136 HIS B C 1
ATOM 2954 O O . HIS B 1 136 ? 9.492 -6.203 -13 1 98.44 136 HIS B O 1
ATOM 2960 N N . ASN B 1 137 ? 9.609 -7.086 -15.047 1 97.75 137 ASN B N 1
ATOM 2961 C CA . ASN B 1 137 ? 10.867 -6.434 -15.383 1 97.75 137 ASN B CA 1
ATOM 2962 C C . ASN B 1 137 ? 10.711 -4.918 -15.469 1 97.75 137 ASN B C 1
ATOM 2964 O O . ASN B 1 137 ? 11.625 -4.172 -15.109 1 97.75 137 ASN B O 1
ATOM 2968 N N . ILE B 1 138 ? 9.625 -4.469 -15.938 1 98.62 138 ILE B N 1
ATOM 2969 C CA . ILE B 1 138 ? 9.359 -3.037 -15.93 1 98.62 138 ILE B CA 1
ATOM 2970 C C . ILE B 1 138 ? 9.359 -2.523 -14.484 1 98.62 138 ILE B C 1
ATOM 2972 O O . ILE B 1 138 ? 9.977 -1.497 -14.188 1 98.62 138 ILE B O 1
ATOM 2976 N N . GLY B 1 139 ? 8.664 -3.25 -13.594 1 98.75 139 GLY B N 1
ATOM 2977 C CA . GLY B 1 139 ? 8.68 -2.889 -12.188 1 98.75 139 GLY B CA 1
ATOM 2978 C C . GLY B 1 139 ? 10.078 -2.865 -11.594 1 98.75 139 GLY B C 1
ATOM 2979 O O . GLY B 1 139 ? 10.438 -1.938 -10.867 1 98.75 139 GLY B O 1
ATOM 2980 N N . ALA B 1 140 ? 10.844 -3.863 -11.883 1 98.12 140 ALA B N 1
ATOM 2981 C CA . ALA B 1 140 ? 12.219 -3.943 -11.398 1 98.12 140 ALA B CA 1
ATOM 2982 C C . ALA B 1 140 ? 13.055 -2.777 -11.914 1 98.12 140 ALA B C 1
ATOM 2984 O O . ALA B 1 140 ? 13.805 -2.16 -11.156 1 98.12 140 ALA B O 1
ATOM 2985 N N . TRP B 1 141 ? 12.875 -2.441 -13.188 1 97.5 141 TRP B N 1
ATOM 2986 C CA . TRP B 1 141 ? 13.617 -1.338 -13.789 1 97.5 141 TRP B CA 1
ATOM 2987 C C . TRP B 1 141 ? 13.25 -0.012 -13.125 1 97.5 141 TRP B C 1
ATOM 2989 O O . TRP B 1 141 ? 14.125 0.797 -12.812 1 97.5 141 TRP B O 1
ATOM 2999 N N . LEU B 1 142 ? 11.984 0.206 -12.953 1 98.62 142 LEU B N 1
ATOM 3000 C CA . LEU B 1 142 ? 11.539 1.427 -12.289 1 98.62 142 LEU B CA 1
ATOM 3001 C C . LEU B 1 142 ? 12.102 1.51 -10.875 1 98.62 142 LEU B C 1
ATOM 3003 O O . LEU B 1 142 ? 12.516 2.58 -10.43 1 98.62 142 LEU B O 1
ATOM 3007 N N . SER B 1 143 ? 12.141 0.413 -10.188 1 98.44 143 SER B N 1
ATOM 3008 C CA . SER B 1 143 ? 12.633 0.384 -8.812 1 98.44 143 SER B CA 1
ATOM 3009 C C . SER B 1 143 ? 14.133 0.643 -8.75 1 98.44 143 SER B C 1
ATOM 3011 O O . SER B 1 143 ? 14.602 1.416 -7.914 1 98.44 143 SER B O 1
ATOM 3013 N N . PHE B 1 144 ? 14.875 0.015 -9.656 1 98.44 144 PHE B N 1
ATOM 3014 C CA . PHE B 1 144 ? 16.328 0.052 -9.578 1 98.44 144 PHE B CA 1
ATOM 3015 C C . PHE B 1 144 ? 16.875 1.32 -10.219 1 98.44 144 PHE B C 1
ATOM 3017 O O . PHE B 1 144 ? 17.641 2.062 -9.594 1 98.44 144 PHE B O 1
ATOM 3024 N N . VAL B 1 145 ? 16.5 1.574 -11.453 1 98.12 145 VAL B N 1
ATOM 3025 C CA . VAL B 1 145 ? 17.078 2.672 -12.219 1 98.12 145 VAL B CA 1
ATOM 3026 C C . VAL B 1 145 ? 16.531 4.004 -11.695 1 98.12 145 VAL B C 1
ATOM 3028 O O . VAL B 1 145 ? 17.312 4.887 -11.312 1 98.12 145 VAL B O 1
ATOM 3031 N N . VAL B 1 146 ? 15.219 4.133 -11.672 1 98.62 146 VAL B N 1
ATOM 3032 C CA . VAL B 1 146 ? 14.648 5.383 -11.188 1 98.62 146 VAL B CA 1
ATOM 3033 C C . VAL B 1 146 ? 14.984 5.566 -9.711 1 98.62 146 VAL B C 1
ATOM 3035 O O . VAL B 1 146 ? 15.227 6.688 -9.258 1 98.62 146 VAL B O 1
ATOM 3038 N N . GLY B 1 147 ? 14.992 4.441 -8.977 1 98.31 147 GLY B N 1
ATOM 3039 C CA . GLY B 1 147 ? 15.43 4.5 -7.586 1 98.31 147 GLY B CA 1
ATOM 3040 C C . GLY B 1 147 ? 16.828 5.047 -7.426 1 98.31 147 GLY B C 1
ATOM 3041 O O . GLY B 1 147 ? 17.094 5.863 -6.539 1 98.31 147 GLY B O 1
ATOM 3042 N N . SER B 1 148 ? 17.766 4.598 -8.266 1 98.5 148 SER B N 1
ATOM 3043 C CA . SER B 1 148 ? 19.141 5.086 -8.234 1 98.5 148 SER B CA 1
ATOM 3044 C C . SER B 1 148 ? 19.203 6.582 -8.523 1 98.5 148 SER B C 1
ATOM 3046 O O . SER B 1 148 ? 19.891 7.328 -7.836 1 98.5 148 SER B O 1
ATOM 3048 N N . VAL B 1 149 ? 18.438 7.016 -9.484 1 98.62 149 VAL B N 1
ATOM 3049 C CA . VAL B 1 149 ? 18.391 8.43 -9.836 1 98.62 149 VAL B CA 1
ATOM 3050 C C . VAL B 1 149 ? 17.828 9.234 -8.664 1 98.62 149 VAL B C 1
ATOM 3052 O O . VAL B 1 149 ? 18.344 10.305 -8.336 1 98.62 149 VAL B O 1
ATOM 3055 N N . ALA B 1 150 ? 16.781 8.719 -8.062 1 98.81 150 ALA B N 1
ATOM 3056 C CA . ALA B 1 150 ? 16.156 9.383 -6.918 1 98.81 150 ALA B CA 1
ATOM 3057 C C . ALA B 1 150 ? 17.156 9.547 -5.773 1 98.81 150 ALA B C 1
ATOM 3059 O O . ALA B 1 150 ? 17.141 10.555 -5.062 1 98.81 150 ALA B O 1
ATOM 3060 N N . CYS B 1 151 ? 18.016 8.547 -5.566 1 98.81 151 CYS B N 1
ATOM 3061 C CA . CYS B 1 151 ? 19.016 8.641 -4.516 1 98.81 151 CYS B CA 1
ATOM 3062 C C . CYS B 1 151 ? 19.969 9.805 -4.773 1 98.81 151 CYS B C 1
ATOM 3064 O O . CYS B 1 151 ? 20.344 10.523 -3.844 1 98.81 151 CYS B O 1
ATOM 3066 N N . TRP B 1 152 ? 20.344 10.023 -6.012 1 98.81 152 TRP B N 1
ATOM 3067 C CA . TRP B 1 152 ? 21.219 11.141 -6.355 1 98.81 152 TRP B CA 1
ATOM 3068 C C . TRP B 1 152 ? 20.5 12.469 -6.125 1 98.81 152 TRP B C 1
ATOM 3070 O O . TRP B 1 152 ? 21.094 13.422 -5.621 1 98.81 152 TRP B O 1
ATOM 3080 N N . LEU B 1 153 ? 19.234 12.562 -6.531 1 98.75 153 LEU B N 1
ATOM 3081 C CA . LEU B 1 153 ? 18.453 13.773 -6.297 1 98.75 153 LEU B CA 1
ATOM 3082 C C . LEU B 1 153 ? 18.375 14.086 -4.805 1 98.75 153 LEU B C 1
ATOM 3084 O O . LEU B 1 153 ? 18.625 15.227 -4.395 1 98.75 153 LEU B O 1
ATOM 3088 N N . GLU B 1 154 ? 18.094 13.094 -4.059 1 98.81 154 GLU B N 1
ATOM 3089 C CA . GLU B 1 154 ? 17.984 13.281 -2.613 1 98.81 154 GLU B CA 1
ATOM 3090 C C . GLU B 1 154 ? 19.312 13.68 -2.002 1 98.81 154 GLU B C 1
ATOM 3092 O O . GLU B 1 154 ? 19.359 14.461 -1.053 1 98.81 154 GLU B O 1
ATOM 3097 N N . THR B 1 155 ? 20.391 13.07 -2.5 1 98.69 155 THR B N 1
ATOM 3098 C CA . THR B 1 155 ? 21.719 13.43 -2.047 1 98.69 155 THR B CA 1
ATOM 3099 C C . THR B 1 155 ? 22 14.906 -2.305 1 98.69 155 THR B C 1
ATOM 3101 O O . THR B 1 155 ? 22.453 15.625 -1.408 1 98.69 155 THR B O 1
ATOM 3104 N N . TRP B 1 156 ? 21.688 15.359 -3.488 1 98.31 156 TRP B N 1
ATOM 3105 C CA . TRP B 1 156 ? 21.906 16.75 -3.855 1 98.31 156 TRP B CA 1
ATOM 3106 C C . TRP B 1 156 ? 21.078 17.688 -2.977 1 98.31 156 TRP B C 1
ATOM 3108 O O . TRP B 1 156 ? 21.578 18.703 -2.486 1 98.31 156 TRP B O 1
ATOM 3118 N N . ILE B 1 157 ? 19.859 17.359 -2.748 1 98.44 157 ILE B N 1
ATOM 3119 C CA . ILE B 1 157 ? 18.953 18.156 -1.925 1 98.44 157 ILE B CA 1
ATOM 3120 C C . ILE B 1 157 ? 19.484 18.234 -0.494 1 98.44 157 ILE B C 1
ATOM 3122 O O . ILE B 1 157 ? 19.484 19.297 0.122 1 98.44 157 ILE B O 1
ATOM 3126 N N . THR B 1 158 ? 19.953 17.141 -0.007 1 97.94 158 THR B N 1
ATOM 3127 C CA . THR B 1 158 ? 20.484 17.062 1.35 1 97.94 158 THR B CA 1
ATOM 3128 C C . THR B 1 158 ? 21.656 18.016 1.524 1 97.94 158 THR B C 1
ATOM 3130 O O . THR B 1 158 ? 21.734 18.75 2.518 1 97.94 158 THR B O 1
ATOM 3133 N N . ILE B 1 159 ? 22.547 18 0.596 1 97 159 ILE B N 1
ATOM 3134 C CA . ILE B 1 159 ? 23.719 18.859 0.663 1 97 159 ILE B CA 1
ATOM 3135 C C . ILE B 1 159 ? 23.297 20.328 0.555 1 97 159 ILE B C 1
ATOM 3137 O O . ILE B 1 159 ? 23.812 21.188 1.275 1 97 159 ILE B O 1
ATOM 3141 N N . LYS B 1 160 ? 22.375 20.609 -0.272 1 96.31 160 LYS B N 1
ATOM 3142 C CA . LYS B 1 160 ? 21.922 21.984 -0.536 1 96.31 160 LYS B CA 1
ATOM 3143 C C . LYS B 1 160 ? 21.234 22.578 0.686 1 96.31 160 LYS B C 1
ATOM 3145 O O . LYS B 1 160 ? 21.484 23.734 1.041 1 96.31 160 LYS B O 1
ATOM 3150 N N . ILE B 1 161 ? 20.359 21.812 1.309 1 94.94 161 ILE B N 1
ATOM 3151 C CA . ILE B 1 161 ? 19.562 22.375 2.396 1 94.94 161 ILE B CA 1
ATOM 3152 C C . ILE B 1 161 ? 20.375 22.344 3.693 1 94.94 161 ILE B C 1
ATOM 3154 O O . ILE B 1 161 ? 20.188 23.172 4.578 1 94.94 161 ILE B O 1
ATOM 3158 N N . ASP B 1 162 ? 21.203 21.344 3.863 1 93.94 162 ASP B N 1
ATOM 3159 C CA . ASP B 1 162 ? 22.156 21.219 4.969 1 93.94 162 ASP B CA 1
ATOM 3160 C C . ASP B 1 162 ? 21.469 21.453 6.312 1 93.94 162 ASP B C 1
ATOM 3162 O O . ASP B 1 162 ? 21.906 22.312 7.094 1 93.94 162 ASP B O 1
ATOM 3166 N N . ILE B 1 163 ? 20.484 20.719 6.535 1 88.75 163 ILE B N 1
ATOM 3167 C CA . ILE B 1 163 ? 19.688 20.875 7.754 1 88.75 163 ILE B CA 1
ATOM 3168 C C . ILE B 1 163 ? 20.594 20.75 8.977 1 88.75 163 ILE B C 1
ATOM 3170 O O . ILE B 1 163 ? 21.312 19.75 9.125 1 88.75 163 ILE B O 1
ATOM 3174 N N . LYS B 1 164 ? 20.672 21.797 9.906 1 89.56 164 LYS B N 1
ATOM 3175 C CA . LYS B 1 164 ? 21.406 21.859 11.164 1 89.56 164 LYS B CA 1
ATOM 3176 C C . LYS B 1 164 ? 22.891 21.578 10.945 1 89.56 164 LYS B C 1
ATOM 3178 O O . LYS B 1 164 ? 23.531 20.938 11.773 1 89.56 164 LYS B O 1
ATOM 3183 N N . ASN B 1 165 ? 23.312 21.812 9.734 1 88.94 165 ASN B N 1
ATOM 3184 C CA . ASN B 1 165 ? 24.703 21.672 9.344 1 88.94 165 ASN B CA 1
ATOM 3185 C C . ASN B 1 165 ? 25.141 20.203 9.359 1 88.94 165 ASN B C 1
ATOM 3187 O O . ASN B 1 165 ? 26.312 19.906 9.633 1 88.94 165 ASN B O 1
ATOM 3191 N N . GLU B 1 166 ? 24.234 19.344 9.32 1 89.56 166 GLU B N 1
ATOM 3192 C CA . GLU B 1 166 ? 24.531 17.906 9.242 1 89.56 166 GLU B CA 1
ATOM 3193 C C . GLU B 1 166 ? 24.391 17.406 7.809 1 89.56 166 GLU B C 1
ATOM 3195 O O . GLU B 1 166 ? 24.812 16.281 7.504 1 89.56 166 GLU B O 1
ATOM 3200 N N . GLY B 1 167 ? 23.859 18.25 7 1 91.12 167 GLY B N 1
ATOM 3201 C CA . GLY B 1 167 ? 23.562 17.844 5.637 1 91.12 167 GLY B CA 1
ATOM 3202 C C . GLY B 1 167 ? 24.797 17.5 4.828 1 91.12 167 GLY B C 1
ATOM 3203 O O . GLY B 1 167 ? 24.781 16.578 4.008 1 91.12 167 GLY B O 1
ATOM 3204 N N . MET B 1 168 ? 25.828 18.234 5.062 1 92.88 168 MET B N 1
ATOM 3205 C CA . MET B 1 168 ? 27.062 17.984 4.316 1 92.88 168 MET B CA 1
ATOM 3206 C C . MET B 1 168 ? 27.641 16.625 4.691 1 92.88 168 MET B C 1
ATOM 3208 O O . MET B 1 168 ? 28.016 15.836 3.812 1 92.88 168 MET B O 1
ATOM 3212 N N . LYS B 1 169 ? 27.703 16.344 5.922 1 95.5 169 LYS B N 1
ATOM 3213 C CA . LYS B 1 169 ? 28.281 15.086 6.375 1 95.5 169 LYS B CA 1
ATOM 3214 C C . LYS B 1 169 ? 27.453 13.898 5.879 1 95.5 169 LYS B C 1
ATOM 3216 O O . LYS B 1 169 ? 27.984 12.969 5.281 1 95.5 169 LYS B O 1
ATOM 3221 N N . ILE B 1 170 ? 26.172 13.992 6.164 1 97.12 170 ILE B N 1
ATOM 3222 C CA . ILE B 1 170 ? 25.312 12.883 5.746 1 97.12 170 ILE B CA 1
ATOM 3223 C C . ILE B 1 170 ? 25.219 12.852 4.223 1 97.12 170 ILE B C 1
ATOM 3225 O O . ILE B 1 170 ? 25.078 11.789 3.623 1 97.12 170 ILE B O 1
ATOM 3229 N N . GLY B 1 171 ? 25.312 14.008 3.604 1 97.5 171 GLY B N 1
ATOM 3230 C CA . GLY B 1 171 ? 25.312 14.078 2.15 1 97.5 171 GLY B CA 1
ATOM 3231 C C . GLY B 1 171 ? 26.469 13.32 1.516 1 97.5 171 GLY B C 1
ATOM 3232 O O . GLY B 1 171 ? 26.297 12.688 0.47 1 97.5 171 GLY B O 1
ATOM 3233 N N . ILE B 1 172 ? 27.641 13.438 2.094 1 97.31 172 ILE B N 1
ATOM 3234 C CA . ILE B 1 172 ? 28.812 12.711 1.595 1 97.31 172 ILE B CA 1
ATOM 3235 C C . ILE B 1 172 ? 28.562 11.211 1.683 1 97.31 172 ILE B C 1
ATOM 3237 O O . ILE B 1 172 ? 28.844 10.469 0.736 1 97.31 172 ILE B O 1
ATOM 3241 N N . ILE B 1 173 ? 28.047 10.773 2.826 1 98.12 173 ILE B N 1
ATOM 3242 C CA . ILE B 1 173 ? 27.734 9.359 3.01 1 98.12 173 ILE B CA 1
ATOM 3243 C C . ILE B 1 173 ? 26.719 8.922 1.957 1 98.12 173 ILE B C 1
ATOM 3245 O O . ILE B 1 173 ? 26.875 7.871 1.332 1 98.12 173 ILE B O 1
ATOM 3249 N N . ARG B 1 174 ? 25.719 9.758 1.67 1 98.62 174 ARG B N 1
ATOM 3250 C CA . ARG B 1 174 ? 24.688 9.445 0.697 1 98.62 174 ARG B CA 1
ATOM 3251 C C . ARG B 1 174 ? 25.234 9.484 -0.725 1 98.62 174 ARG B C 1
ATOM 3253 O O . ARG B 1 174 ? 24.781 8.727 -1.59 1 98.62 174 ARG B O 1
ATOM 3260 N N . ALA B 1 175 ? 26.172 10.383 -0.922 1 98.56 175 ALA B N 1
ATOM 3261 C CA . ALA B 1 175 ? 26.812 10.391 -2.232 1 98.56 175 ALA B CA 1
ATOM 3262 C C . ALA B 1 175 ? 27.562 9.086 -2.486 1 98.56 175 ALA B C 1
ATOM 3264 O O . ALA B 1 175 ? 27.484 8.523 -3.58 1 98.56 175 ALA B O 1
ATOM 3265 N N . LEU B 1 176 ? 28.297 8.672 -1.498 1 98.56 176 LEU B N 1
ATOM 3266 C CA . LEU B 1 176 ? 29 7.395 -1.609 1 98.56 176 LEU B CA 1
ATOM 3267 C C . LEU B 1 176 ? 28.016 6.25 -1.823 1 98.56 176 LEU B C 1
ATOM 3269 O O . LEU B 1 176 ? 28.219 5.406 -2.699 1 98.56 176 LEU B O 1
ATOM 3273 N N . LEU B 1 177 ? 26.953 6.234 -1.027 1 98.75 177 LEU B N 1
ATOM 3274 C CA . LEU B 1 177 ? 25.922 5.207 -1.164 1 98.75 177 LEU B CA 1
ATOM 3275 C C . LEU B 1 177 ? 25.312 5.238 -2.557 1 98.75 177 LEU B C 1
ATOM 3277 O O . LEU B 1 177 ? 25.125 4.191 -3.184 1 98.75 177 LEU B O 1
ATOM 3281 N N . SER B 1 178 ? 24.984 6.445 -3.014 1 98.88 178 SER B N 1
ATOM 3282 C CA . SER B 1 178 ? 24.406 6.582 -4.344 1 98.88 178 SER B CA 1
ATOM 3283 C C . SER B 1 178 ? 25.359 6.07 -5.422 1 98.88 178 SER B C 1
ATOM 3285 O O . SER B 1 178 ? 24.922 5.434 -6.383 1 98.88 178 SER B O 1
ATOM 3287 N N . GLY B 1 179 ? 26.641 6.355 -5.277 1 98.81 179 GLY B N 1
ATOM 3288 C CA . GLY B 1 179 ? 27.625 5.82 -6.199 1 98.81 179 GLY B CA 1
ATOM 3289 C C . GLY B 1 179 ? 27.672 4.305 -6.211 1 98.81 179 GLY B C 1
ATOM 3290 O O . GLY B 1 179 ? 27.703 3.684 -7.273 1 98.81 179 GLY B O 1
ATOM 3291 N N . VAL B 1 180 ? 27.688 3.727 -5.039 1 98.88 180 VAL B N 1
ATOM 3292 C CA . VAL B 1 180 ? 27.719 2.273 -4.918 1 98.88 180 VAL B CA 1
ATOM 3293 C C . VAL B 1 180 ? 26.453 1.679 -5.516 1 98.88 180 VAL B C 1
ATOM 3295 O O . VAL B 1 180 ? 26.5 0.688 -6.246 1 98.88 180 VAL B O 1
ATOM 3298 N N . ILE B 1 181 ? 25.328 2.283 -5.219 1 98.88 181 ILE B N 1
ATOM 3299 C CA . ILE B 1 181 ? 24.047 1.835 -5.75 1 98.88 181 ILE B CA 1
ATOM 3300 C C . ILE B 1 181 ? 24.078 1.868 -7.277 1 98.88 181 ILE B C 1
ATOM 3302 O O . ILE B 1 181 ? 23.703 0.893 -7.934 1 98.88 181 ILE B O 1
ATOM 3306 N N . THR B 1 182 ? 24.531 2.949 -7.832 1 98.81 182 THR B N 1
ATOM 3307 C CA . THR B 1 182 ? 24.609 3.092 -9.281 1 98.81 182 THR B CA 1
ATOM 3308 C C . THR B 1 182 ? 25.531 2.043 -9.883 1 98.81 182 THR B C 1
ATOM 3310 O O . THR B 1 182 ? 25.219 1.423 -10.898 1 98.81 182 THR B O 1
ATOM 3313 N N . THR B 1 183 ? 26.672 1.841 -9.273 1 98.81 183 THR B N 1
ATOM 3314 C CA . THR B 1 183 ? 27.641 0.859 -9.758 1 98.81 183 THR B CA 1
ATOM 3315 C C . THR B 1 183 ? 27.047 -0.547 -9.711 1 98.81 183 THR B C 1
ATOM 3317 O O . THR B 1 183 ? 27.141 -1.297 -10.688 1 98.81 183 THR B O 1
ATOM 3320 N N . CYS B 1 184 ? 26.422 -0.903 -8.594 1 98.69 184 CYS B N 1
ATOM 3321 C CA . CYS B 1 184 ? 25.766 -2.203 -8.484 1 98.69 184 CYS B CA 1
ATOM 3322 C C . CYS B 1 184 ? 24.688 -2.355 -9.547 1 98.69 184 CYS B C 1
ATOM 3324 O O . CYS B 1 184 ? 24.562 -3.412 -10.172 1 98.69 184 CYS B O 1
ATOM 3326 N N . MET B 1 185 ? 23.922 -1.306 -9.75 1 98.5 185 MET B N 1
ATOM 3327 C CA . MET B 1 185 ? 22.828 -1.335 -10.719 1 98.5 185 MET B CA 1
ATOM 3328 C C . MET B 1 185 ? 23.359 -1.567 -12.125 1 98.5 185 MET B C 1
ATOM 3330 O O . MET B 1 185 ? 22.844 -2.424 -12.852 1 98.5 185 MET B O 1
ATOM 3334 N N . VAL B 1 186 ? 24.359 -0.837 -12.547 1 98.44 186 VAL B N 1
ATOM 3335 C CA . VAL B 1 186 ? 24.922 -0.952 -13.883 1 98.44 186 VAL B CA 1
ATOM 3336 C C . VAL B 1 186 ? 25.562 -2.33 -14.062 1 98.44 186 VAL B C 1
ATOM 3338 O O . VAL B 1 186 ? 25.297 -3.018 -15.047 1 98.44 186 VAL B O 1
ATOM 3341 N N . LEU B 1 187 ? 26.375 -2.775 -13.109 1 98.56 187 LEU B N 1
ATOM 3342 C CA . LEU B 1 187 ? 27.031 -4.074 -13.203 1 98.56 187 LEU B CA 1
ATOM 3343 C C . LEU B 1 187 ? 26.016 -5.203 -13.219 1 98.56 187 LEU B C 1
ATOM 3345 O O . LEU B 1 187 ? 26.141 -6.156 -13.984 1 98.56 187 LEU B O 1
ATOM 3349 N N . PHE B 1 188 ? 25.031 -5.133 -12.344 1 98.19 188 PHE B N 1
ATOM 3350 C CA . PHE B 1 188 ? 23.969 -6.129 -12.344 1 98.19 188 PHE B CA 1
ATOM 3351 C C . PHE B 1 188 ? 23.328 -6.246 -13.719 1 98.19 188 PHE B C 1
ATOM 3353 O O . PHE B 1 188 ? 23.188 -7.344 -14.258 1 98.19 188 PHE B O 1
ATOM 3360 N N . THR B 1 189 ? 22.938 -5.047 -14.32 1 97.06 189 THR B N 1
ATOM 3361 C CA . THR B 1 189 ? 22.219 -5.02 -15.594 1 97.06 189 THR B CA 1
ATOM 3362 C C . THR B 1 189 ? 23.078 -5.613 -16.703 1 97.06 189 THR B C 1
ATOM 3364 O O . THR B 1 189 ? 22.594 -6.414 -17.516 1 97.06 189 THR B O 1
ATOM 3367 N N . VAL B 1 190 ? 24.297 -5.293 -16.781 1 97.69 190 VAL B N 1
ATOM 3368 C CA . VAL B 1 190 ? 25.188 -5.75 -17.828 1 97.69 190 VAL B CA 1
ATOM 3369 C C . VAL B 1 190 ? 25.453 -7.25 -17.672 1 97.69 190 VAL B C 1
ATOM 3371 O O . VAL B 1 190 ? 25.328 -8.008 -18.641 1 97.69 190 VAL B O 1
ATOM 3374 N N . LEU B 1 191 ? 25.766 -7.707 -16.469 1 97.12 191 LEU B N 1
ATOM 3375 C CA . LEU B 1 191 ? 26.109 -9.109 -16.234 1 97.12 191 LEU B CA 1
ATOM 3376 C C . LEU B 1 191 ? 24.891 -10 -16.406 1 97.12 191 LEU B C 1
ATOM 3378 O O . LEU B 1 191 ? 25 -11.109 -16.922 1 97.12 191 LEU B O 1
ATOM 3382 N N . ASP B 1 192 ? 23.75 -9.523 -15.938 1 94.88 192 ASP B N 1
ATOM 3383 C CA . ASP B 1 192 ? 22.516 -10.266 -16.156 1 94.88 192 ASP B CA 1
ATOM 3384 C C . ASP B 1 192 ? 22.219 -10.414 -17.641 1 94.88 192 ASP B C 1
ATOM 3386 O O . ASP B 1 192 ? 21.828 -11.492 -18.094 1 94.88 192 ASP B O 1
ATOM 3390 N N . ALA B 1 193 ? 22.406 -9.328 -18.422 1 94.38 193 ALA B N 1
ATOM 3391 C CA . ALA B 1 193 ? 22.172 -9.344 -19.859 1 94.38 193 ALA B CA 1
ATOM 3392 C C . ALA B 1 193 ? 23.141 -10.305 -20.547 1 94.38 193 ALA B C 1
ATOM 3394 O O . ALA B 1 193 ? 22.797 -10.898 -21.578 1 94.38 193 ALA B O 1
ATOM 3395 N N . GLN B 1 194 ? 24.266 -10.562 -20.016 1 95.38 194 GLN B N 1
ATOM 3396 C CA . GLN B 1 194 ? 25.266 -11.461 -20.578 1 95.38 194 GLN B CA 1
ATOM 3397 C C . GLN B 1 194 ? 25.031 -12.906 -20.141 1 95.38 194 GLN B C 1
ATOM 3399 O O . GLN B 1 194 ? 25.75 -13.812 -20.562 1 95.38 194 GLN B O 1
ATOM 3404 N N . GLY B 1 195 ? 24.125 -13.109 -19.219 1 92.06 195 GLY B N 1
ATOM 3405 C CA . GLY B 1 195 ? 23.781 -14.453 -18.781 1 92.06 195 GLY B CA 1
ATOM 3406 C C . GLY B 1 195 ? 24.672 -14.945 -17.641 1 92.06 195 GLY B C 1
ATOM 3407 O O . GLY B 1 195 ? 24.703 -16.141 -17.359 1 92.06 195 GLY B O 1
ATOM 3408 N N . ASP B 1 196 ? 25.406 -14.016 -17.047 1 93.31 196 ASP B N 1
ATOM 3409 C CA . ASP B 1 196 ? 26.25 -14.367 -15.906 1 93.31 196 ASP B CA 1
ATOM 3410 C C . ASP B 1 196 ? 25.484 -14.195 -14.594 1 93.31 196 ASP B C 1
ATOM 3412 O O . ASP B 1 196 ? 25.734 -13.25 -13.844 1 93.31 196 ASP B O 1
ATOM 3416 N N . CYS B 1 197 ? 24.719 -15.18 -14.242 1 92.44 197 CYS B N 1
ATOM 3417 C CA . CYS B 1 197 ? 23.875 -15.102 -13.055 1 92.44 197 CYS B CA 1
ATOM 3418 C C . CYS B 1 197 ? 24.703 -15.227 -11.789 1 92.44 197 CYS B C 1
ATOM 3420 O O . CYS B 1 197 ? 24.344 -14.68 -10.742 1 92.44 197 CYS B O 1
ATOM 3422 N N . THR B 1 198 ? 25.828 -15.914 -11.867 1 91.81 198 THR B N 1
ATOM 3423 C CA . THR B 1 198 ? 26.672 -16.109 -10.695 1 91.81 198 THR B CA 1
ATOM 3424 C C . THR B 1 198 ? 27.172 -14.781 -10.156 1 91.81 198 THR B C 1
ATOM 3426 O O . THR B 1 198 ? 27.219 -14.57 -8.945 1 91.81 198 THR B O 1
ATOM 3429 N N . SER B 1 199 ? 27.516 -13.906 -11.094 1 94.62 199 SER B N 1
ATOM 3430 C CA . SER B 1 199 ? 28.016 -12.602 -10.688 1 94.62 199 SER B CA 1
ATOM 3431 C C . SER B 1 199 ? 26.891 -11.594 -10.516 1 94.62 199 SER B C 1
ATOM 3433 O O . SER B 1 199 ? 26.984 -10.672 -9.703 1 94.62 199 SER B O 1
ATOM 3435 N N . ALA B 1 200 ? 25.797 -11.727 -11.195 1 96.81 200 ALA B N 1
ATOM 3436 C CA . ALA B 1 200 ? 24.703 -10.766 -11.211 1 96.81 200 ALA B CA 1
ATOM 3437 C C . ALA B 1 200 ? 23.875 -10.836 -9.93 1 96.81 200 ALA B C 1
ATOM 3439 O O . ALA B 1 200 ? 23.469 -9.812 -9.383 1 96.81 200 ALA B O 1
ATOM 3440 N N . VAL B 1 201 ? 23.641 -12 -9.391 1 97.06 201 VAL B N 1
ATOM 3441 C CA . VAL B 1 201 ? 22.734 -12.227 -8.266 1 97.06 201 VAL B CA 1
ATOM 3442 C C . VAL B 1 201 ? 23.234 -11.461 -7.039 1 97.06 201 VAL B C 1
ATOM 3444 O O . VAL B 1 201 ? 22.469 -10.703 -6.434 1 97.06 201 VAL B O 1
ATOM 3447 N N . PRO B 1 202 ? 24.531 -11.625 -6.637 1 97.44 202 PRO B N 1
ATOM 3448 C CA . PRO B 1 202 ? 24.969 -10.859 -5.465 1 97.44 202 PRO B CA 1
ATOM 3449 C C . PRO B 1 202 ? 24.875 -9.352 -5.668 1 97.44 202 PRO B C 1
ATOM 3451 O O . PRO B 1 202 ? 24.625 -8.609 -4.711 1 97.44 202 PRO B O 1
ATOM 3454 N N . LEU B 1 203 ? 25.047 -8.898 -6.867 1 98.19 203 LEU B N 1
ATOM 3455 C CA . LEU B 1 203 ? 24.953 -7.473 -7.16 1 98.19 203 LEU B CA 1
ATOM 3456 C C . LEU B 1 203 ? 23.516 -6.988 -7.016 1 98.19 203 LEU B C 1
ATOM 3458 O O . LEU B 1 203 ? 23.281 -5.871 -6.543 1 98.19 203 LEU B O 1
ATOM 3462 N N . GLU B 1 204 ? 22.562 -7.777 -7.441 1 98.38 204 GLU B N 1
ATOM 3463 C CA . GLU B 1 204 ? 21.156 -7.434 -7.258 1 98.38 204 GLU B CA 1
ATOM 3464 C C . GLU B 1 204 ? 20.828 -7.254 -5.777 1 98.38 204 GLU B C 1
ATOM 3466 O O . GLU B 1 204 ? 20.203 -6.262 -5.395 1 98.38 204 GLU B O 1
ATOM 3471 N N . TRP B 1 205 ? 21.188 -8.188 -4.98 1 98.56 205 TRP B N 1
ATOM 3472 C CA . TRP B 1 205 ? 20.922 -8.141 -3.547 1 98.56 205 TRP B CA 1
ATOM 3473 C C . TRP B 1 205 ? 21.641 -6.953 -2.902 1 98.56 205 TRP B C 1
ATOM 3475 O O . TRP B 1 205 ? 21.047 -6.238 -2.086 1 98.56 205 TRP B O 1
ATOM 3485 N N . ALA B 1 206 ? 22.891 -6.801 -3.266 1 98.69 206 ALA B N 1
ATOM 3486 C CA . ALA B 1 206 ? 23.625 -5.656 -2.738 1 98.69 206 ALA B CA 1
ATOM 3487 C C . ALA B 1 206 ? 22.938 -4.344 -3.102 1 98.69 206 ALA B C 1
ATOM 3489 O O . ALA B 1 206 ? 22.781 -3.455 -2.258 1 98.69 206 ALA B O 1
ATOM 3490 N N . LEU B 1 207 ? 22.531 -4.211 -4.344 1 98.75 207 LEU B N 1
ATOM 3491 C CA . LEU B 1 207 ? 21.828 -3.031 -4.836 1 98.75 207 LEU B CA 1
ATOM 3492 C C . LEU B 1 207 ? 20.625 -2.713 -3.959 1 98.75 207 LEU B C 1
ATOM 3494 O O . LEU B 1 207 ? 20.484 -1.589 -3.467 1 98.75 207 LEU B O 1
ATOM 3498 N N . VAL B 1 208 ? 19.781 -3.701 -3.709 1 98.81 208 VAL B N 1
ATOM 3499 C CA . VAL B 1 208 ? 18.547 -3.518 -2.951 1 98.81 208 VAL B CA 1
ATOM 3500 C C . VAL B 1 208 ? 18.875 -3.199 -1.494 1 98.81 208 VAL B C 1
ATOM 3502 O O . VAL B 1 208 ? 18.281 -2.307 -0.896 1 98.81 208 VAL B O 1
ATOM 3505 N N . MET B 1 209 ? 19.891 -3.832 -0.883 1 98.81 209 MET B N 1
ATOM 3506 C CA . MET B 1 209 ? 20.281 -3.549 0.494 1 98.81 209 MET B CA 1
ATOM 3507 C C . MET B 1 209 ? 20.781 -2.113 0.633 1 98.81 209 MET B C 1
ATOM 3509 O O . MET B 1 209 ? 20.422 -1.419 1.587 1 98.81 209 MET B O 1
ATOM 3513 N N . PHE B 1 210 ? 21.547 -1.714 -0.315 1 98.81 210 PHE B N 1
ATOM 3514 C CA . PHE B 1 210 ? 22.109 -0.369 -0.226 1 98.81 210 PHE B CA 1
ATOM 3515 C C . PHE B 1 210 ? 21.016 0.681 -0.442 1 98.81 210 PHE B C 1
ATOM 3517 O O . PHE B 1 210 ? 21.062 1.759 0.155 1 98.81 210 PHE B O 1
ATOM 3524 N N . ILE B 1 211 ? 20.062 0.402 -1.33 1 98.88 211 ILE B N 1
ATOM 3525 C CA . ILE B 1 211 ? 18.953 1.325 -1.52 1 98.88 211 ILE B CA 1
ATOM 3526 C C . ILE B 1 211 ? 18.203 1.512 -0.201 1 98.88 211 ILE B C 1
ATOM 3528 O O . ILE B 1 211 ? 17.938 2.643 0.212 1 98.88 211 ILE B O 1
ATOM 3532 N N . PHE B 1 212 ? 17.906 0.444 0.47 1 98.88 212 PHE B N 1
ATOM 3533 C CA . PHE B 1 212 ? 17.125 0.562 1.695 1 98.88 212 PHE B CA 1
ATOM 3534 C C . PHE B 1 212 ? 17.984 1.08 2.84 1 98.88 212 PHE B C 1
ATOM 3536 O O . PHE B 1 212 ? 17.484 1.725 3.762 1 98.88 212 PHE B O 1
ATOM 3543 N N . LEU B 1 213 ? 19.344 0.788 2.795 1 98.81 213 LEU B N 1
ATOM 3544 C CA . LEU B 1 213 ? 20.234 1.473 3.719 1 98.81 213 LEU B CA 1
ATOM 3545 C C . LEU B 1 213 ? 20.156 2.984 3.525 1 98.81 213 LEU B C 1
ATOM 3547 O O . LEU B 1 213 ? 20.094 3.734 4.5 1 98.81 213 LEU B O 1
ATOM 3551 N N . PHE B 1 214 ? 20.156 3.408 2.273 1 98.88 214 PHE B N 1
ATOM 3552 C CA . PHE B 1 214 ? 20.016 4.82 1.939 1 98.88 214 PHE B CA 1
ATOM 3553 C C . PHE B 1 214 ? 18.734 5.391 2.543 1 98.88 214 PHE B C 1
ATOM 3555 O O . PHE B 1 214 ? 18.766 6.449 3.178 1 98.88 214 PHE B O 1
ATOM 3562 N N . TYR B 1 215 ? 17.594 4.719 2.344 1 98.88 215 TYR B N 1
ATOM 3563 C CA . TYR B 1 215 ? 16.328 5.188 2.865 1 98.88 215 TYR B CA 1
ATOM 3564 C C . TYR B 1 215 ? 16.375 5.316 4.383 1 98.88 215 TYR B C 1
ATOM 3566 O O . TYR B 1 215 ? 15.797 6.25 4.949 1 98.88 215 TYR B O 1
ATOM 3574 N N . GLY B 1 216 ? 17.062 4.395 5.023 1 98.62 216 GLY B N 1
ATOM 3575 C CA . GLY B 1 216 ? 17.172 4.438 6.473 1 98.62 216 GLY B CA 1
ATOM 3576 C C . GLY B 1 216 ? 17.906 5.668 6.977 1 98.62 216 GLY B C 1
ATOM 3577 O O . GLY B 1 216 ? 17.656 6.129 8.094 1 98.62 216 GLY B O 1
ATOM 3578 N N . THR B 1 217 ? 18.75 6.25 6.215 1 98.25 217 THR B N 1
ATOM 3579 C CA . THR B 1 217 ? 19.578 7.379 6.645 1 98.25 217 THR B CA 1
ATOM 3580 C C . THR B 1 217 ? 18.719 8.633 6.801 1 98.25 217 THR B C 1
ATOM 3582 O O . THR B 1 217 ? 19.156 9.609 7.414 1 98.25 217 THR B O 1
ATOM 3585 N N . PHE B 1 218 ? 17.5 8.664 6.199 1 98.25 218 PHE B N 1
ATOM 3586 C CA . PHE B 1 218 ? 16.641 9.828 6.359 1 98.25 218 PHE B CA 1
ATOM 3587 C C . PHE B 1 218 ? 16.344 10.078 7.828 1 98.25 218 PHE B C 1
ATOM 3589 O O . PHE B 1 218 ? 15.875 11.164 8.195 1 98.25 218 PHE B O 1
ATOM 3596 N N . ALA B 1 219 ? 16.609 9.031 8.648 1 97.44 219 ALA B N 1
ATOM 3597 C CA . ALA B 1 219 ? 16.375 9.156 10.086 1 97.44 219 ALA B CA 1
ATOM 3598 C C . ALA B 1 219 ? 17.188 10.32 10.672 1 97.44 219 ALA B C 1
ATOM 3600 O O . ALA B 1 219 ? 16.734 10.977 11.609 1 97.44 219 ALA B O 1
ATOM 3601 N N . VAL B 1 220 ? 18.281 10.602 10.102 1 96.38 220 VAL B N 1
ATOM 3602 C CA . VAL B 1 220 ? 19.172 11.648 10.609 1 96.38 220 VAL B CA 1
ATOM 3603 C C . VAL B 1 220 ? 18.453 13 10.562 1 96.38 220 VAL B C 1
ATOM 3605 O O . VAL B 1 220 ? 18.453 13.75 11.539 1 96.38 220 VAL B O 1
ATOM 3608 N N . GLU B 1 221 ? 17.828 13.297 9.461 1 95.56 221 GLU B N 1
ATOM 3609 C CA . GLU B 1 221 ? 17.141 14.578 9.336 1 95.56 221 GLU B CA 1
ATOM 3610 C C . GLU B 1 221 ? 15.773 14.531 10.031 1 95.56 221 GLU B C 1
ATOM 3612 O O . GLU B 1 221 ? 15.305 15.555 10.547 1 95.56 221 GLU B O 1
ATOM 3617 N N . PHE B 1 222 ? 15.156 13.375 9.992 1 96 222 PHE B N 1
ATOM 3618 C CA . PHE B 1 222 ? 13.828 13.25 10.594 1 96 222 PHE B CA 1
ATOM 3619 C C . PHE B 1 222 ? 13.898 13.43 12.102 1 96 222 PHE B C 1
ATOM 3621 O O . PHE B 1 222 ? 12.891 13.734 12.742 1 96 222 PHE B O 1
ATOM 3628 N N . ARG B 1 223 ? 15.047 13.281 12.695 1 94.12 223 ARG B N 1
ATOM 3629 C CA . ARG B 1 223 ? 15.242 13.508 14.117 1 94.12 223 ARG B CA 1
ATOM 3630 C C . ARG B 1 223 ? 14.922 14.945 14.492 1 94.12 223 ARG B C 1
ATOM 3632 O O . ARG B 1 223 ? 14.609 15.242 15.656 1 94.12 223 ARG B O 1
ATOM 3639 N N . HIS B 1 224 ? 14.984 15.828 13.531 1 91.75 224 HIS B N 1
ATOM 3640 C CA . HIS B 1 224 ? 14.852 17.25 13.805 1 91.75 224 HIS B CA 1
ATOM 3641 C C . HIS B 1 224 ? 13.492 17.781 13.344 1 91.75 224 HIS B C 1
ATOM 3643 O O . HIS B 1 224 ? 13.266 18.984 13.312 1 91.75 224 HIS B O 1
ATOM 3649 N N . SER B 1 225 ? 12.703 16.844 12.961 1 92.44 225 SER B N 1
ATOM 3650 C CA . SER B 1 225 ? 11.453 17.297 12.352 1 92.44 225 SER B CA 1
ATOM 3651 C C . SER B 1 225 ? 10.25 16.719 13.086 1 92.44 225 SER B C 1
ATOM 3653 O O . SER B 1 225 ? 10.281 15.594 13.57 1 92.44 225 SER B O 1
ATOM 3655 N N . ARG B 1 226 ? 9.266 17.5 13.227 1 93.5 226 ARG B N 1
ATOM 3656 C CA . ARG B 1 226 ? 7.949 17.109 13.703 1 93.5 226 ARG B CA 1
ATOM 3657 C C . ARG B 1 226 ? 6.875 17.406 12.664 1 93.5 226 ARG B C 1
ATOM 3659 O O . ARG B 1 226 ? 6.797 18.516 12.141 1 93.5 226 ARG B O 1
ATOM 3666 N N . PHE B 1 227 ? 6.109 16.375 12.398 1 93.44 227 PHE B N 1
ATOM 3667 C CA . PHE B 1 227 ? 5.051 16.531 11.406 1 93.44 227 PHE B CA 1
ATOM 3668 C C . PHE B 1 227 ? 3.684 16.578 12.078 1 93.44 227 PHE B C 1
ATOM 3670 O O . PHE B 1 227 ? 3.4 15.789 12.977 1 93.44 227 PHE B O 1
ATOM 3677 N N . GLU B 1 228 ? 2.896 17.5 11.672 1 92.44 228 GLU B N 1
ATOM 3678 C CA . GLU B 1 228 ? 1.536 17.641 12.18 1 92.44 228 GLU B CA 1
ATOM 3679 C C . GLU B 1 228 ? 0.531 17.781 11.039 1 92.44 228 GLU B C 1
ATOM 3681 O O . GLU B 1 228 ? 0.788 18.484 10.062 1 92.44 228 GLU B O 1
ATOM 3686 N N . THR B 1 229 ? -0.494 16.984 11.141 1 92.56 229 THR B N 1
ATOM 3687 C CA . THR B 1 229 ? -1.602 17.094 10.195 1 92.56 229 THR B CA 1
ATOM 3688 C C . THR B 1 229 ? -2.809 17.75 10.844 1 92.56 229 THR B C 1
ATOM 3690 O O . THR B 1 229 ? -3.281 17.312 11.891 1 92.56 229 THR B O 1
ATOM 3693 N N . THR B 1 230 ? -3.219 18.812 10.305 1 92.19 230 THR B N 1
ATOM 3694 C CA . THR B 1 230 ? -4.375 19.531 10.82 1 92.19 230 THR B CA 1
ATOM 3695 C C . THR B 1 230 ? -5.504 19.547 9.797 1 92.19 230 THR B C 1
ATOM 3697 O O . THR B 1 230 ? -5.25 19.469 8.586 1 92.19 230 THR B O 1
ATOM 3700 N N . CYS B 1 231 ? -6.691 19.453 10.305 1 92.94 231 CYS B N 1
ATOM 3701 C CA . CYS B 1 231 ? -7.887 19.578 9.477 1 92.94 231 CYS B CA 1
ATOM 3702 C C . CYS B 1 231 ? -8.617 20.875 9.773 1 92.94 231 CYS B C 1
ATOM 3704 O O . CYS B 1 231 ? -8.906 21.188 10.938 1 92.94 231 C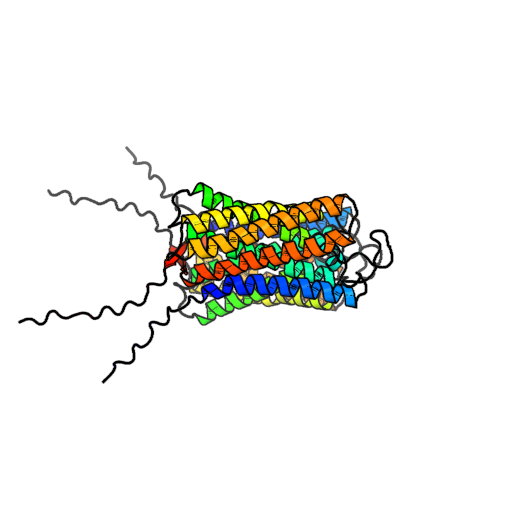YS B O 1
ATOM 3706 N N . THR B 1 232 ? -8.812 21.75 8.727 1 90.62 232 THR B N 1
ATOM 3707 C CA . THR B 1 232 ? -9.562 23 8.867 1 90.62 232 THR B CA 1
ATOM 3708 C C . THR B 1 232 ? -10.844 22.953 8.039 1 90.62 232 THR B C 1
ATOM 3710 O O . THR B 1 232 ? -10.914 22.266 7.02 1 90.62 232 THR B O 1
ATOM 3713 N N . ASP B 1 233 ? -11.922 23.594 8.594 1 88 233 ASP B N 1
ATOM 3714 C CA . ASP B 1 233 ? -13.18 23.672 7.859 1 88 233 ASP B CA 1
ATOM 3715 C C . ASP B 1 233 ? -13.102 24.703 6.734 1 88 233 ASP B C 1
ATOM 3717 O O . ASP B 1 233 ? -12.492 25.766 6.895 1 88 233 ASP B O 1
ATOM 3721 N N . THR B 1 234 ? -13.547 24.375 5.648 1 80.06 234 THR B N 1
ATOM 3722 C CA . THR B 1 234 ? -13.617 25.359 4.574 1 80.06 234 THR B CA 1
ATOM 3723 C C . THR B 1 234 ? -14.703 26.406 4.855 1 80.06 234 THR B C 1
ATOM 3725 O O . THR B 1 234 ? -15.812 26.047 5.266 1 80.06 234 THR B O 1
ATOM 3728 N N . CYS B 1 235 ? -14.414 27.641 5.504 1 61.56 235 CYS B N 1
ATOM 3729 C CA . CYS B 1 235 ? -15.32 28.734 5.836 1 61.56 235 CYS B CA 1
ATOM 3730 C C . CYS B 1 235 ? -16.266 29.031 4.676 1 61.56 235 CYS B C 1
ATOM 3732 O O . CYS B 1 235 ? -15.859 29.016 3.514 1 61.56 235 CYS B O 1
ATOM 3734 N N . PRO B 1 236 ? -17.547 29.109 5.047 1 55.03 236 PRO B N 1
ATOM 3735 C CA . PRO B 1 236 ? -18.391 29.688 4 1 55.03 236 PRO B CA 1
ATOM 3736 C C . PRO B 1 236 ? -17.938 31.078 3.576 1 55.03 236 PRO B C 1
ATOM 3738 O O . PRO B 1 236 ? -17.406 31.828 4.395 1 55.03 236 PRO B O 1
ATOM 3741 N N . SER B 1 237 ? -17.344 31.25 2.549 1 45.09 237 SER B N 1
ATOM 3742 C CA . SER B 1 237 ? -17.062 32.625 2.102 1 45.09 237 SER B CA 1
ATOM 3743 C C . SER B 1 237 ? -18.203 33.562 2.504 1 45.09 237 SER B C 1
ATOM 3745 O O . SER B 1 237 ? -19.281 33.5 1.934 1 45.09 237 SER B O 1
ATOM 3747 N N . THR B 1 238 ? -18.656 33.688 3.723 1 42.72 238 THR B N 1
ATOM 3748 C CA . THR B 1 238 ? -19.5 34.844 3.938 1 42.72 238 THR B CA 1
ATOM 3749 C C . THR B 1 238 ? -18.766 36.125 3.541 1 42.72 238 THR B C 1
ATOM 3751 O O . THR B 1 238 ? -17.672 36.406 4.035 1 42.72 238 THR B O 1
ATOM 3754 N N . LYS B 1 239 ? -19.094 36.938 2.457 1 44.47 239 LYS B N 1
ATOM 3755 C CA . LYS B 1 239 ? -18.75 38.312 2.18 1 44.47 239 LYS B CA 1
ATOM 3756 C C . LYS B 1 239 ? -18.953 39.188 3.412 1 44.47 239 LYS B C 1
ATOM 3758 O O . LYS B 1 239 ? -20.094 39.344 3.895 1 44.47 239 LYS B O 1
ATOM 3763 N N . VAL B 1 240 ? -18.078 39.25 4.297 1 43.03 240 VAL B N 1
ATOM 3764 C CA . VAL B 1 240 ? -18.094 40.406 5.219 1 43.03 240 VAL B CA 1
ATOM 3765 C C . VAL B 1 240 ? -18.297 41.688 4.441 1 43.03 240 VAL B C 1
ATOM 3767 O O . VAL B 1 240 ? -17.453 42.094 3.648 1 43.03 240 VAL B O 1
ATOM 3770 N N . THR B 1 241 ? -19.516 42.031 3.98 1 37.81 241 THR B N 1
ATOM 3771 C CA . THR B 1 241 ? -19.781 43.438 3.695 1 37.81 241 THR B CA 1
ATOM 3772 C C . THR B 1 241 ? -19.391 44.312 4.879 1 37.81 241 THR B C 1
ATOM 3774 O O . THR B 1 241 ? -19.953 44.188 5.965 1 37.81 241 THR B O 1
ATOM 3777 N N . SER B 1 242 ? -18.078 44.625 5.043 1 35.94 242 SER B N 1
ATOM 3778 C CA . SER B 1 242 ? -17.609 45.688 5.914 1 35.94 242 SER B CA 1
ATOM 3779 C C . SER B 1 242 ? -18.578 46.875 5.914 1 35.94 242 SER B C 1
ATOM 3781 O O . SER B 1 242 ? -18.719 47.562 4.902 1 35.94 242 SER B O 1
ATOM 3783 N N . CYS B 1 243 ? -19.797 46.656 6.461 1 34.03 243 CYS B N 1
ATOM 3784 C CA . CYS B 1 243 ? -20.672 47.812 6.668 1 34.03 243 CYS B CA 1
ATOM 3785 C C . CYS B 1 243 ? -19.969 48.906 7.445 1 34.03 243 CYS B C 1
ATOM 3787 O O . CYS B 1 243 ? -19.625 48.719 8.617 1 34.03 243 CYS B O 1
ATOM 3789 N N . ARG B 1 244 ? -19.047 49.719 6.777 1 38.28 244 ARG B N 1
ATOM 3790 C CA . ARG B 1 244 ? -18.547 51 7.27 1 38.28 244 ARG B CA 1
ATOM 3791 C C . ARG B 1 244 ? -19.656 51.812 7.93 1 38.28 244 ARG B C 1
ATOM 3793 O O . ARG B 1 244 ? -20.688 52.094 7.305 1 38.28 244 ARG B O 1
ATOM 3800 N N . PRO B 1 245 ? -19.766 51.688 9.258 1 40.03 245 PRO B N 1
ATOM 3801 C CA . PRO B 1 245 ? -20.703 52.594 9.914 1 40.03 245 PRO B CA 1
ATOM 3802 C C . PRO B 1 245 ? -20.609 54 9.375 1 40.03 245 PRO B C 1
ATOM 3804 O O . PRO B 1 245 ? -19.516 54.5 9.078 1 40.03 245 PRO B O 1
ATOM 3807 N N . SER B 1 246 ? -21.531 54.375 8.469 1 34.31 246 SER B N 1
ATOM 3808 C CA . SER B 1 246 ? -21.641 55.781 8.07 1 34.31 246 SER B CA 1
ATOM 3809 C C . SER B 1 246 ? -21.547 56.719 9.273 1 34.31 246 SER B C 1
ATOM 3811 O O . SER B 1 246 ? -22.266 56.531 10.258 1 34.31 246 SER B O 1
ATOM 3813 N N . GLN B 1 247 ? -20.359 57.25 9.594 1 32.75 247 GLN B N 1
ATOM 3814 C CA . GLN B 1 247 ? -20.094 58.344 10.5 1 32.75 247 GLN B CA 1
ATOM 3815 C C . GLN B 1 247 ? -21.125 59.469 10.32 1 32.75 247 GLN B C 1
ATOM 3817 O O . GLN B 1 247 ? -21.078 60.219 9.336 1 32.75 247 GLN B O 1
ATOM 3822 N N . GLN B 1 248 ? -22.484 59.219 10.391 1 27.28 248 GLN B N 1
ATOM 3823 C CA . GLN B 1 248 ? -23.141 60.469 10.773 1 27.28 248 GLN B CA 1
ATOM 3824 C C . GLN B 1 248 ? -22.969 60.75 12.266 1 27.28 248 GLN B C 1
ATOM 3826 O O . GLN B 1 248 ? -23.016 59.844 13.086 1 27.28 248 GLN B O 1
#

Radius of gyration: 26.69 Å; Cα contacts (8 Å, |Δi|>4): 735; chains: 2; bounding box: 61×89×65 Å

Nearest PDB structures (foldseek):
  6grj-assembly1_F  TM=1.896E-01  e=2.107E+00  Aeromonas hydrophila
  6grj-assembly1_I  TM=1.896E-01  e=2.401E+00  Aeromonas hydrophila
  7a0g-assembly1_FFF  TM=1.703E-01  e=2.735E+00  Serratia marcescens
  6grj-assembly1_F  TM=1.896E-01  e=2.107E+00  Aeromonas hydrophila
  6grj-assembly1_I  TM=1.896E-01  e=2.401E+00  Aeromonas hydrophila

Sequence (496 aa):
MQGVRRGEMSSCSSWAAMPILYSGSVVTGLWLVYFMAIIDEQIAPFGSTYSCQSESFQPPYISMAGNYPPASCILGQVMNLAGYGGVVLFCYRFFQVKPRLKEVWLNVSALVANCINCFGMTLAGNFQYAADPTIHNIGAWLSFVVGSVACWLETWITIKIDIKNEGMKIGIIRALLSGVITTCMVLFTVLDAQGDCTSAVPLEWALVMFIFLFYGTFAVEFRHSRFETTCTDTCPSTKVTSCRPSQQMQGVRRGEMSSCSSWAAMPILYSGSVVTGLWLVYFMAIIDEQIAPFGSTYSCQSESFQPPYISMAGNYPPASCILGQVMNLAGYGGVVLFCYRFFQVKPRLKEVWLNVSALVANCINCFGMTLAGNFQYAADPTIHNIGAWLSFVVGSVACWLETWITIKIDIKNEGMKIGIIRALLSGVITTCMVLFTVLDAQGDCTSAVPLEWALVMFIFLFYGTFAVEFRHSRFETTCTDTCPSTKVTSCRPSQQ

Organism: NCBI:txid433684

InterPro domains:
  IPR019402 CWH43-like, N-terminal domain [PF10277] (15-224)
  IPR050911 DRAM/TMEM150 Autophagy Modulator [PTHR21324] (17-240)

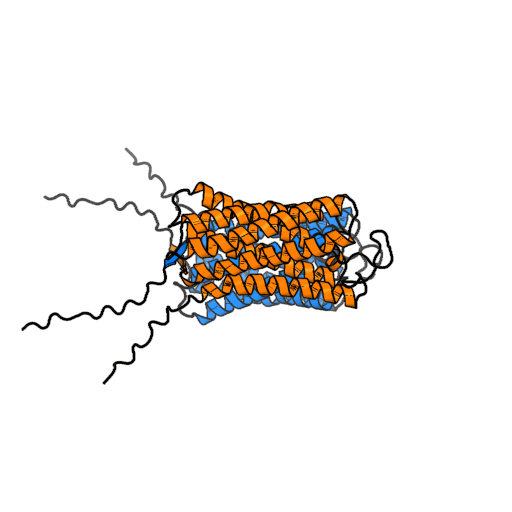pLDDT: mean 90.02, std 17.92, range [27.28, 98.94]

Solvent-accessible surface area (backbone atoms only — not comparable to full-atom values): 24946 Å² total; per-residue (Å²): 132,82,77,76,72,72,70,78,72,77,77,66,31,76,54,20,48,52,30,39,54,50,30,50,50,35,53,53,39,54,52,48,19,44,53,47,14,40,78,69,56,52,21,42,58,88,91,58,92,69,46,80,77,40,85,79,30,35,60,62,33,71,61,50,19,25,39,48,72,63,19,19,26,51,31,19,50,32,24,36,47,45,10,58,50,40,42,54,54,44,50,52,49,42,48,59,41,55,86,62,44,86,59,54,66,60,54,50,49,33,44,52,31,44,43,48,14,19,49,12,29,33,35,37,24,30,27,27,43,82,65,35,49,66,59,13,50,50,10,45,44,30,31,52,54,38,34,40,51,26,41,46,46,49,24,52,50,34,42,72,52,24,62,94,74,43,14,52,63,52,18,52,54,37,44,53,48,33,50,51,30,44,50,26,48,53,51,22,55,54,31,46,72,70,61,38,46,84,67,14,36,62,28,48,53,49,26,53,51,47,49,36,52,55,51,25,55,51,20,69,62,26,26,43,34,42,77,47,76,46,60,42,69,62,69,74,80,68,78,75,72,76,72,68,75,74,82,120,134,82,75,74,74,72,72,80,71,78,77,66,31,77,54,21,48,51,30,39,53,52,30,51,51,35,52,52,40,52,52,49,19,44,52,47,14,42,77,69,55,52,21,42,57,88,93,57,93,66,45,79,79,41,84,79,32,34,59,60,33,71,61,49,19,23,39,48,72,64,18,19,26,50,31,19,52,30,24,38,46,44,10,58,51,42,42,54,53,43,49,54,49,43,47,60,41,53,87,62,45,86,60,55,66,60,54,50,50,33,42,51,32,44,42,47,14,20,50,11,30,33,36,37,23,30,27,25,44,83,67,36,49,66,59,13,49,53,10,47,44,30,30,52,55,38,33,40,51,24,41,47,46,49,24,52,49,34,42,71,53,25,62,92,73,43,13,53,64,53,19,51,54,36,45,53,49,32,51,52,30,44,51,27,48,52,50,20,53,54,31,46,74,70,62,38,46,84,67,13,37,62,26,48,53,50,27,54,53,48,50,36,51,54,50,25,55,52,20,69,62,28,26,43,35,41,78,48,76,47,61,43,71,64,69,75,82,69,80,75,73,78,73,70,74,74,87,120

Foldseek 3Di:
DPPPPPPPPLQFDPLLCLLVCLLVQLLVLLVVLLVVLVVVQQADDQPDDDACPDPRHHHSASLSSLQDPPSLVSLLVSLLSNLVSQLVLLVVVLVLLVVQDPPNVLSVLLSVLSNQLSVLSNQLSNQRCVRPVVSNVVSVCSNQVSLLVSLVSVLVSLCVSCVVVCSVVVSVVSVVLSVLLVVLSVVLVVCVVVSNSSVNRVSNSVNSSSSSVSSSSVSVVSRVDDDDDDDDDDDDPPPPPVPPPPPD/DPPPPPPPPLQFDPLLCLLVCLLVQLLVLLVVLLVVLVVVQQADDQPDDDACPDPRHHHSASLSSLQDPPSLVSLLVSLLSNLVSQLVLLVVVLVLLVVQDPPNVLSVLLSVLSNQLSVLSNQLSNQRCVRPVVSNVVSVCSNQVSLLVSLVSVLVSLCVSCVVVCSVVVSVVSVVLSVLLVVLSVVLVVCVVVSNSSVNRVSNSVNSSSSSVSSSSVSVVSRVDDDDDDDDDDDDPPPPPVPPPPPD

Secondary structure (DSSP, 8-state):
-------------GGGHHHHHHHHHHHHHHHHHHHHHHHTTSBPPTTS---TT-SSSB---HHHHTSSTTHHHHHHHHHHHHHHHHHHHHHHHHHHHTTT-S-HHHHHHHHHHHHHHHHHHHHHHHS-TTT-HHHHHHHHHIIIIIHHHHHHHHHHHHHHH-GGG-HHHHHHHHHHHHHHHHHHHHHHHHHHHTT-HHHHHHHHHHHHHHHHHHHHTTHHHHTTEEEEEEEEE---------------/-------------GGGHHHHHHHHHHHHHHHHHHHHHHHTTSBPPTTS---TT-SSSB---HHHHTSSTTHHHHHHHHHHHHHHHHHHHHHHHHHHHTTT-S-HHHHHHHHHHHHHHHHHHHHHHHS-TTT-HHHHHHHHHIIIIIHHHHHHHHHHHHHHH-GGG-HHHHHHHHHHHHHHHHHHHHHHHHHHHTT-HHHHHHHHHHHHHHHHHHHHTTHHHHTTEEEEEEEEE---------------